Protein AF-A0A833H1F7-F1 (afdb_monomer_lite)

Structure (mmCIF, N/CA/C/O backbone):
data_AF-A0A833H1F7-F1
#
_entry.id   AF-A0A833H1F7-F1
#
loop_
_atom_site.group_PDB
_atom_site.id
_atom_site.type_symbol
_atom_site.label_atom_id
_atom_site.label_alt_id
_atom_site.label_comp_id
_atom_site.label_asym_id
_atom_site.label_entity_id
_atom_site.label_seq_id
_atom_site.pdbx_PDB_ins_code
_atom_site.Cartn_x
_atom_site.Cartn_y
_atom_site.Cartn_z
_atom_site.occupancy
_atom_site.B_iso_or_equiv
_atom_site.auth_seq_id
_atom_site.auth_comp_id
_atom_site.auth_asym_id
_atom_site.auth_atom_id
_atom_site.pdbx_PDB_model_num
ATOM 1 N N . MET A 1 1 ? -21.156 5.840 27.296 1.00 89.56 1 MET A N 1
ATOM 2 C CA . MET A 1 1 ? -21.358 6.035 25.841 1.00 89.56 1 MET A CA 1
ATOM 3 C C . MET A 1 1 ? -20.637 4.897 25.135 1.00 89.56 1 MET A C 1
ATOM 5 O O . MET A 1 1 ? -19.687 4.396 25.723 1.00 89.56 1 MET A O 1
ATOM 9 N N . LYS A 1 2 ? -21.073 4.415 23.963 1.00 96.75 2 LYS A N 1
ATOM 10 C CA . LYS A 1 2 ? -20.253 3.422 23.242 1.00 96.75 2 LYS A CA 1
ATOM 11 C C . LYS A 1 2 ? -19.088 4.127 22.547 1.00 96.75 2 LYS A C 1
ATOM 13 O O . LYS A 1 2 ? -19.249 5.268 22.114 1.00 96.75 2 LYS A O 1
ATOM 18 N N . ARG A 1 3 ? -17.951 3.444 22.421 1.00 97.69 3 ARG A N 1
ATOM 19 C CA . ARG A 1 3 ? -16.721 3.988 21.836 1.00 97.69 3 ARG A CA 1
ATOM 20 C C . ARG A 1 3 ? -16.443 3.446 20.437 1.00 97.69 3 ARG A C 1
ATOM 22 O O . ARG A 1 3 ? -16.741 2.289 20.142 1.00 97.69 3 ARG A O 1
ATOM 29 N N . ILE A 1 4 ? -15.816 4.269 19.607 1.00 98.06 4 ILE A N 1
ATOM 30 C CA . ILE A 1 4 ? -15.068 3.862 18.420 1.00 98.06 4 ILE A CA 1
ATOM 31 C C . ILE A 1 4 ? -13.594 3.971 18.776 1.00 98.06 4 ILE A C 1
ATOM 33 O O . ILE A 1 4 ? -13.110 5.056 19.101 1.00 98.06 4 ILE A O 1
ATOM 37 N N . LEU A 1 5 ? -12.889 2.848 18.710 1.00 98.25 5 LEU A N 1
ATOM 38 C CA . LEU A 1 5 ? -11.466 2.788 18.996 1.00 98.25 5 LEU A CA 1
ATOM 39 C C . LEU A 1 5 ? -10.661 2.747 17.703 1.00 98.25 5 LEU A C 1
ATOM 41 O O . LEU A 1 5 ? -10.950 1.958 16.801 1.00 98.25 5 LEU A O 1
ATOM 45 N N . TYR A 1 6 ? -9.633 3.586 17.621 1.00 97.62 6 TYR A N 1
ATOM 46 C CA . TYR A 1 6 ? -8.727 3.640 16.479 1.00 97.62 6 TYR A CA 1
ATOM 47 C C . TYR A 1 6 ? -7.282 3.889 16.933 1.00 97.62 6 TYR A C 1
ATOM 49 O O . TYR A 1 6 ? -7.052 4.539 17.956 1.00 97.62 6 TYR A O 1
ATOM 57 N N . PRO A 1 7 ? -6.290 3.356 16.207 1.00 95.88 7 PRO A N 1
ATOM 58 C CA . PRO A 1 7 ? -4.910 3.382 16.662 1.00 95.88 7 PRO A CA 1
ATOM 59 C C . PRO A 1 7 ? -4.234 4.733 16.401 1.00 95.88 7 PRO A C 1
ATOM 61 O O . PRO A 1 7 ? -4.573 5.466 15.469 1.00 95.88 7 PRO A O 1
ATOM 64 N N . ASP A 1 8 ? -3.196 5.007 17.180 1.00 93.56 8 ASP A N 1
ATOM 65 C CA . ASP A 1 8 ? -2.272 6.137 17.074 1.00 93.56 8 ASP A CA 1
ATOM 66 C C . ASP A 1 8 ? -1.777 6.448 15.648 1.00 93.56 8 ASP A C 1
ATOM 68 O O . ASP A 1 8 ? -1.800 7.605 15.232 1.00 93.56 8 ASP A O 1
ATOM 72 N N . HIS A 1 9 ? -1.391 5.448 14.855 1.00 89.25 9 HIS A N 1
ATOM 73 C CA . HIS A 1 9 ? -0.945 5.677 13.470 1.00 89.25 9 HIS A CA 1
ATOM 74 C C . HIS A 1 9 ? -2.089 6.087 12.525 1.00 89.25 9 HIS A C 1
ATOM 76 O O . HIS A 1 9 ? -1.858 6.798 11.550 1.00 89.25 9 HIS A O 1
ATOM 82 N N . THR A 1 10 ? -3.331 5.672 12.804 1.00 93.88 10 THR A N 1
ATOM 83 C CA . THR A 1 10 ? -4.511 6.175 12.078 1.00 93.88 10 THR A CA 1
ATOM 84 C C . THR A 1 10 ? -4.776 7.628 12.470 1.00 93.88 10 THR A C 1
ATOM 86 O O . THR A 1 10 ? -5.048 8.459 11.608 1.00 93.88 10 THR A O 1
ATOM 89 N N . ALA A 1 11 ? -4.599 7.964 13.752 1.00 94.50 11 ALA A N 1
ATOM 90 C CA . ALA A 1 11 ? -4.684 9.338 14.244 1.00 94.50 11 ALA A CA 1
ATOM 91 C C . ALA A 1 11 ? -3.581 10.262 13.685 1.00 94.50 11 ALA A C 1
ATOM 93 O O . ALA A 1 11 ? -3.750 11.476 13.685 1.00 94.50 11 ALA A O 1
ATOM 94 N N . ALA A 1 12 ? -2.463 9.708 13.204 1.00 93.38 12 ALA A N 1
ATOM 95 C CA . ALA A 1 12 ? -1.386 10.474 12.574 1.00 93.38 12 ALA A CA 1
ATOM 96 C C . ALA A 1 12 ? -1.725 10.958 11.149 1.00 93.38 12 ALA A C 1
ATOM 98 O O . ALA A 1 12 ? -0.992 11.770 10.581 1.00 93.38 12 ALA A O 1
ATOM 99 N N . ILE A 1 13 ? -2.815 10.472 10.547 1.00 95.31 13 ILE A N 1
ATOM 100 C CA . ILE A 1 13 ? -3.293 10.953 9.249 1.00 95.31 13 ILE A CA 1
ATOM 101 C C . ILE A 1 13 ? -4.008 12.293 9.470 1.00 95.31 13 ILE A C 1
ATOM 103 O O . ILE A 1 13 ? -4.994 12.360 10.200 1.00 95.31 13 ILE A O 1
ATOM 107 N N . ALA A 1 14 ? -3.531 13.354 8.815 1.00 95.31 14 ALA A N 1
ATOM 108 C CA . ALA A 1 14 ? -4.134 14.685 8.911 1.00 95.31 14 ALA A CA 1
ATOM 109 C C . ALA A 1 14 ? -5.647 14.653 8.606 1.00 95.31 14 ALA A C 1
ATOM 111 O O . ALA A 1 14 ? -6.056 14.054 7.607 1.00 95.31 14 ALA A O 1
ATOM 112 N N . GLY A 1 15 ? -6.453 15.285 9.465 1.00 96.62 15 GLY A N 1
ATOM 113 C CA . GLY A 1 15 ? -7.914 15.354 9.358 1.00 96.62 15 GLY A CA 1
ATOM 114 C C . GLY A 1 15 ? -8.669 14.165 9.969 1.00 96.62 15 GLY A C 1
ATOM 115 O O . GLY A 1 15 ? -9.878 14.249 10.177 1.00 96.62 15 GLY A O 1
ATOM 116 N N . VAL A 1 16 ? -8.010 13.023 10.217 1.00 97.38 16 VAL A N 1
ATOM 117 C CA . VAL A 1 16 ? -8.690 11.828 10.750 1.00 97.38 16 VAL A CA 1
ATOM 118 C C . VAL A 1 16 ? -9.169 12.012 12.194 1.00 97.38 16 VAL A C 1
ATOM 120 O O . VAL A 1 16 ? -10.288 11.581 12.477 1.00 97.38 16 VAL A O 1
ATOM 123 N N . PRO A 1 17 ? -8.399 12.617 13.122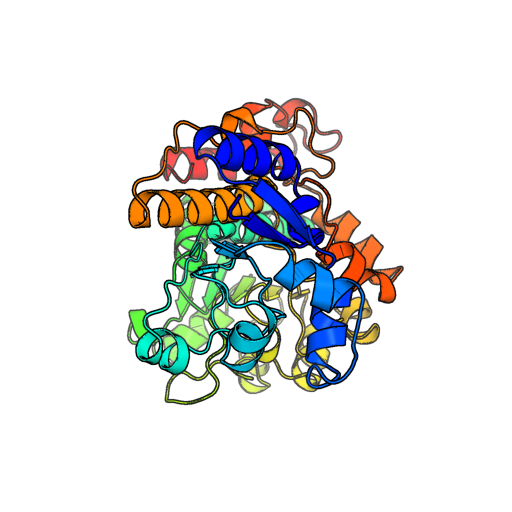 1.00 97.38 17 PRO A N 1
ATOM 124 C CA . PRO A 1 17 ? -8.902 12.905 14.465 1.00 97.38 17 PRO A CA 1
ATOM 125 C C . PRO A 1 17 ? -10.189 13.737 14.457 1.00 97.38 17 PRO A C 1
ATOM 127 O O . PRO A 1 17 ? -11.125 13.404 15.181 1.00 97.38 17 PRO A O 1
ATOM 130 N N . GLU A 1 18 ? -10.256 14.759 13.605 1.00 98.19 18 GLU A N 1
ATOM 131 C CA . GLU A 1 18 ? -11.425 15.620 13.427 1.00 98.19 18 GLU A CA 1
ATOM 132 C C . GLU A 1 18 ? -12.610 14.824 12.863 1.00 98.19 18 GLU A C 1
ATOM 134 O O . GLU A 1 18 ? -13.679 14.812 13.469 1.00 98.19 18 GLU A O 1
ATOM 139 N N . LEU A 1 19 ? -12.403 14.052 11.785 1.00 98.44 19 LEU A N 1
ATOM 140 C CA . LEU A 1 19 ? -13.434 13.174 11.214 1.00 98.44 19 LEU A CA 1
ATOM 141 C C . LEU A 1 19 ? -13.995 12.191 12.251 1.00 98.44 19 LEU A C 1
ATOM 143 O O . LEU A 1 19 ? -15.203 11.970 12.306 1.00 98.44 19 LEU A O 1
ATOM 147 N N . MET A 1 20 ? -13.127 11.571 13.057 1.00 98.25 20 MET A N 1
ATOM 148 C CA . MET A 1 20 ? -13.545 10.617 14.086 1.00 98.25 20 MET A CA 1
ATOM 149 C C . MET A 1 20 ? -14.403 11.294 15.156 1.00 98.25 20 MET A C 1
ATOM 151 O O . MET A 1 20 ? -15.429 10.737 15.545 1.00 98.25 20 MET A O 1
ATOM 155 N N . GLN A 1 21 ? -14.010 12.486 15.616 1.00 98.19 21 GLN A N 1
ATOM 156 C CA . GLN A 1 21 ? -14.779 13.253 16.598 1.00 98.19 21 GLN A CA 1
ATOM 157 C C . GLN A 1 21 ? -16.132 13.698 16.039 1.00 98.19 21 GLN A C 1
ATOM 159 O O . GLN A 1 21 ? -17.151 13.485 16.698 1.00 98.19 21 GLN A O 1
ATOM 164 N N . ASP A 1 22 ? -16.161 14.235 14.820 1.00 98.50 22 ASP A N 1
ATOM 165 C CA . ASP A 1 22 ? -17.390 14.679 14.159 1.00 98.50 22 ASP A CA 1
ATOM 166 C C . ASP A 1 22 ? -18.352 13.510 13.925 1.00 98.50 22 ASP A C 1
ATOM 168 O O . ASP A 1 22 ? -19.540 13.590 14.255 1.00 98.50 22 ASP A O 1
ATOM 172 N N . PHE A 1 23 ? -17.835 12.385 13.417 1.00 98.56 23 PHE A N 1
ATOM 173 C CA . PHE A 1 23 ? -18.618 11.171 13.209 1.00 98.56 23 PHE A CA 1
ATOM 174 C C . PHE A 1 23 ? -19.187 10.630 14.517 1.00 98.56 23 PHE A C 1
ATOM 176 O O . PHE A 1 23 ? -20.366 10.277 14.581 1.00 98.56 23 PHE A O 1
ATOM 183 N N . ALA A 1 24 ? -18.367 10.560 15.564 1.00 98.12 24 ALA A N 1
ATOM 184 C CA . ALA A 1 24 ? -18.797 10.039 16.848 1.00 98.12 24 ALA A CA 1
ATOM 185 C C . ALA A 1 24 ? -19.846 10.966 17.497 1.00 98.12 24 ALA A C 1
ATOM 187 O O . ALA A 1 24 ? -20.919 10.502 17.895 1.00 98.12 24 ALA A O 1
ATOM 188 N N . GLY A 1 25 ? -19.606 12.281 17.484 1.00 98.00 25 GLY A N 1
ATOM 189 C CA . GLY A 1 25 ? -20.521 13.299 18.002 1.00 98.00 25 GLY A CA 1
ATOM 190 C C . GLY A 1 25 ? -21.882 13.306 17.303 1.00 98.00 25 GLY A C 1
ATOM 191 O O . GLY A 1 25 ? -22.913 13.323 17.976 1.00 98.00 25 GLY A O 1
ATOM 192 N N . ALA A 1 26 ? -21.910 13.190 15.970 1.00 98.00 26 ALA A N 1
ATOM 193 C CA . ALA A 1 26 ? -23.150 13.117 15.189 1.00 98.00 26 ALA A CA 1
ATOM 194 C C . ALA A 1 26 ? -24.004 11.870 15.493 1.00 98.00 26 ALA A C 1
ATOM 196 O O . ALA A 1 26 ? -25.182 11.829 15.137 1.00 98.00 26 ALA A O 1
ATOM 197 N N . ASN A 1 27 ? -23.419 10.860 16.143 1.00 98.25 27 ASN A N 1
ATOM 198 C CA . ASN A 1 27 ? -24.019 9.545 16.355 1.00 98.25 27 ASN A CA 1
ATOM 199 C C . ASN A 1 27 ? -24.135 9.138 17.829 1.00 98.25 27 ASN A C 1
ATOM 201 O O . ASN A 1 27 ? -24.482 7.993 18.120 1.00 98.25 27 ASN A O 1
ATOM 205 N N . GLY A 1 28 ? -23.854 10.047 18.771 1.00 97.62 28 GLY A N 1
ATOM 206 C CA . GLY A 1 28 ? -23.884 9.731 20.203 1.00 97.62 28 GLY A CA 1
ATOM 207 C C . GLY A 1 28 ? -22.866 8.655 20.605 1.00 97.62 28 GLY A C 1
ATOM 208 O O . GLY A 1 28 ? -23.114 7.871 21.523 1.00 97.62 28 GLY A O 1
ATOM 209 N N . LEU A 1 29 ? -21.736 8.599 19.896 1.00 98.00 29 LEU A N 1
ATOM 210 C CA . LEU A 1 29 ? -20.590 7.731 20.158 1.00 98.00 29 LEU A CA 1
ATOM 211 C C . LEU A 1 29 ? -19.399 8.571 20.617 1.00 98.00 29 LEU A C 1
ATOM 213 O O . LEU A 1 29 ? -19.321 9.769 20.356 1.00 98.00 29 LEU A O 1
ATOM 217 N N . GLU A 1 30 ? -18.448 7.940 21.286 1.00 98.00 30 GLU A N 1
ATOM 218 C CA . GLU A 1 30 ? -17.189 8.571 21.673 1.00 98.00 30 GLU A CA 1
ATOM 219 C C . GLU A 1 30 ? -16.056 8.051 20.782 1.00 98.00 30 GLU A C 1
ATOM 221 O O . GLU A 1 30 ? -15.932 6.846 20.580 1.00 98.00 30 GLU A O 1
ATOM 226 N N . ALA A 1 31 ? -15.227 8.939 20.241 1.00 97.94 31 ALA A N 1
ATOM 227 C CA . ALA A 1 31 ? -14.021 8.553 19.518 1.00 97.94 31 ALA A CA 1
ATOM 228 C C . ALA A 1 31 ? -12.832 8.527 20.482 1.00 97.94 31 ALA A C 1
ATOM 230 O O . ALA A 1 31 ? -12.482 9.562 21.050 1.00 97.94 31 ALA A O 1
ATOM 231 N N . SER A 1 32 ? -12.182 7.373 20.636 1.00 97.44 32 SER A N 1
ATOM 232 C CA . SER A 1 32 ? -11.020 7.245 21.518 1.00 97.44 32 SER A CA 1
ATOM 233 C C . SER A 1 32 ? -9.835 6.625 20.777 1.00 97.44 32 SER A C 1
ATOM 235 O O . SER A 1 32 ? -9.920 5.551 20.179 1.00 97.44 32 SER A O 1
ATOM 237 N N . ARG A 1 33 ? -8.696 7.315 20.835 1.00 96.81 33 ARG A N 1
ATOM 238 C CA . ARG A 1 33 ? -7.420 6.818 20.317 1.00 96.81 33 ARG A CA 1
ATOM 239 C C . ARG A 1 33 ? -6.811 5.820 21.302 1.00 96.81 33 ARG A C 1
ATOM 241 O O . ARG A 1 33 ? -6.838 6.065 22.504 1.00 96.81 33 ARG A O 1
ATOM 248 N N . TYR A 1 34 ? -6.186 4.762 20.789 1.00 96.00 34 TYR A N 1
ATOM 249 C CA . TYR A 1 34 ? -5.326 3.875 21.576 1.00 96.00 34 TYR A CA 1
ATOM 250 C C . TYR A 1 34 ? -3.907 3.794 21.001 1.00 96.00 34 TYR A C 1
ATOM 252 O O . TYR A 1 34 ? -3.696 3.976 19.801 1.00 96.00 34 TYR A O 1
ATOM 260 N N . GLU A 1 35 ? -2.927 3.488 21.847 1.00 94.38 35 GLU A N 1
ATOM 261 C CA . GLU A 1 35 ? -1.553 3.234 21.411 1.00 94.38 35 GLU A CA 1
ATOM 262 C C . GLU A 1 35 ? -1.421 1.790 20.920 1.00 94.38 35 GLU A C 1
ATOM 264 O O . GLU A 1 35 ? -1.644 0.837 21.674 1.00 94.38 35 GLU A O 1
ATOM 269 N N . LEU A 1 36 ? -1.030 1.598 19.654 1.00 92.81 36 LEU A N 1
ATOM 270 C CA . LEU A 1 36 ? -0.892 0.258 19.073 1.00 92.81 36 LEU A CA 1
ATOM 271 C C . LEU A 1 36 ? 0.052 -0.635 19.890 1.00 92.81 36 LEU A C 1
ATOM 273 O O . LEU A 1 36 ? -0.199 -1.833 20.036 1.00 92.81 36 LEU A O 1
ATOM 277 N N . SER A 1 37 ? 1.114 -0.046 20.444 1.00 91.38 37 SER A N 1
ATOM 278 C CA . SER A 1 37 ? 2.106 -0.782 21.228 1.00 91.38 37 SER A CA 1
ATOM 279 C C . SER A 1 37 ? 1.519 -1.413 22.495 1.00 91.38 37 SER A C 1
ATOM 281 O O . SER A 1 37 ? 1.944 -2.501 22.883 1.00 91.38 37 SER A O 1
ATOM 283 N N . ASP A 1 38 ? 0.510 -0.797 23.112 1.00 93.06 38 ASP A N 1
ATOM 284 C CA . ASP A 1 38 ? -0.099 -1.319 24.335 1.00 93.06 38 ASP A CA 1
ATOM 285 C C . ASP A 1 38 ? -1.062 -2.469 24.035 1.00 93.06 38 ASP A C 1
ATOM 287 O O . ASP A 1 38 ? -1.028 -3.495 24.722 1.00 93.06 38 ASP A O 1
ATOM 291 N N . LEU A 1 39 ? -1.812 -2.380 22.929 1.00 93.19 39 LEU A N 1
ATOM 292 C CA . LEU A 1 39 ? -2.598 -3.507 22.422 1.00 93.19 39 LEU A CA 1
ATOM 293 C C . LEU A 1 39 ? -1.699 -4.692 22.045 1.00 93.19 39 LEU A C 1
ATOM 295 O O . LEU A 1 39 ? -2.004 -5.831 22.392 1.00 93.19 39 LEU A O 1
ATOM 299 N N . GLN A 1 40 ? -0.566 -4.442 21.386 1.00 91.69 40 GLN A N 1
ATOM 300 C CA . GLN A 1 40 ? 0.390 -5.492 21.025 1.00 91.69 40 GLN A CA 1
ATOM 301 C C . GLN A 1 40 ? 1.020 -6.160 22.252 1.00 91.69 40 GLN A C 1
ATOM 303 O O . GLN A 1 40 ? 1.120 -7.384 22.282 1.00 91.69 40 GLN A O 1
ATOM 308 N N . LYS A 1 41 ? 1.399 -5.399 23.288 1.00 91.06 41 LYS A N 1
ATOM 309 C CA . LYS A 1 41 ? 1.901 -5.966 24.555 1.00 91.06 41 LYS A CA 1
ATOM 310 C C . LYS A 1 41 ? 0.850 -6.844 25.233 1.00 91.06 41 LYS A C 1
ATOM 312 O O . LYS A 1 41 ? 1.177 -7.937 25.693 1.00 91.06 41 LYS A O 1
ATOM 317 N N . LEU A 1 42 ? -0.411 -6.409 25.256 1.00 90.75 42 LEU A N 1
ATOM 318 C CA . LEU A 1 42 ? -1.518 -7.191 25.817 1.00 90.75 42 LEU A CA 1
ATOM 319 C C . LEU A 1 42 ? -1.776 -8.482 25.010 1.00 90.75 42 LEU A C 1
ATOM 321 O O . LEU A 1 42 ? -1.983 -9.565 25.566 1.00 90.75 42 LEU A O 1
ATOM 325 N N . LEU A 1 43 ? -1.666 -8.397 23.682 1.00 90.62 43 LEU A N 1
ATOM 326 C CA . LEU A 1 43 ? -1.680 -9.539 22.762 1.00 90.62 43 LEU A CA 1
ATOM 327 C C . LEU A 1 43 ? -0.384 -10.369 22.774 1.00 90.62 43 LEU A C 1
ATOM 329 O O . LEU A 1 43 ? -0.351 -11.440 22.177 1.00 90.62 43 LEU A O 1
ATOM 333 N N . ALA A 1 44 ? 0.672 -9.966 23.471 1.00 88.44 44 ALA A N 1
ATOM 334 C CA . ALA A 1 44 ? 1.847 -10.808 23.692 1.00 88.44 44 ALA A CA 1
ATOM 335 C C . ALA A 1 44 ? 1.760 -11.552 25.032 1.00 88.44 44 ALA A C 1
ATOM 337 O O . ALA A 1 44 ? 2.129 -12.718 25.110 1.00 88.44 44 ALA A O 1
ATOM 338 N N . SER A 1 45 ? 1.189 -10.929 26.065 1.00 83.94 45 SER A N 1
ATOM 339 C CA . SER A 1 45 ? 1.136 -11.454 27.441 1.00 83.94 45 SER A CA 1
ATOM 340 C C . SER A 1 45 ? 0.008 -12.456 27.732 1.00 83.94 45 SER A C 1
ATOM 342 O O . SER A 1 45 ? -0.332 -12.683 28.889 1.00 83.94 45 SER A O 1
ATOM 344 N N . GLU A 1 46 ? -0.638 -13.022 26.714 1.00 71.75 46 GLU A N 1
ATOM 345 C CA . GLU A 1 46 ? -1.828 -13.890 26.853 1.00 71.75 46 GLU A CA 1
ATOM 346 C C . GLU A 1 46 ? -2.984 -13.269 27.657 1.00 71.75 46 GLU A C 1
ATOM 348 O O . GLU A 1 46 ? -3.839 -13.978 28.172 1.00 71.75 46 GLU A O 1
ATOM 353 N N . GLY A 1 47 ? -3.039 -11.934 27.758 1.00 60.62 47 GLY A N 1
ATOM 354 C CA . GLY A 1 47 ? -4.030 -11.247 28.594 1.00 60.62 47 GLY A CA 1
ATOM 355 C C . GLY A 1 47 ? -3.832 -11.468 30.101 1.00 60.62 47 GLY A C 1
ATOM 356 O O . GLY A 1 47 ? -4.670 -11.052 30.891 1.00 60.62 47 GLY A O 1
ATOM 357 N N . THR A 1 48 ? -2.727 -12.101 30.512 1.00 57.59 48 THR A N 1
ATOM 358 C CA . THR A 1 48 ? -2.400 -12.379 31.924 1.00 57.59 48 THR A CA 1
ATOM 359 C C . THR A 1 48 ? -1.832 -11.163 32.654 1.00 57.59 48 THR A C 1
ATOM 361 O O . THR A 1 48 ? -1.850 -11.102 33.884 1.00 57.59 48 THR A O 1
ATOM 364 N N . ALA A 1 49 ? -1.350 -10.166 31.910 1.00 57.44 49 ALA A N 1
ATOM 365 C CA . ALA A 1 49 ? -0.925 -8.901 32.480 1.00 57.44 49 ALA A CA 1
ATOM 366 C C . ALA A 1 49 ? -2.153 -8.021 32.749 1.00 57.44 49 ALA A C 1
ATOM 368 O O . ALA A 1 49 ? -2.690 -7.408 31.828 1.00 57.44 49 ALA A O 1
ATOM 369 N N . SER A 1 50 ? -2.566 -7.923 34.016 1.00 63.06 50 SER A N 1
ATOM 370 C CA . SER A 1 50 ? -3.428 -6.827 34.466 1.00 63.06 50 SER A CA 1
ATOM 371 C C . SER A 1 50 ? -2.699 -5.509 34.205 1.00 63.06 50 SER A C 1
ATOM 373 O O . SER A 1 50 ? -1.748 -5.173 34.911 1.00 63.06 50 SER A O 1
ATOM 375 N N . SER A 1 51 ? -3.117 -4.783 33.172 1.00 78.25 51 SER A N 1
ATOM 376 C CA . SER A 1 51 ? -2.592 -3.466 32.824 1.00 78.25 51 SER A CA 1
ATOM 377 C C . SER A 1 51 ? -3.699 -2.420 32.912 1.00 78.25 51 SER A C 1
ATOM 379 O O . SER A 1 51 ? -4.876 -2.724 32.723 1.00 78.25 51 SER A O 1
ATOM 381 N N . GLU A 1 52 ? -3.314 -1.172 33.170 1.00 89.25 52 GLU A N 1
ATOM 382 C CA . GLU A 1 52 ? -4.215 -0.015 33.093 1.00 89.25 52 GLU A CA 1
ATOM 383 C C . GLU A 1 52 ? -4.933 0.041 31.735 1.00 89.25 52 GLU A C 1
ATOM 385 O O . GLU A 1 52 ? -6.129 0.299 31.670 1.00 89.25 52 GLU A O 1
ATOM 390 N N . PHE A 1 53 ? -4.238 -0.338 30.657 1.00 91.75 53 PHE A N 1
ATOM 391 C CA . PHE A 1 53 ? -4.812 -0.429 29.317 1.00 91.75 53 PHE A CA 1
ATOM 392 C C . PHE A 1 53 ? -5.908 -1.500 29.191 1.00 91.75 53 PHE A C 1
ATOM 394 O O . PHE A 1 53 ? -6.937 -1.258 28.563 1.00 91.75 53 PHE A O 1
ATOM 401 N N . ALA A 1 54 ? -5.722 -2.677 29.798 1.00 90.31 54 ALA A N 1
ATOM 402 C CA . ALA A 1 54 ? -6.746 -3.721 29.799 1.00 90.31 54 ALA A CA 1
ATOM 403 C C . ALA A 1 54 ? -8.003 -3.273 30.561 1.00 90.31 54 ALA A C 1
ATOM 405 O O . ALA A 1 54 ? -9.112 -3.516 30.095 1.00 90.31 54 ALA A O 1
ATOM 406 N N . ALA A 1 55 ? -7.837 -2.569 31.687 1.00 91.44 55 ALA A N 1
ATOM 407 C CA . ALA A 1 55 ? -8.956 -1.964 32.407 1.00 91.44 55 ALA A CA 1
ATOM 408 C C . ALA A 1 55 ? -9.649 -0.881 31.560 1.00 91.44 55 ALA A C 1
ATOM 410 O O . ALA A 1 55 ? -10.871 -0.898 31.427 1.00 91.44 55 ALA A O 1
ATOM 411 N N . TRP A 1 56 ? -8.874 -0.013 30.904 1.00 94.50 56 TRP A N 1
ATOM 412 C CA . TRP A 1 56 ? -9.380 1.045 30.027 1.00 94.50 56 TRP A CA 1
ATOM 413 C C . TRP A 1 56 ? -10.207 0.517 28.844 1.00 94.50 56 TRP A C 1
ATOM 415 O O . TRP A 1 56 ? -11.233 1.102 28.483 1.00 94.50 56 TRP A O 1
ATOM 425 N N . LEU A 1 57 ? -9.823 -0.620 28.250 1.00 93.75 57 LEU A N 1
ATOM 426 C CA . LEU A 1 57 ? -10.617 -1.278 27.202 1.00 93.75 57 LEU A CA 1
ATOM 427 C C . LEU A 1 57 ? -12.015 -1.685 27.696 1.00 93.75 57 LEU A C 1
ATOM 429 O O . LEU A 1 57 ? -12.962 -1.659 26.913 1.00 93.75 57 LEU A O 1
ATOM 433 N N . GLN A 1 58 ? -12.159 -1.975 28.989 1.00 91.00 58 GLN A N 1
ATOM 434 C CA . GLN A 1 58 ? -13.396 -2.450 29.612 1.00 91.00 58 GLN A CA 1
ATOM 435 C C . GLN A 1 58 ? -14.256 -1.326 30.223 1.00 91.00 58 GLN A C 1
ATOM 437 O O . GLN A 1 58 ? -15.403 -1.559 30.595 1.00 91.00 58 GLN A O 1
ATOM 442 N N . GLU A 1 59 ? -13.751 -0.089 30.298 1.00 92.69 59 GLU A N 1
ATOM 443 C CA . GLU A 1 59 ? -14.473 1.057 30.885 1.00 92.69 59 GLU A CA 1
ATOM 444 C C . GLU A 1 59 ? -15.780 1.410 30.165 1.00 92.69 59 GLU A C 1
ATOM 446 O O . GLU A 1 59 ? -16.694 1.992 30.755 1.00 92.69 59 GLU A O 1
ATOM 451 N N . SER A 1 60 ? -15.872 1.126 28.867 1.00 93.56 60 SER A N 1
ATOM 452 C CA . SER A 1 60 ? -17.059 1.413 28.065 1.00 93.56 60 SER A CA 1
ATOM 453 C C . SER A 1 60 ? -17.144 0.498 26.845 1.00 93.56 60 SER A C 1
ATOM 455 O O . SER A 1 60 ? -16.104 0.231 26.233 1.00 93.56 60 SER A O 1
ATOM 457 N N . PRO A 1 61 ? -18.363 0.080 26.439 1.00 97.06 61 PRO A N 1
ATOM 458 C CA . PRO A 1 61 ? -18.547 -0.820 25.305 1.00 97.06 61 PRO A CA 1
ATOM 459 C C . PRO A 1 61 ? -17.955 -0.253 24.015 1.00 97.06 61 PRO A C 1
ATOM 461 O O . PRO A 1 61 ? -18.058 0.950 23.752 1.00 97.06 61 PRO A O 1
ATOM 464 N N . ILE A 1 62 ? -17.382 -1.122 23.186 1.00 98.38 62 ILE A N 1
ATOM 465 C CA . ILE A 1 62 ? -16.715 -0.741 21.939 1.00 98.38 62 ILE A CA 1
ATOM 466 C C . ILE A 1 62 ? -17.629 -1.091 20.762 1.00 98.38 62 ILE A C 1
ATOM 468 O O . ILE A 1 62 ? -17.815 -2.255 20.417 1.00 98.38 62 ILE A O 1
ATOM 472 N N . ALA A 1 63 ? -18.218 -0.073 20.134 1.00 98.38 63 ALA A N 1
ATOM 473 C CA . ALA A 1 63 ? -19.094 -0.243 18.974 1.00 98.38 63 ALA A CA 1
ATOM 474 C C . ALA A 1 63 ? -18.314 -0.626 17.707 1.00 98.38 63 ALA A C 1
ATOM 476 O O . ALA A 1 63 ? -18.835 -1.340 16.852 1.00 98.38 63 ALA A O 1
ATOM 477 N N . LEU A 1 64 ? -17.078 -0.135 17.588 1.00 98.56 64 LEU A N 1
ATOM 478 C CA . LEU A 1 64 ? -16.177 -0.420 16.479 1.00 98.56 64 LEU A CA 1
ATOM 479 C C . LEU A 1 64 ? -14.727 -0.364 16.965 1.00 98.56 64 LEU A C 1
ATOM 481 O O . LEU A 1 64 ? -14.300 0.660 17.498 1.00 98.56 64 LEU A O 1
ATOM 485 N N . LEU A 1 65 ? -13.964 -1.430 16.729 1.00 98.38 65 LEU A N 1
ATOM 486 C CA . LEU A 1 65 ? -12.514 -1.439 16.907 1.00 98.38 65 LEU A CA 1
ATOM 487 C C . LEU A 1 65 ? -11.822 -1.475 15.543 1.00 98.38 65 LEU A C 1
ATOM 489 O O . LEU A 1 65 ? -11.846 -2.488 14.843 1.00 98.38 65 LEU A O 1
ATOM 493 N N . SER A 1 66 ? -11.175 -0.374 15.176 1.00 97.62 66 SER A N 1
ATOM 494 C CA . SER A 1 66 ? -10.274 -0.325 14.028 1.00 97.62 66 SER A CA 1
ATOM 495 C C . SER A 1 66 ? -8.883 -0.794 14.447 1.00 97.62 66 SER A C 1
ATOM 497 O O . SER A 1 66 ? -8.345 -0.292 15.429 1.00 97.62 66 SER A O 1
ATOM 499 N N . VAL A 1 67 ? -8.289 -1.728 13.702 1.00 95.69 67 VAL A N 1
ATOM 500 C CA . VAL A 1 67 ? -6.924 -2.233 13.929 1.00 95.69 67 VAL A CA 1
ATOM 501 C C . VAL A 1 67 ? -6.112 -2.243 12.627 1.00 95.69 67 VAL A C 1
ATOM 503 O O . VAL A 1 67 ? -6.694 -2.384 11.546 1.00 95.69 67 VAL A O 1
ATOM 506 N N . PRO A 1 68 ? -4.771 -2.114 12.689 1.00 91.44 68 PRO A N 1
ATOM 507 C CA . PRO A 1 68 ? -3.913 -2.275 11.516 1.00 91.44 68 PRO A CA 1
ATOM 508 C C . PRO A 1 68 ? -3.788 -3.739 11.091 1.00 91.44 68 PRO A C 1
ATOM 510 O O . PRO A 1 68 ? -4.069 -4.656 11.858 1.00 91.44 68 PRO A O 1
ATOM 513 N N . THR A 1 69 ? -3.226 -3.958 9.902 1.00 88.12 69 THR A N 1
ATOM 514 C CA . THR A 1 69 ? -2.907 -5.296 9.370 1.00 88.12 69 THR A CA 1
ATOM 515 C C . THR A 1 69 ? -1.876 -6.074 10.196 1.00 88.12 69 THR A C 1
ATOM 517 O O . THR A 1 69 ? -1.703 -7.272 10.003 1.00 88.12 69 THR A O 1
ATOM 520 N N . THR A 1 70 ? -1.176 -5.419 11.125 1.00 87.62 70 THR A N 1
ATOM 521 C CA . THR A 1 70 ? -0.223 -6.059 12.045 1.00 87.62 70 THR A CA 1
ATOM 522 C C . THR A 1 70 ? -0.888 -6.668 13.281 1.00 87.62 70 THR A C 1
ATOM 524 O O . THR A 1 70 ? -0.211 -7.328 14.068 1.00 87.62 70 THR A O 1
ATOM 527 N N . VAL A 1 71 ? -2.194 -6.461 13.471 1.00 92.06 71 VAL A N 1
ATOM 528 C CA . VAL A 1 71 ? -2.977 -7.039 14.569 1.00 92.06 71 VAL A CA 1
ATOM 529 C C . VAL A 1 71 ? -3.923 -8.077 13.990 1.00 92.06 71 VAL A C 1
ATOM 531 O O . VAL A 1 71 ? -4.736 -7.761 13.130 1.00 92.06 71 VAL A O 1
ATOM 534 N N . ARG A 1 72 ? -3.834 -9.320 14.470 1.00 94.69 72 ARG A N 1
ATOM 535 C CA . ARG A 1 72 ? -4.752 -10.381 14.052 1.00 94.69 72 ARG A CA 1
ATOM 536 C C . ARG A 1 72 ? -6.139 -10.151 14.658 1.00 94.69 72 ARG A C 1
ATOM 538 O O . ARG A 1 72 ? -6.250 -9.929 15.861 1.00 94.69 72 ARG A O 1
ATOM 545 N N . ILE A 1 73 ? -7.177 -10.225 13.827 1.00 96.94 73 ILE A N 1
ATOM 546 C CA . ILE A 1 73 ? -8.578 -10.231 14.258 1.00 96.94 73 ILE A CA 1
ATOM 547 C C . ILE A 1 73 ? -9.006 -11.687 14.406 1.00 96.94 73 ILE A C 1
ATOM 549 O O . ILE A 1 73 ? -9.216 -12.386 13.413 1.00 96.94 73 ILE A O 1
ATOM 553 N N . ASP A 1 74 ? -9.092 -12.136 15.652 1.00 96.44 74 ASP A N 1
ATOM 554 C CA . ASP A 1 74 ? -9.473 -13.488 16.040 1.00 96.44 74 ASP A CA 1
ATOM 555 C C . ASP A 1 74 ? -10.184 -13.494 17.407 1.00 96.44 74 ASP A C 1
ATOM 557 O O . ASP A 1 74 ? -10.436 -12.452 18.023 1.00 96.44 74 ASP A O 1
ATOM 561 N N . GLU A 1 75 ? -10.491 -14.692 17.901 1.00 95.88 75 GLU A N 1
ATOM 562 C CA . GLU A 1 75 ? -11.173 -14.899 19.179 1.00 95.88 75 GLU A CA 1
ATOM 563 C C . GLU A 1 75 ? -10.422 -14.283 20.366 1.00 95.88 75 GLU A C 1
ATOM 565 O O . GLU A 1 75 ? -11.028 -13.849 21.345 1.00 95.88 75 GLU A O 1
ATOM 570 N N . ARG A 1 76 ? -9.089 -14.203 20.289 1.00 93.62 76 ARG A N 1
ATOM 571 C CA . ARG A 1 76 ? -8.286 -13.610 21.354 1.00 93.62 76 ARG A CA 1
ATOM 572 C C . ARG A 1 76 ? -8.492 -12.104 21.415 1.00 93.62 76 ARG A C 1
ATOM 574 O O . ARG A 1 76 ? -8.658 -11.577 22.514 1.00 93.62 76 ARG A O 1
ATOM 581 N N . LEU A 1 77 ? -8.486 -11.424 20.269 1.00 95.69 77 LEU A N 1
ATOM 582 C CA . LEU A 1 77 ? -8.767 -9.989 20.222 1.00 95.69 77 LEU A CA 1
ATOM 583 C C . LEU A 1 77 ? -10.177 -9.689 20.748 1.00 95.69 77 LEU A C 1
ATOM 585 O O . LEU A 1 77 ? -10.346 -8.754 21.532 1.00 95.69 77 LEU A O 1
ATOM 589 N N . LEU A 1 78 ? -11.168 -10.506 20.378 1.00 96.06 78 LEU A N 1
ATOM 590 C CA . LEU A 1 78 ? -12.537 -10.361 20.873 1.00 96.06 78 LEU A CA 1
ATOM 591 C C . LEU A 1 78 ? -12.621 -10.505 22.393 1.00 96.06 78 LEU A C 1
ATOM 593 O O . LEU A 1 78 ? -13.204 -9.639 23.030 1.00 96.06 78 LEU A O 1
ATOM 597 N N . ARG A 1 79 ? -11.996 -11.522 22.998 1.00 93.06 79 ARG A N 1
ATOM 598 C CA . ARG A 1 79 ? -12.018 -11.692 24.466 1.00 93.06 79 ARG A CA 1
ATOM 599 C C . ARG A 1 79 ? -11.428 -10.507 25.233 1.00 93.06 79 ARG A C 1
ATOM 601 O O . ARG A 1 79 ? -11.828 -10.259 26.361 1.00 93.06 79 ARG A O 1
ATOM 608 N N . LEU A 1 80 ? -10.459 -9.800 24.652 1.00 92.25 80 LEU A N 1
ATOM 609 C CA . LEU A 1 80 ? -9.825 -8.645 25.298 1.00 92.25 80 LEU A CA 1
ATOM 610 C C . LEU A 1 80 ? -10.638 -7.356 25.166 1.00 92.25 80 LEU A C 1
ATOM 612 O O . LEU A 1 80 ? -10.476 -6.449 25.980 1.00 92.25 80 LEU A O 1
ATOM 616 N N . THR A 1 81 ? -11.444 -7.245 24.112 1.00 94.25 81 THR A N 1
ATOM 617 C CA . THR A 1 81 ? -12.041 -5.971 23.687 1.00 94.25 81 THR A CA 1
ATOM 618 C C . THR A 1 81 ? -13.562 -5.984 23.682 1.00 94.25 81 THR A C 1
ATOM 620 O O . THR A 1 81 ? -14.156 -4.917 23.644 1.00 94.25 81 THR A O 1
ATOM 623 N N . GLU A 1 82 ? -14.196 -7.157 23.659 1.00 94.62 82 GLU A N 1
ATOM 624 C CA . GLU A 1 82 ? -15.652 -7.344 23.574 1.00 94.62 82 GLU A CA 1
ATOM 625 C C . GLU A 1 82 ? -16.317 -6.436 22.517 1.00 94.62 82 GLU A C 1
ATOM 627 O O . GLU A 1 82 ? -17.420 -5.921 22.696 1.00 94.62 82 GLU A O 1
ATOM 632 N N . SER A 1 83 ? -15.606 -6.186 21.410 1.00 97.06 83 SER A N 1
ATOM 633 C CA . SER A 1 83 ? -16.022 -5.221 20.390 1.00 97.06 83 SER A CA 1
ATOM 634 C C . SER A 1 83 ? -17.192 -5.742 19.560 1.00 97.06 83 SER A C 1
ATOM 636 O O . SER A 1 83 ? -17.193 -6.886 19.115 1.00 97.06 83 SER A O 1
ATOM 638 N N . GLU A 1 84 ? -18.163 -4.874 19.277 1.00 97.94 84 GLU A N 1
ATOM 639 C CA . GLU A 1 84 ? -19.357 -5.224 18.492 1.00 97.94 84 GLU A CA 1
ATOM 640 C C . GLU A 1 84 ? -19.098 -5.317 16.981 1.00 97.94 84 GLU A C 1
ATOM 642 O O . GLU A 1 84 ? -19.956 -5.790 16.232 1.00 97.94 84 GLU A O 1
ATOM 647 N N . ALA A 1 85 ? -17.969 -4.785 16.520 1.00 98.25 85 ALA A N 1
ATOM 648 C CA . ALA A 1 85 ? -17.512 -4.851 15.142 1.00 98.25 85 ALA A CA 1
ATOM 649 C C . ALA A 1 85 ? -16.010 -4.572 15.064 1.00 98.25 85 ALA A C 1
ATOM 651 O O . ALA A 1 85 ? -15.455 -3.835 15.887 1.00 98.25 85 ALA A O 1
ATOM 652 N N . PHE A 1 86 ? -15.379 -5.091 14.014 1.00 98.38 86 PHE A N 1
ATOM 653 C CA . PHE A 1 86 ? -13.975 -4.830 13.713 1.00 98.38 86 PHE A CA 1
ATOM 654 C C . PHE A 1 86 ? -13.817 -4.092 12.391 1.00 98.38 86 PHE A C 1
ATOM 656 O O . PHE A 1 86 ? -14.636 -4.216 11.479 1.00 98.38 86 PHE A O 1
ATOM 663 N N . ALA A 1 87 ? -12.728 -3.345 12.258 1.00 97.50 87 ALA A N 1
ATOM 664 C CA . ALA A 1 87 ? -12.376 -2.724 10.998 1.00 97.50 87 ALA A CA 1
ATOM 665 C C . ALA A 1 87 ? -10.878 -2.675 10.738 1.00 97.50 87 ALA A C 1
ATOM 667 O O . ALA A 1 87 ? -10.048 -2.714 11.645 1.00 97.50 87 ALA A O 1
ATOM 668 N N . THR A 1 88 ? -10.537 -2.525 9.464 1.00 95.25 88 THR A N 1
ATOM 669 C CA . THR A 1 88 ? -9.192 -2.158 9.030 1.00 95.25 88 THR A CA 1
ATOM 670 C C . THR A 1 88 ? -9.297 -1.190 7.861 1.00 95.25 88 THR A C 1
ATOM 672 O O . THR A 1 88 ? -9.860 -1.524 6.822 1.00 95.25 88 THR A O 1
ATOM 675 N N . ALA A 1 89 ? -8.692 -0.008 7.985 1.00 91.69 89 ALA A N 1
ATOM 676 C CA . ALA A 1 89 ? -8.612 0.990 6.914 1.00 91.69 89 ALA A CA 1
ATOM 677 C C . ALA A 1 89 ? -7.562 0.613 5.843 1.00 91.69 89 ALA A C 1
ATOM 679 O O . ALA A 1 89 ? -6.670 1.389 5.513 1.00 91.69 89 ALA A O 1
ATOM 680 N N . SER A 1 90 ? -7.620 -0.619 5.332 1.00 83.75 90 SER A N 1
ATOM 681 C CA . SER A 1 90 ? -6.708 -1.130 4.309 1.00 83.75 90 SER A CA 1
ATOM 682 C C . SER A 1 90 ? -7.401 -2.157 3.407 1.00 83.75 90 SER A C 1
ATOM 684 O O . SER A 1 90 ? -8.523 -2.585 3.675 1.00 83.75 90 SER A O 1
ATOM 686 N N . THR A 1 91 ? -6.718 -2.559 2.333 1.00 79.00 91 THR A N 1
ATOM 687 C CA . THR A 1 91 ? -7.179 -3.618 1.417 1.00 79.00 91 THR A CA 1
ATOM 688 C C . THR A 1 91 ? -6.740 -5.023 1.847 1.00 79.00 91 THR A C 1
ATOM 690 O O . THR A 1 91 ? -7.343 -6.001 1.421 1.00 79.00 91 THR A O 1
ATOM 693 N N . GLY A 1 92 ? -5.677 -5.153 2.648 1.00 76.81 92 GLY A N 1
ATOM 694 C CA . GLY A 1 92 ? -5.170 -6.463 3.065 1.00 76.81 92 GLY A CA 1
ATOM 695 C C . GLY A 1 92 ? -6.106 -7.131 4.068 1.00 76.81 92 GLY A C 1
ATOM 696 O O . GLY A 1 92 ? -6.611 -6.462 4.964 1.00 76.81 92 GLY A O 1
ATOM 697 N N . THR A 1 93 ? -6.311 -8.439 3.928 1.00 84.88 93 THR A N 1
ATOM 698 C CA . THR A 1 93 ? -7.167 -9.238 4.822 1.00 84.88 93 THR A CA 1
ATOM 699 C C . THR A 1 93 ? -6.432 -10.429 5.442 1.00 84.88 93 THR A C 1
ATOM 701 O O . THR A 1 93 ? -7.056 -11.276 6.072 1.00 84.88 93 THR A O 1
ATOM 704 N N . ASP A 1 94 ? -5.107 -10.509 5.277 1.00 83.94 94 ASP A N 1
ATOM 705 C CA . ASP A 1 94 ? -4.276 -11.636 5.736 1.00 83.94 94 ASP A CA 1
ATOM 706 C C . ASP A 1 94 ? -4.315 -11.829 7.265 1.00 83.94 94 ASP A C 1
ATOM 708 O O . ASP A 1 94 ? -4.073 -12.922 7.782 1.00 83.94 94 ASP A O 1
ATOM 712 N N . HIS A 1 95 ? -4.617 -10.759 8.000 1.00 90.38 95 HIS A N 1
ATOM 713 C CA . HIS A 1 95 ? -4.715 -10.718 9.458 1.00 90.38 95 HIS A CA 1
ATOM 714 C C . HIS A 1 95 ? -6.122 -11.016 9.989 1.00 90.38 95 HIS A C 1
ATOM 716 O O . HIS A 1 95 ? -6.321 -10.982 11.201 1.00 90.38 95 HIS A O 1
ATOM 722 N N . VAL A 1 96 ? -7.094 -11.302 9.120 1.00 94.69 96 VAL A N 1
ATOM 723 C CA . VAL A 1 96 ? -8.504 -11.475 9.494 1.00 94.69 96 VAL A CA 1
ATOM 724 C C . VAL A 1 96 ? -8.884 -12.951 9.480 1.00 94.69 96 VAL A C 1
ATOM 726 O O . VAL A 1 96 ? -8.732 -13.634 8.468 1.00 94.69 96 VAL A O 1
ATOM 729 N N . ASP A 1 97 ? -9.417 -13.449 10.592 1.00 96.00 97 ASP A N 1
ATOM 730 C CA . ASP A 1 97 ? -10.020 -14.778 10.653 1.00 96.00 97 ASP A CA 1
ATOM 731 C C . ASP A 1 97 ? -11.513 -14.713 10.292 1.00 96.00 97 ASP A C 1
ATOM 733 O O . ASP A 1 97 ? -12.382 -14.542 11.148 1.00 96.00 97 ASP A O 1
ATOM 737 N N . PHE A 1 98 ? -11.824 -14.818 8.997 1.00 95.19 98 PHE A N 1
ATOM 738 C CA . PHE A 1 98 ? -13.210 -14.737 8.519 1.00 95.19 98 PHE A CA 1
ATOM 739 C C . PHE A 1 98 ? -14.096 -15.883 9.017 1.00 95.19 98 PHE A C 1
ATOM 741 O O . PHE A 1 98 ? -15.280 -15.664 9.247 1.00 95.19 98 PHE A O 1
ATOM 748 N N . SER A 1 99 ? -13.532 -17.079 9.224 1.00 95.94 99 SER A N 1
ATOM 749 C CA . SER A 1 99 ? -14.296 -18.225 9.741 1.00 95.94 99 SER A CA 1
ATOM 750 C C . SER A 1 99 ? -14.737 -17.985 11.185 1.00 95.94 99 SER A C 1
ATOM 752 O O . SER A 1 99 ? -15.850 -18.335 11.574 1.00 95.94 99 SER A O 1
ATOM 754 N N . PHE A 1 100 ? -13.869 -17.364 11.987 1.00 96.94 100 PHE A N 1
ATOM 755 C CA . PHE A 1 100 ? -14.211 -16.900 13.327 1.00 96.94 100 PHE A CA 1
ATOM 756 C C . PHE A 1 100 ? -15.291 -15.810 13.298 1.00 96.94 100 PHE A C 1
ATOM 758 O O . PHE A 1 100 ? -16.298 -15.947 13.987 1.00 96.94 100 PHE A O 1
ATOM 765 N N . LEU A 1 101 ? -15.119 -14.763 12.485 1.00 97.31 101 LEU A N 1
ATOM 766 C CA . LEU A 1 101 ? -16.082 -13.658 12.424 1.00 97.31 101 LEU A CA 1
ATOM 767 C C . LEU A 1 101 ? -17.479 -14.120 11.994 1.00 97.31 101 LEU A C 1
ATOM 769 O O . LEU A 1 101 ? -18.471 -13.679 12.571 1.00 97.31 101 LEU A O 1
ATOM 773 N N . GLU A 1 102 ? -17.554 -15.028 11.017 1.00 96.88 102 GLU A N 1
ATOM 774 C CA . GLU A 1 102 ? -18.812 -15.617 10.555 1.00 96.88 102 GLU A CA 1
ATOM 775 C C . GLU A 1 102 ? -19.499 -16.422 11.665 1.00 96.88 102 GLU A C 1
ATOM 777 O O . GLU A 1 102 ? -20.696 -16.254 11.892 1.00 96.88 102 GLU A O 1
ATOM 782 N N . ARG A 1 103 ? -18.740 -17.240 12.407 1.00 97.50 103 ARG A N 1
ATOM 783 C CA . ARG A 1 103 ? -19.271 -18.037 13.523 1.00 97.50 103 ARG A CA 1
ATOM 784 C C . ARG A 1 103 ? -19.846 -17.171 14.645 1.00 97.50 103 ARG A C 1
ATOM 786 O O . ARG A 1 103 ? -20.897 -17.511 15.179 1.00 97.50 103 ARG A O 1
ATOM 793 N N . GLU A 1 104 ? -19.171 -16.079 14.996 1.00 97.31 104 GLU A N 1
ATOM 794 C CA . GLU A 1 104 ? -19.613 -15.171 16.064 1.00 97.31 104 GLU A CA 1
ATOM 795 C C . GLU A 1 104 ? -20.639 -14.125 15.586 1.00 97.31 104 GLU A C 1
ATOM 797 O O . GLU A 1 104 ? -21.173 -13.364 16.391 1.00 97.31 104 GLU A O 1
ATOM 802 N N . GLY A 1 105 ? -20.924 -14.057 14.280 1.00 97.00 105 GLY A N 1
ATOM 803 C CA . GLY A 1 105 ? -21.835 -13.065 13.705 1.00 97.00 105 GLY A CA 1
ATOM 804 C C . GLY A 1 105 ? -21.321 -11.625 13.810 1.00 97.00 105 GLY A C 1
ATOM 805 O O . GLY A 1 105 ? -22.119 -10.693 13.925 1.00 97.00 105 GLY A O 1
ATOM 806 N N . LEU A 1 106 ? -19.998 -11.430 13.791 1.00 97.31 106 LEU A N 1
ATOM 807 C CA . LEU A 1 106 ? -19.364 -10.128 13.994 1.00 97.31 106 LEU A CA 1
ATOM 808 C C . LEU A 1 106 ? -19.090 -9.414 12.662 1.00 97.31 106 LEU A C 1
ATOM 810 O O . LEU A 1 106 ? -18.359 -9.941 11.818 1.00 97.31 106 LEU A O 1
ATOM 814 N N . PRO A 1 107 ? -19.616 -8.189 12.461 1.00 97.62 107 PRO A N 1
ATOM 815 C CA . PRO A 1 107 ? -19.325 -7.405 11.270 1.00 97.62 107 PRO A CA 1
ATOM 816 C C . PRO A 1 107 ? -17.845 -7.027 11.173 1.00 97.62 107 PRO A C 1
ATOM 818 O O . PRO A 1 107 ? -17.223 -6.609 12.155 1.00 97.62 107 PRO A O 1
ATOM 821 N N . TYR A 1 108 ? -17.317 -7.090 9.952 1.00 97.69 108 TYR A N 1
ATOM 822 C CA . TYR A 1 108 ? -15.997 -6.580 9.608 1.00 97.69 108 TYR A CA 1
ATOM 823 C C . TYR A 1 108 ? -16.083 -5.568 8.470 1.00 97.69 108 TYR A C 1
ATOM 825 O O . TYR A 1 108 ? -16.701 -5.831 7.437 1.00 97.69 108 TYR A O 1
ATOM 833 N N . PHE A 1 109 ? -15.438 -4.418 8.656 1.00 96.81 109 PHE A N 1
ATOM 834 C CA . PHE A 1 109 ? -15.404 -3.334 7.678 1.00 96.81 109 PHE A CA 1
ATOM 835 C C . PHE A 1 109 ? -13.982 -3.109 7.163 1.00 96.81 109 PHE A C 1
ATOM 837 O O . PHE A 1 109 ? -13.033 -2.972 7.935 1.00 96.81 109 PHE A O 1
ATOM 844 N N . SER A 1 110 ? -13.829 -3.023 5.845 1.00 93.69 110 SER A N 1
ATOM 845 C CA . SER A 1 110 ? -12.543 -2.759 5.198 1.00 93.69 110 SER A CA 1
ATOM 846 C C . SER A 1 110 ? -12.667 -1.725 4.086 1.00 93.69 110 SER A C 1
ATOM 848 O O . SER A 1 110 ? -13.767 -1.296 3.728 1.00 93.69 110 SER A O 1
ATOM 850 N N . ALA A 1 111 ? -11.526 -1.306 3.538 1.00 89.88 111 ALA A N 1
ATOM 851 C CA . ALA A 1 111 ? -11.466 -0.300 2.486 1.00 89.88 111 ALA A CA 1
ATOM 852 C C . ALA A 1 111 ? -10.686 -0.800 1.256 1.00 89.88 111 ALA A C 1
ATOM 854 O O . ALA A 1 111 ? -9.569 -0.342 0.982 1.00 89.88 111 ALA A O 1
ATOM 855 N N . PRO A 1 112 ? -11.239 -1.773 0.508 1.00 83.38 112 PRO A N 1
ATOM 856 C CA . PRO A 1 112 ? -10.564 -2.330 -0.653 1.00 83.38 112 PRO A CA 1
ATOM 857 C C . PRO A 1 112 ? -10.456 -1.300 -1.783 1.00 83.38 112 PRO A C 1
ATOM 859 O O . PRO A 1 112 ? -11.457 -0.779 -2.271 1.00 83.38 112 PRO A O 1
ATOM 862 N N . GLY A 1 113 ? -9.228 -1.062 -2.249 1.00 83.12 113 GLY A N 1
ATOM 863 C CA . GLY A 1 113 ? -8.944 -0.263 -3.439 1.00 83.12 113 GLY A CA 1
ATOM 864 C C . GLY A 1 113 ? -8.750 1.238 -3.226 1.00 83.12 113 GLY A C 1
ATOM 865 O O . GLY A 1 113 ? -8.398 1.905 -4.195 1.00 83.12 113 GLY A O 1
ATOM 866 N N . GLU A 1 114 ? -8.908 1.764 -2.008 1.00 88.06 114 GLU A N 1
ATOM 867 C CA . GLU A 1 114 ? -8.722 3.203 -1.724 1.00 88.06 114 GLU A CA 1
ATOM 868 C C . GLU A 1 114 ? -7.284 3.684 -1.944 1.00 88.06 114 GLU A C 1
ATOM 870 O O . GLU A 1 114 ? -7.039 4.848 -2.247 1.00 88.06 114 GLU A O 1
ATOM 875 N N . ASN A 1 115 ? -6.317 2.773 -1.853 1.00 90.31 115 ASN A N 1
ATOM 876 C CA . ASN A 1 115 ? -4.909 3.067 -2.086 1.00 90.31 115 ASN A CA 1
ATOM 877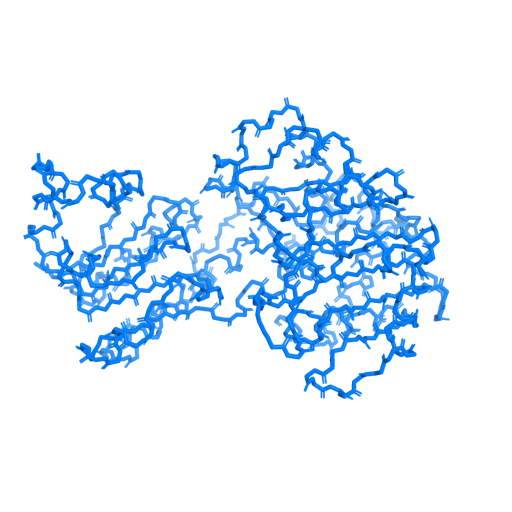 C C . ASN A 1 115 ? -4.436 2.759 -3.511 1.00 90.31 115 ASN A C 1
ATOM 879 O O . ASN A 1 115 ? -3.254 2.945 -3.794 1.00 90.31 115 ASN A O 1
ATOM 883 N N . ALA A 1 116 ? -5.318 2.298 -4.406 1.00 92.44 116 ALA A N 1
ATOM 884 C CA . ALA A 1 116 ? -4.890 1.785 -5.703 1.00 92.44 116 ALA A CA 1
ATOM 885 C C . ALA A 1 116 ? -4.185 2.860 -6.539 1.00 92.44 116 ALA A C 1
ATOM 887 O O . ALA A 1 116 ? -3.056 2.654 -6.977 1.00 92.44 116 ALA A O 1
ATOM 888 N N . LEU A 1 117 ? -4.808 4.033 -6.684 1.00 93.62 117 LEU A N 1
ATOM 889 C CA . LEU A 1 117 ? -4.239 5.146 -7.448 1.00 93.62 117 LEU A CA 1
ATOM 890 C C . LEU A 1 117 ? -2.955 5.681 -6.821 1.00 93.62 117 LEU A C 1
ATOM 892 O O . LEU A 1 117 ? -2.013 5.969 -7.542 1.00 93.62 117 LEU A O 1
ATOM 896 N N . SER A 1 118 ? -2.865 5.708 -5.491 1.00 95.56 118 SER A N 1
ATOM 897 C CA . SER A 1 118 ? -1.637 6.102 -4.795 1.00 95.56 118 SER A CA 1
ATOM 898 C C . SER A 1 118 ? -0.447 5.199 -5.150 1.00 95.56 118 SER A C 1
ATOM 900 O O . SER A 1 118 ? 0.678 5.684 -5.232 1.00 95.56 118 SER A O 1
ATOM 902 N N . VAL A 1 119 ? -0.674 3.897 -5.373 1.00 97.12 119 VAL A N 1
ATOM 903 C CA . VAL A 1 119 ? 0.376 2.976 -5.844 1.00 97.12 119 VAL A CA 1
ATOM 904 C C . VAL A 1 119 ? 0.710 3.223 -7.318 1.00 97.12 119 VAL A C 1
ATOM 906 O O . VAL A 1 119 ? 1.882 3.182 -7.680 1.00 97.12 119 VAL A O 1
ATOM 909 N N . VAL A 1 120 ? -0.281 3.527 -8.163 1.00 97.38 120 VAL A N 1
ATOM 910 C CA . VAL A 1 120 ? -0.032 3.922 -9.563 1.00 97.38 120 VAL A CA 1
ATOM 911 C C . VAL A 1 120 ? 0.841 5.183 -9.617 1.00 97.38 120 VAL A C 1
ATOM 913 O O . VAL A 1 120 ? 1.843 5.207 -10.327 1.00 97.38 120 VAL A O 1
ATOM 916 N N . GLU A 1 121 ? 0.507 6.201 -8.824 1.00 96.50 121 GLU A N 1
ATOM 917 C CA . GLU A 1 121 ? 1.281 7.440 -8.693 1.00 96.50 121 GLU A CA 1
ATOM 918 C C . GLU A 1 121 ? 2.712 7.168 -8.232 1.00 96.50 121 GLU A C 1
ATOM 920 O O . GLU A 1 121 ? 3.649 7.711 -8.805 1.00 96.50 121 GLU A O 1
ATOM 925 N N . TYR A 1 122 ? 2.891 6.284 -7.245 1.00 98.25 122 TYR A N 1
ATOM 926 C CA . TYR A 1 122 ? 4.212 5.868 -6.777 1.00 98.25 122 TYR A CA 1
ATOM 927 C C . TYR A 1 122 ? 5.060 5.277 -7.912 1.00 98.25 122 TYR A C 1
ATOM 929 O O . TYR A 1 122 ? 6.214 5.667 -8.082 1.00 98.25 122 TYR A O 1
ATOM 937 N N . VAL A 1 123 ? 4.485 4.368 -8.712 1.00 98.25 123 VAL A N 1
ATOM 938 C CA . VAL A 1 123 ? 5.184 3.771 -9.860 1.00 98.25 123 VAL A CA 1
ATOM 939 C C . VAL A 1 123 ? 5.586 4.858 -10.853 1.00 98.25 123 VAL A C 1
ATOM 941 O O . VAL A 1 123 ? 6.749 4.930 -11.237 1.00 98.25 123 VAL A O 1
ATOM 944 N N . LEU A 1 124 ? 4.658 5.736 -11.235 1.00 96.62 124 LEU A N 1
ATOM 945 C CA . LEU A 1 124 ? 4.917 6.780 -12.229 1.00 96.62 124 LEU A CA 1
ATOM 946 C C . LEU A 1 124 ? 5.901 7.848 -11.745 1.00 96.62 124 LEU A C 1
ATOM 948 O O . LEU A 1 124 ? 6.683 8.338 -12.558 1.00 96.62 124 LEU A O 1
ATOM 952 N N . ALA A 1 125 ? 5.892 8.186 -10.454 1.00 95.75 125 ALA A N 1
ATOM 953 C CA . ALA A 1 125 ? 6.845 9.112 -9.846 1.00 95.75 125 ALA A CA 1
ATOM 954 C C . ALA A 1 125 ? 8.271 8.533 -9.798 1.00 95.75 125 ALA A C 1
ATOM 956 O O . ALA A 1 125 ? 9.242 9.283 -9.834 1.00 95.75 125 ALA A O 1
ATOM 957 N N . ALA A 1 126 ? 8.419 7.203 -9.772 1.00 97.38 126 ALA A N 1
ATOM 958 C CA . ALA A 1 126 ? 9.728 6.553 -9.785 1.00 97.38 126 ALA A CA 1
ATOM 959 C C . ALA A 1 126 ? 10.414 6.578 -11.159 1.00 97.38 126 ALA A C 1
ATOM 961 O O . ALA A 1 126 ? 11.640 6.627 -11.244 1.00 97.38 126 ALA A O 1
ATOM 962 N N . LEU A 1 127 ? 9.644 6.531 -12.247 1.00 96.69 127 LEU A N 1
ATOM 963 C CA . LEU A 1 127 ? 10.187 6.397 -13.600 1.00 96.69 127 LEU A CA 1
ATOM 964 C C . LEU A 1 127 ? 11.110 7.541 -14.054 1.00 96.69 127 LEU A C 1
ATOM 966 O O . LEU A 1 127 ? 12.164 7.216 -14.600 1.00 96.69 127 LEU A O 1
ATOM 970 N N . PRO A 1 128 ? 10.818 8.837 -13.830 1.00 94.25 128 PRO A N 1
ATOM 971 C CA . PRO A 1 128 ? 11.726 9.912 -14.242 1.00 94.25 128 PRO A CA 1
ATOM 972 C C . PRO A 1 128 ? 13.050 9.932 -13.458 1.00 94.25 128 PRO A C 1
ATOM 974 O O . PRO A 1 128 ? 14.021 10.511 -13.930 1.00 94.25 128 PRO A O 1
ATOM 977 N N . LEU A 1 129 ? 13.131 9.254 -12.304 1.00 94.75 129 LEU A N 1
ATOM 978 C CA . LEU A 1 129 ? 14.390 9.058 -11.566 1.00 94.75 129 LEU A CA 1
ATOM 979 C C . LEU A 1 129 ? 15.278 7.967 -12.192 1.00 94.75 129 LEU A C 1
ATOM 981 O O . LEU A 1 129 ? 16.453 7.838 -11.855 1.00 94.75 129 LEU A O 1
ATOM 985 N N . LEU A 1 130 ? 14.715 7.144 -13.080 1.00 96.06 130 LEU A N 1
ATOM 986 C CA . LEU A 1 130 ? 15.368 5.966 -13.655 1.00 96.06 130 LEU A CA 1
ATOM 987 C C . LEU A 1 130 ? 15.515 6.067 -15.173 1.00 96.06 130 LEU A C 1
ATOM 989 O O . LEU A 1 130 ? 16.381 5.423 -15.760 1.00 96.06 130 LEU A O 1
ATOM 993 N N . PHE A 1 131 ? 14.689 6.850 -15.842 1.00 94.81 131 PHE A N 1
ATOM 994 C CA . PHE A 1 131 ? 14.713 6.989 -17.286 1.00 94.81 131 PHE A CA 1
ATOM 995 C C . PHE A 1 131 ? 14.766 8.456 -17.662 1.00 94.81 131 PHE A C 1
ATOM 997 O O . PHE A 1 131 ? 14.234 9.306 -16.957 1.00 94.81 131 PHE A O 1
ATOM 1004 N N . ASP A 1 132 ? 15.370 8.732 -18.815 1.00 91.31 132 ASP A N 1
ATOM 1005 C CA . ASP A 1 132 ? 15.253 10.037 -19.450 1.00 91.31 132 ASP A CA 1
ATOM 1006 C C . ASP A 1 132 ? 13.757 10.368 -19.652 1.00 91.31 132 ASP A C 1
ATOM 1008 O O . ASP A 1 132 ? 13.069 9.622 -20.363 1.00 91.31 132 ASP A O 1
ATOM 1012 N N . PRO A 1 133 ? 13.229 11.453 -19.052 1.00 89.50 133 PRO A N 1
ATOM 1013 C CA . PRO A 1 133 ? 11.826 11.818 -19.202 1.00 89.50 133 PRO A CA 1
ATOM 1014 C C . PRO A 1 133 ? 11.420 12.060 -20.656 1.00 89.50 133 PRO A C 1
ATOM 1016 O O . PRO A 1 133 ? 10.268 11.811 -21.009 1.00 89.50 133 PRO A O 1
ATOM 1019 N N . ASP A 1 134 ? 12.349 12.471 -21.529 1.00 88.12 134 ASP A N 1
ATOM 1020 C CA . ASP A 1 134 ? 12.047 12.596 -22.954 1.00 88.12 134 ASP A CA 1
ATOM 1021 C C . ASP A 1 134 ? 11.782 11.226 -23.582 1.00 88.12 134 ASP A C 1
ATOM 1023 O O . ASP A 1 134 ? 10.865 11.108 -24.391 1.00 88.12 134 ASP A O 1
ATOM 1027 N N . ARG A 1 135 ? 12.485 10.164 -23.159 1.00 90.50 135 ARG A N 1
ATOM 1028 C CA . ARG A 1 135 ? 12.177 8.783 -23.570 1.00 90.50 135 ARG A CA 1
ATOM 1029 C C . ARG A 1 135 ? 10.803 8.339 -23.072 1.00 90.50 135 ARG A C 1
ATOM 1031 O O . ARG A 1 135 ? 10.067 7.724 -23.834 1.00 90.50 135 ARG A O 1
ATOM 1038 N N . LEU A 1 136 ? 10.434 8.682 -21.838 1.00 92.44 136 LEU A N 1
ATOM 1039 C CA . LEU A 1 136 ? 9.096 8.394 -21.300 1.00 92.44 136 LEU A CA 1
ATOM 1040 C C . LEU A 1 136 ? 7.990 9.128 -22.078 1.00 92.44 136 LEU A C 1
ATOM 1042 O O . LEU A 1 136 ? 6.855 8.655 -22.140 1.00 92.44 136 LEU A O 1
ATOM 1046 N N . CYS A 1 137 ? 8.334 10.263 -22.692 1.00 87.31 137 CYS A N 1
ATOM 1047 C CA . CYS A 1 137 ? 7.442 11.074 -23.513 1.00 87.31 137 CYS A CA 1
ATOM 1048 C C . CYS A 1 137 ? 7.499 10.770 -25.020 1.00 87.31 137 CYS A C 1
ATOM 1050 O O . CYS A 1 137 ? 6.728 11.392 -25.756 1.00 87.31 137 CYS A O 1
ATOM 1052 N N . LYS A 1 138 ? 8.387 9.883 -25.495 1.00 81.44 138 LYS A N 1
ATOM 1053 C CA . LYS A 1 138 ? 8.557 9.588 -26.929 1.00 81.44 138 LYS A CA 1
ATOM 1054 C C . LYS A 1 138 ? 7.317 8.928 -27.547 1.00 81.44 138 LYS A C 1
ATOM 1056 O O . LYS A 1 138 ? 6.373 8.549 -26.856 1.00 81.44 138 LYS A O 1
ATOM 1061 N N . ALA A 1 139 ? 7.328 8.873 -28.882 1.00 62.00 139 ALA A N 1
ATOM 1062 C CA . ALA A 1 139 ? 6.249 8.359 -29.720 1.00 62.00 139 ALA A CA 1
ATOM 1063 C C . ALA A 1 139 ? 5.869 6.903 -29.393 1.00 62.00 139 ALA A C 1
ATOM 1065 O O . ALA A 1 139 ? 6.644 6.159 -28.790 1.00 62.00 139 ALA A O 1
ATOM 1066 N N . GLU A 1 140 ? 4.664 6.521 -29.819 1.00 72.44 140 GLU A N 1
ATOM 1067 C CA . GLU A 1 140 ? 4.030 5.244 -29.491 1.00 72.44 140 GLU A CA 1
ATOM 1068 C C . GLU A 1 140 ? 4.952 4.036 -29.720 1.00 72.44 140 GLU A C 1
ATOM 1070 O O . GLU A 1 140 ? 5.528 3.862 -30.794 1.00 72.44 140 GLU A O 1
ATOM 1075 N N . GLY A 1 141 ? 5.070 3.183 -28.701 1.00 70.12 141 GLY A N 1
ATOM 1076 C CA . GLY A 1 141 ? 5.761 1.896 -28.787 1.00 70.12 141 GLY A CA 1
ATOM 1077 C C . GLY A 1 141 ? 7.247 1.872 -28.401 1.00 70.12 141 GLY A C 1
ATOM 1078 O O . GLY A 1 141 ? 7.778 0.775 -28.243 1.00 70.12 141 GLY A O 1
ATOM 1079 N N . ASP A 1 142 ? 7.907 3.019 -28.179 1.00 84.81 142 ASP A N 1
ATOM 1080 C CA . ASP A 1 142 ? 9.353 3.096 -27.834 1.00 84.81 142 ASP A CA 1
ATOM 1081 C C . ASP A 1 142 ? 9.673 2.770 -26.355 1.00 84.81 142 ASP A C 1
ATOM 1083 O O . ASP A 1 142 ? 10.830 2.618 -25.947 1.00 84.81 142 ASP A O 1
ATOM 1087 N N . PHE A 1 143 ? 8.633 2.667 -25.527 1.00 95.19 143 PHE A N 1
ATOM 1088 C CA . PHE A 1 143 ? 8.739 2.331 -24.112 1.00 95.19 143 PHE A CA 1
ATOM 1089 C C . PHE A 1 143 ? 7.709 1.267 -23.744 1.00 95.19 143 PHE A C 1
ATOM 1091 O O . PHE A 1 143 ? 6.557 1.332 -24.184 1.00 95.19 143 PHE A O 1
ATOM 1098 N N . SER A 1 144 ? 8.117 0.276 -22.953 1.00 96.81 144 SER A N 1
ATOM 1099 C CA . SER A 1 144 ? 7.288 -0.879 -22.613 1.00 96.81 144 SER A CA 1
ATOM 1100 C C . SER A 1 144 ? 7.146 -1.105 -21.109 1.00 96.81 144 SER A C 1
ATOM 1102 O O . SER A 1 144 ? 8.117 -1.079 -20.354 1.00 96.81 144 SER A O 1
ATOM 1104 N N . LEU A 1 145 ? 5.912 -1.372 -20.681 1.00 98.06 145 LEU A N 1
ATOM 1105 C CA . LEU A 1 145 ? 5.547 -1.651 -19.297 1.00 98.06 145 LEU A CA 1
ATOM 1106 C C . LEU A 1 145 ? 4.946 -3.055 -19.190 1.00 98.06 145 LEU A C 1
ATOM 1108 O O . LEU A 1 145 ? 3.847 -3.319 -19.677 1.00 98.06 145 LEU A O 1
ATOM 1112 N N . GLY A 1 146 ? 5.674 -3.943 -18.525 1.00 98.31 146 GLY A N 1
ATOM 1113 C CA . GLY A 1 146 ? 5.255 -5.285 -18.161 1.00 98.31 146 GLY A CA 1
ATOM 1114 C C . GLY A 1 146 ? 4.611 -5.295 -16.777 1.00 98.31 146 GLY A C 1
ATOM 1115 O O . GLY A 1 146 ? 5.219 -4.861 -15.800 1.00 98.31 146 GLY A O 1
ATOM 1116 N N . ILE A 1 147 ? 3.386 -5.801 -16.682 1.00 98.62 147 ILE A N 1
ATOM 1117 C CA . ILE A 1 147 ? 2.585 -5.811 -15.458 1.00 98.62 147 ILE A CA 1
ATOM 1118 C C . ILE A 1 147 ? 2.279 -7.254 -15.060 1.00 98.62 147 ILE A C 1
ATOM 1120 O O . ILE A 1 147 ? 1.596 -7.975 -15.785 1.00 98.62 147 ILE A O 1
ATOM 1124 N N . VAL A 1 148 ? 2.742 -7.666 -13.881 1.00 98.19 148 VAL A N 1
ATOM 1125 C CA . VAL A 1 148 ? 2.400 -8.956 -13.269 1.00 98.19 148 VAL A CA 1
ATOM 1126 C C . VAL A 1 148 ? 1.313 -8.724 -12.221 1.00 98.19 148 VAL A C 1
ATOM 1128 O O . VAL A 1 148 ? 1.555 -8.092 -11.192 1.00 98.19 148 VAL A O 1
ATOM 1131 N N . GLY A 1 149 ? 0.112 -9.242 -12.480 1.00 97.19 149 GLY A N 1
ATOM 1132 C CA . GLY A 1 149 ? -1.106 -8.936 -11.727 1.00 97.19 149 GLY A CA 1
ATOM 1133 C C . GLY A 1 149 ? -1.835 -7.720 -12.300 1.00 97.19 149 GLY A C 1
ATOM 1134 O O . GLY A 1 149 ? -1.414 -6.578 -12.123 1.00 97.19 149 GLY A O 1
ATOM 1135 N N . TYR A 1 150 ? -2.965 -7.960 -12.960 1.00 96.44 150 TYR A N 1
ATOM 1136 C CA . TYR A 1 150 ? -3.753 -6.963 -13.689 1.00 96.44 150 TYR A CA 1
ATOM 1137 C C . TYR A 1 150 ? -5.124 -6.716 -13.038 1.00 96.44 150 TYR A C 1
ATOM 1139 O O . TYR A 1 150 ? -6.122 -6.438 -13.699 1.00 96.44 150 TYR A O 1
ATOM 1147 N N . GLY A 1 151 ? -5.167 -6.810 -11.706 1.00 93.81 151 GLY A N 1
ATOM 1148 C CA . GLY A 1 151 ? -6.297 -6.358 -10.894 1.00 93.81 151 GLY A CA 1
ATOM 1149 C C . GLY A 1 151 ? -6.374 -4.828 -10.807 1.00 93.81 151 GLY A C 1
ATOM 1150 O O . GLY A 1 151 ? -5.807 -4.117 -11.626 1.00 93.81 151 GLY A O 1
ATOM 1151 N N . ARG A 1 152 ? -7.019 -4.295 -9.758 1.00 92.44 152 ARG A N 1
ATOM 1152 C CA . ARG A 1 152 ? -7.324 -2.850 -9.621 1.00 92.44 152 ARG A CA 1
ATOM 1153 C C . ARG A 1 152 ? -6.134 -1.907 -9.862 1.00 92.44 152 ARG A C 1
ATOM 1155 O O . ARG A 1 152 ? -6.310 -0.881 -10.507 1.00 92.44 152 ARG A O 1
ATOM 1162 N N . ILE A 1 153 ? -4.955 -2.224 -9.316 1.00 95.44 153 ILE A N 1
ATOM 1163 C CA . ILE A 1 153 ? -3.748 -1.388 -9.467 1.00 95.44 153 ILE A CA 1
ATOM 1164 C C . ILE A 1 153 ? -3.154 -1.567 -10.865 1.00 95.44 153 ILE A C 1
ATOM 1166 O O . ILE A 1 153 ? -2.963 -0.583 -11.576 1.00 95.44 153 ILE A O 1
ATOM 1170 N N . GLY A 1 154 ? -2.902 -2.816 -11.269 1.00 96.81 154 GLY A N 1
ATOM 1171 C CA . GLY A 1 154 ? -2.284 -3.128 -12.557 1.00 96.81 154 GLY A CA 1
ATOM 1172 C C . GLY A 1 154 ? -3.099 -2.620 -13.745 1.00 96.81 154 GLY A C 1
ATOM 1173 O O . GLY A 1 154 ? -2.535 -2.014 -14.649 1.00 96.81 154 GLY A O 1
ATOM 1174 N N . SER A 1 155 ? -4.426 -2.766 -13.716 1.00 95.75 155 SER A N 1
ATOM 1175 C CA . SER A 1 155 ? -5.297 -2.277 -14.788 1.00 95.75 155 SER A CA 1
ATOM 1176 C C . SER A 1 155 ? -5.353 -0.749 -14.859 1.00 95.75 155 SER A C 1
ATOM 1178 O O . SER A 1 155 ? -5.382 -0.194 -15.954 1.00 95.75 155 SER A O 1
ATOM 1180 N N . ALA A 1 156 ? -5.353 -0.055 -13.713 1.00 95.50 156 ALA A N 1
ATOM 1181 C CA . ALA A 1 156 ? -5.321 1.408 -13.678 1.00 95.50 156 ALA A CA 1
ATOM 1182 C C . ALA A 1 156 ? -3.987 1.945 -14.218 1.00 95.50 156 ALA A C 1
ATOM 1184 O O . ALA A 1 156 ? -3.978 2.848 -15.052 1.00 95.50 156 ALA A O 1
ATOM 1185 N N . LEU A 1 157 ? -2.870 1.337 -13.810 1.00 97.19 157 LEU A N 1
ATOM 1186 C CA . LEU A 1 157 ? -1.549 1.667 -14.337 1.00 97.19 157 LEU A CA 1
ATOM 1187 C C . LEU A 1 157 ? -1.442 1.376 -15.842 1.00 97.19 157 LEU A C 1
ATOM 1189 O O . LEU A 1 157 ? -0.937 2.212 -16.587 1.00 97.19 157 LEU A O 1
ATOM 1193 N N . GLY A 1 158 ? -1.951 0.231 -16.302 1.00 96.88 158 GLY A N 1
ATOM 1194 C CA . GLY A 1 158 ? -1.975 -0.130 -17.720 1.00 96.88 158 GLY A CA 1
ATOM 1195 C C . GLY A 1 158 ? -2.799 0.844 -18.566 1.00 96.88 158 GLY A C 1
ATOM 1196 O O . GLY A 1 158 ? -2.353 1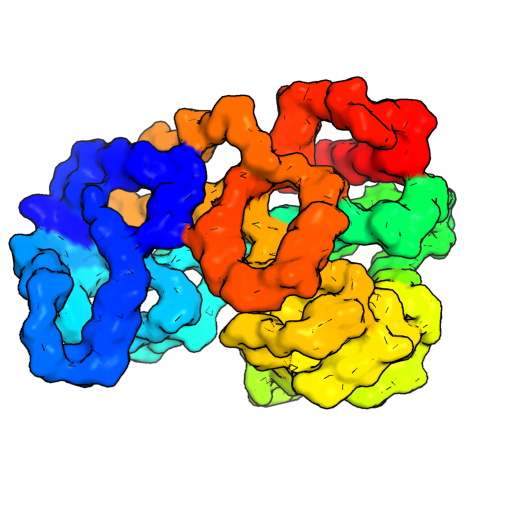.258 -19.633 1.00 96.88 158 GLY A O 1
ATOM 1197 N N . ALA A 1 159 ? -3.962 1.282 -18.073 1.00 95.94 159 ALA A N 1
ATOM 1198 C CA . ALA A 1 159 ? -4.793 2.272 -18.760 1.00 95.94 159 ALA A CA 1
ATOM 1199 C C . ALA A 1 159 ? -4.055 3.604 -18.957 1.00 95.94 159 ALA A C 1
ATOM 1201 O O . ALA A 1 159 ? -4.074 4.166 -20.052 1.00 95.94 159 ALA A O 1
ATOM 1202 N N . VAL A 1 160 ? -3.358 4.079 -17.923 1.00 95.00 160 VAL A N 1
ATOM 1203 C CA . VAL A 1 160 ? -2.513 5.276 -18.013 1.00 95.00 160 VAL A CA 1
ATOM 1204 C C . VAL A 1 160 ? -1.380 5.061 -19.009 1.00 95.00 160 VAL A C 1
ATOM 1206 O O . VAL A 1 160 ? -1.187 5.882 -19.899 1.00 95.00 160 VAL A O 1
ATOM 1209 N N . ALA A 1 161 ? -0.635 3.962 -18.881 1.00 95.25 161 ALA A N 1
ATOM 1210 C CA . ALA A 1 161 ? 0.505 3.669 -19.742 1.00 95.25 161 ALA A CA 1
ATOM 1211 C C . ALA A 1 161 ? 0.103 3.614 -21.226 1.00 95.25 161 ALA A C 1
ATOM 1213 O O . ALA A 1 161 ? 0.800 4.170 -22.073 1.00 95.25 161 ALA A O 1
ATOM 1214 N N . HIS A 1 162 ? -1.066 3.051 -21.543 1.00 94.19 162 HIS A N 1
ATOM 1215 C CA . HIS A 1 162 ? -1.625 3.096 -22.894 1.00 94.19 162 HIS A CA 1
ATOM 1216 C C . HIS A 1 162 ? -1.875 4.524 -23.392 1.00 94.19 162 HIS A C 1
ATOM 1218 O O . HIS A 1 162 ? -1.546 4.830 -24.535 1.00 94.19 162 HIS A O 1
ATOM 1224 N N . ARG A 1 163 ? -2.405 5.421 -22.551 1.00 92.81 163 ARG A N 1
ATOM 1225 C CA . ARG A 1 163 ? -2.593 6.843 -22.906 1.00 92.81 163 ARG A CA 1
ATOM 1226 C C . ARG A 1 163 ? -1.273 7.593 -23.077 1.00 92.81 163 ARG A C 1
ATOM 1228 O O . ARG A 1 163 ? -1.183 8.512 -23.886 1.00 92.81 163 ARG A O 1
ATOM 1235 N N . LEU A 1 164 ? -0.228 7.166 -22.373 1.00 92.06 164 LEU A N 1
ATOM 1236 C CA . LEU A 1 164 ? 1.135 7.651 -22.592 1.00 92.06 164 LEU A CA 1
ATOM 1237 C C . LEU A 1 164 ? 1.769 7.092 -23.883 1.00 92.06 164 LEU A C 1
ATOM 1239 O O . LEU A 1 164 ? 2.856 7.528 -24.262 1.00 92.06 164 LEU A O 1
ATOM 1243 N N . GLY A 1 165 ? 1.089 6.196 -24.606 1.00 93.25 165 GLY A N 1
ATOM 1244 C CA . GLY A 1 165 ? 1.588 5.580 -25.837 1.00 93.25 165 GLY A CA 1
ATOM 1245 C C . GLY A 1 165 ? 2.585 4.445 -25.588 1.00 93.25 165 GLY A C 1
ATOM 1246 O O . GLY A 1 165 ? 3.333 4.068 -26.490 1.00 93.25 165 GLY A O 1
ATOM 1247 N N . TRP A 1 166 ? 2.646 3.904 -24.370 1.00 95.69 166 TRP A N 1
ATOM 1248 C CA . TRP A 1 166 ? 3.555 2.810 -24.040 1.00 95.69 166 TRP A CA 1
ATOM 1249 C C . TRP A 1 166 ? 2.998 1.462 -24.500 1.00 95.69 166 TRP A C 1
ATOM 1251 O O . TRP A 1 166 ? 1.786 1.226 -24.513 1.00 95.69 166 TRP A O 1
ATOM 1261 N N . THR A 1 167 ? 3.902 0.537 -24.817 1.00 96.38 167 THR A N 1
ATOM 1262 C CA . THR A 1 167 ? 3.556 -0.868 -25.041 1.00 96.38 167 THR A CA 1
ATOM 1263 C C . THR A 1 167 ? 3.283 -1.527 -23.692 1.00 96.38 167 THR A C 1
ATOM 1265 O O . THR A 1 167 ? 4.216 -1.795 -22.936 1.00 96.38 167 THR A O 1
ATOM 1268 N N . VAL A 1 168 ? 2.019 -1.807 -23.379 1.00 96.56 168 VAL A N 1
ATOM 1269 C CA . VAL A 1 168 ? 1.642 -2.507 -22.142 1.00 96.56 168 VAL A CA 1
ATOM 1270 C C . VAL A 1 168 ? 1.548 -4.003 -22.402 1.00 96.56 168 VAL A C 1
ATOM 1272 O O . VAL A 1 168 ? 0.870 -4.441 -23.331 1.00 96.56 168 VAL A O 1
ATOM 1275 N N . ARG A 1 169 ? 2.214 -4.792 -21.561 1.00 97.56 169 ARG A N 1
ATOM 1276 C CA . ARG A 1 169 ? 2.109 -6.254 -21.532 1.00 97.56 169 ARG A CA 1
ATOM 1277 C C . ARG A 1 169 ? 1.649 -6.667 -20.147 1.00 97.56 169 ARG A C 1
ATOM 1279 O O . ARG A 1 169 ? 2.143 -6.133 -19.158 1.00 97.56 169 ARG A O 1
ATOM 1286 N N . ALA A 1 170 ? 0.716 -7.604 -20.063 1.00 97.38 170 ALA A N 1
ATOM 1287 C CA . ALA A 1 170 ? 0.140 -8.024 -18.794 1.00 97.38 170 ALA A CA 1
ATOM 1288 C C . ALA A 1 170 ? 0.184 -9.544 -18.648 1.00 97.38 170 ALA A C 1
ATOM 1290 O O . ALA A 1 170 ? -0.112 -10.274 -19.590 1.00 97.38 170 ALA A O 1
ATOM 1291 N N . TYR A 1 171 ? 0.509 -10.004 -17.445 1.00 97.69 171 TYR A N 1
ATOM 1292 C CA . TYR A 1 171 ? 0.453 -11.403 -17.054 1.00 97.69 171 TYR A CA 1
ATOM 1293 C C . TYR A 1 171 ? -0.426 -11.539 -15.812 1.00 97.69 171 TYR A C 1
ATOM 1295 O O . TYR A 1 171 ? -0.070 -11.084 -14.721 1.00 97.69 171 TYR A O 1
ATOM 1303 N N . ASP A 1 172 ? -1.594 -12.155 -15.990 1.00 96.94 172 ASP A N 1
ATOM 1304 C CA . ASP A 1 172 ? -2.537 -12.469 -14.916 1.00 96.94 172 ASP A CA 1
ATOM 1305 C C . ASP A 1 172 ? -3.290 -13.763 -15.275 1.00 96.94 172 ASP A C 1
ATOM 1307 O O . ASP A 1 172 ? -4.381 -13.720 -15.847 1.00 96.94 172 ASP A O 1
ATOM 1311 N N . PRO A 1 173 ? -2.705 -14.945 -15.002 1.00 94.88 173 PRO A N 1
ATOM 1312 C CA . PRO A 1 173 ? -3.326 -16.220 -15.349 1.00 94.88 173 PRO A CA 1
ATOM 1313 C C . PRO A 1 173 ? -4.739 -16.426 -14.783 1.00 94.88 173 PRO A C 1
ATOM 1315 O O . PRO A 1 173 ? -5.567 -16.989 -15.505 1.00 94.88 173 PRO A O 1
ATOM 1318 N N . PRO A 1 174 ? -5.061 -15.992 -13.543 1.00 93.62 174 PRO A N 1
ATOM 1319 C CA . PRO A 1 174 ? -6.434 -16.018 -13.046 1.00 93.62 174 PRO A CA 1
ATOM 1320 C C . PRO A 1 174 ? -7.437 -15.234 -13.903 1.00 93.62 174 PRO A C 1
ATOM 1322 O O . PRO A 1 174 ? -8.554 -15.716 -14.083 1.00 93.62 174 PRO A O 1
ATOM 1325 N N . LEU A 1 175 ? -7.067 -14.050 -14.407 1.00 91.88 175 LEU A N 1
ATOM 1326 C CA . LEU A 1 175 ? -7.978 -13.187 -15.172 1.00 91.88 175 LEU A CA 1
ATOM 1327 C C . LEU A 1 175 ? -7.980 -13.469 -16.678 1.00 91.88 175 LEU A C 1
ATOM 1329 O O . LEU A 1 175 ? -9.029 -13.371 -17.311 1.00 91.88 175 LEU A O 1
ATOM 1333 N N . PHE A 1 176 ? -6.827 -13.805 -17.254 1.00 91.25 176 PHE A N 1
ATOM 1334 C CA . PHE A 1 176 ? -6.640 -13.871 -18.707 1.00 91.25 176 PHE A CA 1
ATOM 1335 C C . PHE A 1 176 ? -6.312 -15.261 -19.244 1.00 91.25 176 PHE A C 1
ATOM 1337 O O . PHE A 1 176 ? -6.155 -15.411 -20.451 1.00 91.25 176 PHE A O 1
ATOM 1344 N N . HIS A 1 177 ? -6.178 -16.274 -18.383 1.00 86.94 177 HIS A N 1
ATOM 1345 C CA . HIS A 1 177 ? -5.618 -17.573 -18.773 1.00 86.94 177 HIS A CA 1
ATOM 1346 C C . HIS A 1 177 ? -4.242 -17.446 -19.454 1.00 86.94 177 HIS A C 1
ATOM 1348 O O . HIS A 1 177 ? -3.918 -18.229 -20.344 1.00 86.94 177 HIS A O 1
ATOM 1354 N N . SER A 1 178 ? -3.447 -16.461 -19.018 1.00 89.50 178 SER A N 1
ATOM 1355 C CA . SER A 1 178 ? -2.108 -16.187 -19.538 1.00 89.50 178 SER A CA 1
ATOM 1356 C C . SER A 1 178 ? -1.212 -17.427 -19.535 1.00 89.50 178 SER A C 1
ATOM 1358 O O . SER A 1 178 ? -1.268 -18.266 -18.631 1.00 89.50 178 SER A O 1
ATOM 1360 N N . THR A 1 179 ? -0.361 -17.492 -20.547 1.00 90.12 179 THR A N 1
ATOM 1361 C CA . THR A 1 179 ? 0.591 -18.562 -20.833 1.00 90.12 179 THR A CA 1
ATOM 1362 C C . THR A 1 179 ? 2.019 -18.159 -20.451 1.00 90.12 179 THR A C 1
ATOM 1364 O O . THR A 1 179 ? 2.291 -17.009 -20.104 1.00 90.12 179 THR A O 1
ATOM 1367 N N . GLU A 1 180 ? 2.959 -19.100 -20.544 1.00 87.00 180 GLU A N 1
ATOM 1368 C CA . GLU A 1 180 ? 4.392 -18.811 -20.379 1.00 87.00 180 GLU A CA 1
ATOM 1369 C C . GLU A 1 180 ? 4.917 -17.829 -21.441 1.00 87.00 180 GLU A C 1
ATOM 1371 O O . GLU A 1 180 ? 5.811 -17.037 -21.155 1.00 87.00 180 GLU A O 1
ATOM 1376 N N . GLU A 1 181 ? 4.344 -17.820 -22.650 1.00 89.31 181 GLU A N 1
ATOM 1377 C CA . GLU A 1 181 ? 4.702 -16.849 -23.694 1.00 89.31 181 GLU A CA 1
ATOM 1378 C C . GLU A 1 181 ? 4.300 -15.424 -23.287 1.00 89.31 181 GLU A C 1
ATOM 1380 O O . GLU A 1 181 ? 5.069 -14.477 -23.479 1.00 89.31 181 GLU A O 1
ATOM 1385 N N . ASP A 1 182 ? 3.139 -15.274 -22.644 1.00 93.69 182 ASP A N 1
ATOM 1386 C CA . ASP A 1 182 ? 2.692 -13.989 -22.104 1.00 93.69 182 ASP A CA 1
ATOM 1387 C C . ASP A 1 182 ? 3.627 -13.514 -20.986 1.00 93.69 182 ASP A C 1
ATOM 1389 O O . ASP A 1 182 ? 4.050 -12.355 -20.989 1.00 93.69 182 ASP A O 1
ATOM 1393 N N . LEU A 1 183 ? 4.011 -14.412 -20.069 1.00 95.50 183 LEU A N 1
ATOM 1394 C CA . LEU A 1 183 ? 4.986 -14.104 -19.022 1.00 95.50 183 LEU A CA 1
ATOM 1395 C C . LEU A 1 183 ? 6.331 -13.687 -19.623 1.00 95.50 183 LEU A C 1
ATOM 1397 O O . LEU A 1 183 ? 6.874 -12.648 -19.251 1.00 95.50 183 LEU A O 1
ATOM 1401 N N . HIS A 1 184 ? 6.846 -14.453 -20.583 1.00 96.50 184 HIS A N 1
ATOM 1402 C CA . HIS A 1 184 ? 8.092 -14.130 -21.266 1.00 96.50 184 HIS A CA 1
ATOM 1403 C C . HIS A 1 184 ? 8.028 -12.738 -21.905 1.00 96.50 184 HIS A C 1
ATOM 1405 O O . HIS A 1 184 ? 8.950 -11.940 -21.738 1.00 96.50 184 HIS A O 1
ATOM 1411 N N . SER A 1 185 ? 6.914 -12.399 -22.563 1.00 96.50 185 SER A N 1
ATOM 1412 C CA . SER A 1 185 ? 6.713 -11.077 -23.163 1.00 96.50 185 SER A CA 1
ATOM 1413 C C . SER A 1 185 ? 6.752 -9.949 -22.123 1.00 96.50 185 SER A C 1
ATOM 1415 O O . SER A 1 185 ? 7.381 -8.912 -22.357 1.00 96.50 185 SER A O 1
ATOM 1417 N N . VAL A 1 186 ? 6.141 -10.161 -20.951 1.00 97.75 186 VAL A N 1
ATOM 1418 C CA . VAL A 1 186 ? 6.186 -9.225 -19.822 1.00 97.75 186 VAL A CA 1
ATOM 1419 C C . VAL A 1 186 ? 7.626 -9.020 -19.361 1.00 97.75 186 VAL A C 1
ATOM 1421 O O . VAL A 1 186 ? 8.043 -7.871 -19.214 1.00 97.75 186 VAL A O 1
ATOM 1424 N N . LEU A 1 187 ? 8.404 -10.097 -19.230 1.00 97.94 187 LEU A N 1
ATOM 1425 C CA . LEU A 1 187 ? 9.806 -10.058 -18.800 1.00 97.94 187 LEU A CA 1
ATOM 1426 C C . LEU A 1 187 ? 10.758 -9.389 -19.814 1.00 97.94 187 LEU A C 1
ATOM 1428 O O . LEU A 1 187 ? 11.861 -8.995 -19.442 1.00 97.94 187 LEU A O 1
ATOM 1432 N N . GLN A 1 188 ? 10.339 -9.191 -21.069 1.00 97.88 188 GLN A N 1
ATOM 1433 C CA . GLN A 1 188 ? 11.100 -8.416 -22.064 1.00 97.88 188 GLN A CA 1
ATOM 1434 C C . GLN A 1 188 ? 10.856 -6.896 -21.999 1.00 97.88 188 GLN A C 1
ATOM 1436 O O . GLN A 1 188 ? 11.375 -6.151 -22.832 1.00 97.88 188 GLN A O 1
ATOM 1441 N N . SER A 1 189 ? 10.045 -6.414 -21.056 1.00 98.06 189 SER A N 1
ATOM 1442 C CA . SER A 1 189 ? 9.673 -4.995 -20.972 1.00 98.06 189 SER A CA 1
ATOM 1443 C C . SER A 1 189 ? 10.766 -4.125 -20.338 1.00 98.06 189 SER A C 1
ATOM 1445 O O . SER A 1 189 ? 11.611 -4.613 -19.590 1.00 98.06 189 SER A O 1
ATOM 1447 N N . ASP A 1 190 ? 10.740 -2.817 -20.612 1.00 98.00 190 ASP A N 1
ATOM 1448 C CA . ASP A 1 190 ? 11.661 -1.843 -20.004 1.00 98.00 190 ASP A CA 1
ATOM 1449 C C . ASP A 1 190 ? 11.440 -1.717 -18.497 1.00 98.00 190 ASP A C 1
ATOM 1451 O O . ASP A 1 190 ? 12.384 -1.519 -17.732 1.00 98.00 190 ASP A O 1
ATOM 1455 N N . VAL A 1 191 ? 10.183 -1.835 -18.076 1.00 98.56 191 VAL A N 1
ATOM 1456 C CA . VAL A 1 191 ? 9.767 -1.846 -16.676 1.00 98.56 191 VAL A CA 1
ATOM 1457 C C . VAL A 1 191 ? 8.939 -3.095 -16.424 1.00 98.56 191 VAL A C 1
ATOM 1459 O O . VAL A 1 191 ? 8.013 -3.374 -17.179 1.00 98.56 191 VAL A O 1
ATOM 1462 N N . ILE A 1 192 ? 9.241 -3.820 -15.351 1.00 98.69 192 ILE A N 1
ATOM 1463 C CA . ILE A 1 192 ? 8.489 -4.984 -14.878 1.00 98.69 192 ILE A CA 1
ATOM 1464 C C . ILE A 1 192 ? 7.975 -4.655 -13.475 1.00 98.69 192 ILE A C 1
ATOM 1466 O O . ILE A 1 192 ? 8.759 -4.491 -12.539 1.00 98.69 192 ILE A O 1
ATOM 1470 N N . THR A 1 193 ? 6.658 -4.533 -13.319 1.00 98.75 193 THR A N 1
ATOM 1471 C CA . THR A 1 193 ? 6.017 -4.147 -12.053 1.00 98.75 193 THR A CA 1
ATOM 1472 C C . THR A 1 193 ? 5.052 -5.212 -11.546 1.00 98.75 193 THR A C 1
ATOM 1474 O O . THR A 1 193 ? 4.312 -5.825 -12.319 1.00 98.75 193 THR A O 1
ATOM 1477 N N . PHE A 1 194 ? 5.051 -5.428 -10.230 1.00 98.31 194 PHE A N 1
ATOM 1478 C CA . PHE A 1 194 ? 4.264 -6.463 -9.562 1.00 98.31 194 PHE A CA 1
ATOM 1479 C C . PHE A 1 194 ? 3.117 -5.852 -8.757 1.00 98.31 194 PHE A C 1
ATOM 1481 O O . PHE A 1 194 ? 3.330 -4.999 -7.894 1.00 98.31 194 PHE A O 1
ATOM 1488 N N . HIS A 1 195 ? 1.903 -6.350 -8.998 1.00 97.25 195 HIS A N 1
ATOM 1489 C CA . HIS A 1 195 ? 0.652 -5.935 -8.351 1.00 97.25 195 HIS A CA 1
ATOM 1490 C C . HIS A 1 195 ? -0.230 -7.143 -7.984 1.00 97.25 195 HIS A C 1
ATOM 1492 O O . HIS A 1 195 ? -1.453 -7.121 -8.132 1.00 97.25 195 HIS A O 1
ATOM 1498 N N . VAL A 1 196 ? 0.402 -8.214 -7.500 1.00 95.56 196 VAL A N 1
ATOM 1499 C CA . VAL A 1 196 ? -0.250 -9.471 -7.102 1.00 95.56 196 VAL A CA 1
ATOM 1500 C C . VAL A 1 196 ? -0.572 -9.525 -5.598 1.00 95.56 196 VAL A C 1
ATOM 1502 O O . VAL A 1 196 ? 0.122 -8.896 -4.794 1.00 95.56 196 VAL A O 1
ATOM 1505 N N . PRO A 1 197 ? -1.588 -10.295 -5.163 1.00 92.69 197 PRO A N 1
ATOM 1506 C CA . PRO A 1 197 ? -1.756 -10.633 -3.747 1.00 92.69 197 PRO A CA 1
ATOM 1507 C C . PRO A 1 197 ? -0.633 -11.565 -3.262 1.00 92.69 197 PRO A C 1
ATOM 1509 O O . PRO A 1 197 ? 0.128 -12.097 -4.070 1.00 92.69 197 PRO A O 1
ATOM 1512 N N . LEU A 1 198 ? -0.546 -11.811 -1.947 1.00 92.62 198 LEU A N 1
ATOM 1513 C CA . LEU A 1 198 ? 0.297 -12.876 -1.392 1.00 92.62 198 LEU A CA 1
ATOM 1514 C C . LEU A 1 198 ? -0.511 -14.174 -1.247 1.00 92.62 198 LEU A C 1
ATOM 1516 O O . LEU A 1 198 ? -1.180 -14.401 -0.244 1.00 92.62 198 LEU A O 1
ATOM 1520 N N . THR A 1 199 ? -0.393 -15.054 -2.232 1.00 93.00 199 THR A N 1
ATOM 1521 C CA . THR A 1 199 ? -1.028 -16.371 -2.261 1.00 93.00 199 THR A CA 1
ATOM 1522 C C . THR A 1 199 ? 0.026 -17.427 -1.936 1.00 93.00 199 THR A C 1
ATOM 1524 O O . THR A 1 199 ? 1.025 -17.550 -2.645 1.00 93.00 199 THR A O 1
ATOM 1527 N N . LYS A 1 200 ? -0.162 -18.177 -0.843 1.00 92.62 200 LYS A N 1
ATOM 1528 C CA . LYS A 1 200 ? 0.840 -19.144 -0.350 1.00 92.62 200 LYS A CA 1
ATOM 1529 C C . LYS A 1 200 ? 0.805 -20.490 -1.074 1.00 92.62 200 LYS A C 1
ATOM 1531 O O . LYS A 1 200 ? 1.837 -21.143 -1.156 1.00 92.62 200 LYS A O 1
ATOM 1536 N N . GLU A 1 201 ? -0.365 -20.898 -1.555 1.00 91.38 201 GLU A N 1
ATOM 1537 C CA . GLU A 1 201 ? -0.624 -22.245 -2.069 1.00 91.38 201 GLU A CA 1
ATOM 1538 C C . GLU A 1 201 ? -1.509 -22.207 -3.323 1.00 91.38 201 GLU A C 1
ATOM 1540 O O . GLU A 1 201 ? -2.126 -21.191 -3.643 1.00 91.38 201 GLU A O 1
ATOM 1545 N N . GLY A 1 202 ? -1.585 -23.339 -4.025 1.00 92.94 202 GLY A N 1
ATOM 1546 C CA . GLY A 1 202 ? -2.398 -23.504 -5.228 1.00 92.94 202 GLY A CA 1
ATOM 1547 C C . GLY A 1 202 ? -1.669 -23.161 -6.529 1.00 92.94 202 GLY A C 1
ATOM 1548 O O . GLY A 1 202 ? -0.522 -22.723 -6.543 1.00 92.94 202 GLY A O 1
ATOM 1549 N N . ARG A 1 203 ? -2.366 -23.368 -7.654 1.00 92.00 203 ARG A N 1
ATOM 1550 C CA . ARG A 1 203 ? -1.825 -23.237 -9.026 1.00 92.00 203 ARG A CA 1
ATOM 1551 C C . ARG A 1 203 ? -1.270 -21.852 -9.380 1.00 92.00 203 ARG A C 1
ATOM 1553 O O . ARG A 1 203 ? -0.513 -21.729 -10.332 1.00 92.00 203 ARG A O 1
ATOM 1560 N N . HIS A 1 204 ? -1.684 -20.820 -8.652 1.00 93.00 204 HIS A N 1
ATOM 1561 C CA . HIS A 1 204 ? -1.288 -19.427 -8.864 1.00 93.00 204 HIS A CA 1
ATOM 1562 C C . HIS A 1 204 ? -0.713 -18.825 -7.577 1.00 93.00 204 HIS A C 1
ATOM 1564 O O . HIS A 1 204 ? -0.957 -17.661 -7.264 1.00 93.00 204 HIS A O 1
ATOM 1570 N N . ALA A 1 205 ? -0.001 -19.640 -6.790 1.00 95.44 205 ALA A N 1
ATOM 1571 C CA . ALA A 1 205 ? 0.745 -19.154 -5.639 1.00 95.44 205 ALA A CA 1
ATOM 1572 C C . ALA A 1 205 ? 1.758 -18.086 -6.080 1.00 95.44 205 ALA A C 1
ATOM 1574 O O . ALA A 1 205 ? 2.450 -18.241 -7.085 1.00 95.44 205 ALA A O 1
ATOM 1575 N N . THR A 1 206 ? 1.837 -16.999 -5.320 1.00 96.94 206 THR A N 1
ATOM 1576 C CA . THR A 1 206 ? 2.701 -15.848 -5.617 1.00 96.94 206 THR A CA 1
ATOM 1577 C C . THR A 1 206 ? 3.856 -15.728 -4.631 1.00 96.94 206 THR A C 1
ATOM 1579 O O . THR A 1 206 ? 4.796 -14.975 -4.872 1.00 96.94 206 THR A O 1
ATOM 1582 N N . ARG A 1 207 ? 3.830 -16.474 -3.517 1.00 97.06 207 ARG A N 1
ATOM 1583 C CA . ARG A 1 207 ? 4.952 -16.541 -2.575 1.00 97.06 207 ARG A CA 1
ATOM 1584 C C . ARG A 1 207 ? 6.196 -17.079 -3.286 1.00 97.06 207 ARG A C 1
ATOM 1586 O O . ARG A 1 207 ? 6.183 -18.206 -3.768 1.00 97.06 207 ARG A O 1
ATOM 1593 N N . GLY A 1 208 ? 7.269 -16.292 -3.296 1.00 96.50 208 GLY A N 1
ATOM 1594 C CA . GLY A 1 208 ? 8.512 -16.641 -3.987 1.00 96.50 208 GLY A CA 1
ATOM 1595 C C . GLY A 1 208 ? 8.365 -16.802 -5.504 1.00 96.50 208 GLY A C 1
ATOM 1596 O O . GLY A 1 208 ? 9.187 -17.486 -6.107 1.00 96.50 208 GLY A O 1
ATOM 1597 N N . MET A 1 209 ? 7.326 -16.220 -6.121 1.00 96.44 209 MET A N 1
ATOM 1598 C CA . MET A 1 209 ? 7.154 -16.292 -7.575 1.00 96.44 209 MET A CA 1
ATOM 1599 C C . MET A 1 209 ? 8.277 -15.577 -8.324 1.00 96.44 209 MET A C 1
ATOM 1601 O O . MET A 1 209 ? 8.667 -16.028 -9.393 1.00 96.44 209 MET A O 1
ATOM 1605 N N . ILE A 1 210 ? 8.819 -14.494 -7.755 1.00 97.00 210 ILE A N 1
ATOM 1606 C CA . ILE A 1 210 ? 10.031 -13.867 -8.274 1.00 97.00 210 ILE A CA 1
ATOM 1607 C C . ILE A 1 210 ? 11.198 -14.734 -7.808 1.00 97.00 210 ILE A C 1
ATOM 1609 O O . ILE A 1 210 ? 11.606 -14.672 -6.645 1.00 97.00 210 ILE A O 1
ATOM 1613 N N . ASN A 1 211 ? 11.682 -15.576 -8.715 1.00 95.88 211 ASN A N 1
ATOM 1614 C CA . ASN A 1 211 ? 12.740 -16.559 -8.503 1.00 95.88 211 ASN A CA 1
ATOM 1615 C C . ASN A 1 211 ? 13.830 -16.427 -9.581 1.00 95.88 211 ASN A C 1
ATOM 1617 O O . ASN A 1 211 ? 13.742 -15.581 -10.466 1.00 95.88 211 ASN A O 1
ATOM 1621 N N . ASP A 1 212 ? 14.856 -17.274 -9.521 1.00 95.50 212 ASP A N 1
ATOM 1622 C CA . ASP A 1 212 ? 15.974 -17.227 -10.472 1.00 95.50 212 ASP A CA 1
ATOM 1623 C C . ASP A 1 212 ? 15.531 -17.383 -11.934 1.00 95.50 212 ASP A C 1
ATOM 1625 O O . ASP A 1 212 ? 16.028 -16.661 -12.790 1.00 95.50 212 ASP A O 1
ATOM 1629 N N . ALA A 1 213 ? 14.527 -18.219 -12.216 1.00 92.31 213 ALA A N 1
ATOM 1630 C CA . ALA A 1 213 ? 14.012 -18.397 -13.574 1.00 92.31 213 ALA A CA 1
ATOM 1631 C C . ALA A 1 213 ? 13.319 -17.136 -14.125 1.00 92.31 213 ALA A C 1
ATOM 1633 O O . ALA A 1 213 ? 13.346 -16.913 -15.335 1.00 92.31 213 ALA A O 1
ATOM 1634 N N . PHE A 1 214 ? 12.711 -16.312 -13.263 1.00 93.12 214 PHE A N 1
ATOM 1635 C CA . PHE A 1 214 ? 12.199 -14.989 -13.640 1.00 93.12 214 PHE A CA 1
ATOM 1636 C C . PHE A 1 214 ? 13.341 -14.049 -14.030 1.00 93.12 214 PHE A C 1
ATOM 1638 O O . PHE A 1 214 ? 13.247 -13.354 -15.040 1.00 93.12 214 PHE A O 1
ATOM 1645 N N . LEU A 1 215 ? 14.409 -14.033 -13.229 1.00 97.00 215 LEU A N 1
ATOM 1646 C CA . LEU A 1 215 ? 15.555 -13.152 -13.449 1.00 97.00 215 LEU A CA 1
ATOM 1647 C C . LEU A 1 215 ? 16.328 -13.543 -14.715 1.00 97.00 215 LEU A C 1
ATOM 1649 O O . LEU A 1 215 ? 16.647 -12.678 -15.523 1.00 97.00 215 LEU A O 1
ATOM 1653 N N . ASP A 1 216 ? 16.550 -14.842 -14.927 1.00 96.81 216 ASP A N 1
ATOM 1654 C CA . ASP A 1 216 ? 17.321 -15.380 -16.056 1.00 96.81 216 ASP A CA 1
ATOM 1655 C C . ASP A 1 216 ? 16.680 -15.090 -17.424 1.00 96.81 216 ASP A C 1
ATOM 1657 O O . ASP A 1 216 ? 17.373 -15.010 -18.437 1.00 96.81 216 ASP A O 1
ATOM 1661 N N . GLN A 1 217 ? 15.353 -14.953 -17.469 1.00 95.81 217 GLN A N 1
ATOM 1662 C CA . GLN A 1 217 ? 14.602 -14.698 -18.700 1.00 95.81 217 GLN A CA 1
ATOM 1663 C C . GLN A 1 217 ? 14.407 -13.212 -18.995 1.00 95.81 217 GLN A C 1
ATOM 1665 O O . GLN A 1 217 ? 13.985 -12.865 -20.099 1.00 95.81 217 GLN A O 1
ATOM 1670 N N . ALA A 1 218 ? 14.647 -12.336 -18.023 1.00 97.31 218 ALA A N 1
ATOM 1671 C CA . ALA A 1 218 ? 14.290 -10.936 -18.143 1.00 97.31 218 ALA A CA 1
ATOM 1672 C C . ALA A 1 218 ? 15.275 -10.138 -18.990 1.00 97.31 218 ALA A C 1
ATOM 1674 O O . ALA A 1 218 ? 16.467 -10.435 -19.055 1.00 97.31 218 ALA A O 1
ATOM 1675 N N . ASN A 1 219 ? 14.774 -9.068 -19.607 1.00 96.31 219 ASN A N 1
ATOM 1676 C CA . ASN A 1 219 ? 15.618 -8.084 -20.269 1.00 96.31 219 ASN A CA 1
ATOM 1677 C C . ASN A 1 219 ? 16.657 -7.540 -19.259 1.00 96.31 219 ASN A C 1
ATOM 1679 O O . ASN A 1 219 ? 16.247 -6.915 -18.275 1.00 96.31 219 ASN A O 1
ATOM 1683 N N . PRO A 1 220 ? 17.978 -7.696 -19.492 1.00 95.88 220 PRO A N 1
ATOM 1684 C CA . PRO A 1 220 ? 19.020 -7.274 -18.546 1.00 95.88 220 PRO A CA 1
ATOM 1685 C C . PRO A 1 220 ? 19.034 -5.772 -18.228 1.00 95.88 220 PRO A C 1
ATOM 1687 O O . PRO A 1 220 ? 19.631 -5.351 -17.245 1.00 95.88 220 PRO A O 1
ATOM 1690 N N . SER A 1 221 ? 18.399 -4.943 -19.065 1.00 95.81 221 SER A N 1
ATOM 1691 C CA . SER A 1 221 ? 18.289 -3.490 -18.855 1.00 95.81 221 SER A CA 1
ATOM 1692 C C . SER A 1 221 ? 16.984 -3.063 -18.170 1.00 95.81 221 SER A C 1
ATOM 1694 O O . SER A 1 221 ? 16.770 -1.861 -17.963 1.00 95.81 221 SER A O 1
ATOM 1696 N N . SER A 1 222 ? 16.108 -4.020 -17.842 1.00 97.81 222 SER A N 1
ATOM 1697 C CA . SER A 1 222 ? 14.804 -3.752 -17.236 1.00 97.81 222 SER A CA 1
ATOM 1698 C C . SER A 1 222 ? 14.920 -3.139 -15.837 1.00 97.81 222 SER A C 1
ATOM 1700 O O . SER A 1 222 ? 15.873 -3.368 -15.087 1.00 97.81 222 SER A O 1
ATOM 1702 N N . VAL A 1 223 ? 13.920 -2.335 -15.487 1.00 98.62 223 VAL A N 1
ATOM 1703 C CA . VAL A 1 223 ? 13.689 -1.839 -14.128 1.00 98.62 223 VAL A CA 1
ATOM 1704 C C . VAL A 1 223 ? 12.612 -2.685 -13.472 1.00 98.62 223 VAL A C 1
ATOM 1706 O O . VAL A 1 223 ? 11.538 -2.867 -14.037 1.00 98.62 223 VAL A O 1
ATOM 1709 N N . TRP A 1 224 ? 12.870 -3.139 -12.251 1.00 98.69 224 TRP A N 1
ATOM 1710 C CA . TRP A 1 224 ? 11.930 -3.953 -11.486 1.00 98.69 224 TRP A CA 1
ATOM 1711 C C . TRP A 1 224 ? 11.282 -3.150 -10.371 1.00 98.69 224 TRP A C 1
ATOM 1713 O O . TRP A 1 224 ? 11.974 -2.500 -9.590 1.00 98.69 224 TRP A O 1
ATOM 1723 N N . ILE A 1 225 ? 9.958 -3.222 -10.263 1.00 98.81 225 ILE A N 1
ATOM 1724 C CA . ILE A 1 225 ? 9.195 -2.490 -9.252 1.00 98.81 225 ILE A CA 1
ATOM 1725 C C . ILE A 1 225 ? 8.341 -3.465 -8.448 1.00 98.81 225 ILE A C 1
ATOM 1727 O O . ILE A 1 225 ? 7.444 -4.112 -8.988 1.00 98.81 225 ILE A O 1
ATOM 1731 N N . ASN A 1 226 ? 8.588 -3.550 -7.140 1.00 98.38 226 ASN A N 1
ATOM 1732 C CA . ASN A 1 226 ? 7.730 -4.299 -6.228 1.00 98.38 226 ASN A CA 1
ATOM 1733 C C . ASN A 1 226 ? 7.118 -3.365 -5.180 1.00 98.38 226 ASN A C 1
ATOM 1735 O O . ASN A 1 226 ? 7.769 -2.981 -4.208 1.00 98.38 226 ASN A O 1
ATOM 1739 N N . ALA A 1 227 ? 5.837 -3.056 -5.386 1.00 96.56 227 ALA A N 1
ATOM 1740 C CA . ALA A 1 227 ? 4.965 -2.362 -4.439 1.00 96.56 227 ALA A CA 1
ATOM 1741 C C . ALA A 1 227 ? 3.719 -3.206 -4.093 1.00 96.56 227 ALA A C 1
ATOM 1743 O O . ALA A 1 227 ? 2.667 -2.678 -3.735 1.00 96.56 227 ALA A O 1
ATOM 1744 N N . ALA A 1 228 ? 3.820 -4.532 -4.253 1.00 94.44 228 ALA A N 1
ATOM 1745 C CA . ALA A 1 228 ? 2.749 -5.477 -3.959 1.00 94.44 228 ALA A CA 1
ATOM 1746 C C . ALA A 1 228 ? 2.881 -6.048 -2.544 1.00 94.44 228 ALA A C 1
ATOM 1748 O O . ALA A 1 228 ? 2.273 -5.553 -1.592 1.00 94.44 228 ALA A O 1
ATOM 1749 N N . ARG A 1 229 ? 3.654 -7.129 -2.399 1.00 94.38 229 ARG A N 1
ATOM 1750 C CA . ARG A 1 229 ? 3.915 -7.814 -1.129 1.00 94.38 229 ARG A CA 1
ATOM 1751 C C . ARG A 1 229 ? 5.361 -8.283 -1.094 1.00 94.38 229 ARG A C 1
ATOM 1753 O O . ARG A 1 229 ? 5.876 -8.773 -2.089 1.00 94.38 229 ARG A O 1
ATOM 1760 N N . GLY A 1 230 ? 6.003 -8.176 0.062 1.00 95.94 230 GLY A N 1
ATOM 1761 C CA . GLY A 1 230 ? 7.404 -8.554 0.227 1.00 95.94 230 GLY A CA 1
ATOM 1762 C C . GLY A 1 230 ? 7.703 -10.029 -0.074 1.00 95.94 230 GLY A C 1
ATOM 1763 O O . GLY A 1 230 ? 8.558 -10.304 -0.910 1.00 95.94 230 GLY A O 1
ATOM 1764 N N . PRO A 1 231 ? 6.973 -10.998 0.516 1.00 96.81 231 PRO A N 1
ATOM 1765 C CA . PRO A 1 231 ? 7.255 -12.428 0.335 1.00 96.81 231 PRO A CA 1
ATOM 1766 C C . PRO A 1 231 ? 6.990 -13.003 -1.066 1.00 96.81 231 PRO A C 1
ATOM 1768 O O . PRO A 1 231 ? 7.110 -14.216 -1.251 1.00 96.81 231 PRO A O 1
ATOM 1771 N N . VAL A 1 232 ? 6.618 -12.179 -2.053 1.00 97.31 232 VAL A N 1
ATOM 1772 C CA . VAL A 1 232 ? 6.584 -12.605 -3.466 1.00 97.31 232 VAL A CA 1
ATOM 1773 C C . VAL A 1 232 ? 7.987 -12.848 -4.023 1.00 97.31 232 VAL A C 1
ATOM 1775 O O . VAL A 1 232 ? 8.137 -13.560 -5.010 1.00 97.31 232 VAL A O 1
ATOM 1778 N N . ILE A 1 233 ? 9.008 -12.304 -3.355 1.00 97.56 233 ILE A N 1
ATOM 1779 C CA . ILE A 1 233 ? 10.422 -12.538 -3.621 1.00 97.56 233 ILE A CA 1
ATOM 1780 C C . ILE A 1 233 ? 11.093 -13.108 -2.368 1.00 97.56 233 ILE A C 1
ATOM 1782 O O . ILE A 1 233 ? 10.815 -12.686 -1.243 1.00 97.56 233 ILE A O 1
ATOM 1786 N N . ALA A 1 234 ? 11.960 -14.104 -2.547 1.00 96.50 234 ALA A N 1
ATOM 1787 C CA . ALA A 1 234 ? 12.744 -14.662 -1.450 1.00 96.50 234 ALA A CA 1
ATOM 1788 C C . ALA A 1 234 ? 13.909 -13.722 -1.061 1.00 96.50 234 ALA A C 1
ATOM 1790 O O . ALA A 1 234 ? 14.417 -12.996 -1.920 1.00 96.50 234 ALA A O 1
ATOM 1791 N N . PRO A 1 235 ? 14.375 -13.739 0.205 1.00 96.50 235 PRO A N 1
ATOM 1792 C CA . PRO A 1 235 ? 15.527 -12.958 0.673 1.00 96.50 235 PRO A CA 1
ATOM 1793 C C . PRO A 1 235 ? 16.769 -13.003 -0.230 1.00 96.50 235 PRO A C 1
ATOM 1795 O O . PRO A 1 235 ? 17.398 -11.971 -0.472 1.00 96.50 235 PRO A O 1
ATOM 1798 N N . GLU A 1 236 ? 17.132 -14.189 -0.712 1.00 95.38 236 GLU A N 1
ATOM 1799 C CA . GLU A 1 236 ? 18.315 -14.434 -1.537 1.00 95.38 236 GLU A CA 1
ATOM 1800 C C . GLU A 1 236 ? 18.101 -13.918 -2.963 1.00 95.38 236 GLU A C 1
ATOM 1802 O O . GLU A 1 236 ? 18.959 -13.217 -3.503 1.00 95.38 236 GLU A O 1
ATOM 1807 N N . THR A 1 237 ? 16.921 -14.168 -3.536 1.00 97.62 237 THR A N 1
ATOM 1808 C CA . THR A 1 237 ? 16.553 -13.669 -4.865 1.00 97.62 237 THR A CA 1
ATOM 1809 C C . THR A 1 237 ? 16.473 -12.145 -4.894 1.00 97.62 237 THR A C 1
ATOM 1811 O O . THR A 1 237 ? 16.902 -11.546 -5.873 1.00 97.62 237 THR A O 1
ATOM 1814 N N . LEU A 1 238 ? 16.020 -11.486 -3.819 1.00 98.12 238 LEU A N 1
ATOM 1815 C CA . LEU A 1 238 ? 16.037 -10.019 -3.739 1.00 98.12 238 LEU A CA 1
ATOM 1816 C C . LEU A 1 238 ? 17.459 -9.459 -3.835 1.00 98.12 238 LEU A C 1
ATOM 1818 O O . LEU A 1 238 ? 17.687 -8.481 -4.540 1.00 98.12 238 LEU A O 1
ATOM 1822 N N . ARG A 1 239 ? 18.435 -10.087 -3.167 1.00 96.50 239 ARG A N 1
ATOM 1823 C CA . ARG A 1 239 ? 19.842 -9.659 -3.267 1.00 96.50 239 ARG A CA 1
ATOM 1824 C C . ARG A 1 239 ? 20.352 -9.776 -4.694 1.00 96.50 239 ARG A C 1
ATOM 1826 O O . ARG A 1 239 ? 21.031 -8.867 -5.159 1.00 96.50 239 ARG A O 1
ATOM 1833 N N . ARG A 1 240 ? 20.041 -10.892 -5.357 1.00 96.88 240 ARG A N 1
ATOM 1834 C CA . ARG A 1 240 ? 20.416 -11.131 -6.749 1.00 96.88 240 ARG A CA 1
ATOM 1835 C C . ARG A 1 240 ? 19.780 -10.093 -7.673 1.00 96.88 240 ARG A C 1
ATOM 1837 O O . ARG A 1 240 ? 20.502 -9.409 -8.389 1.00 96.88 240 ARG A O 1
ATOM 1844 N N . LEU A 1 241 ? 18.466 -9.903 -7.557 1.00 98.12 241 LEU A N 1
ATOM 1845 C CA . LEU A 1 241 ? 17.706 -8.911 -8.312 1.00 98.12 241 LEU A CA 1
ATOM 1846 C C . LEU A 1 241 ? 18.331 -7.513 -8.191 1.00 98.12 241 LEU A C 1
ATOM 1848 O O . LEU A 1 241 ? 18.610 -6.886 -9.204 1.00 98.12 241 LEU A O 1
ATOM 1852 N N . CYS A 1 242 ? 18.612 -7.042 -6.973 1.00 97.50 242 CYS A N 1
ATOM 1853 C CA . CYS A 1 242 ? 19.203 -5.715 -6.767 1.00 97.50 242 CYS A CA 1
ATOM 1854 C C . CYS A 1 242 ? 20.668 -5.597 -7.230 1.00 97.50 242 CYS A C 1
ATOM 1856 O O . CYS A 1 242 ? 21.151 -4.484 -7.403 1.00 97.50 242 CYS A O 1
ATOM 1858 N N . ASN A 1 243 ? 21.395 -6.708 -7.398 1.00 96.62 243 ASN A N 1
ATOM 1859 C CA . ASN A 1 243 ? 22.753 -6.683 -7.952 1.00 96.62 243 ASN A CA 1
ATOM 1860 C C . ASN A 1 243 ? 22.752 -6.651 -9.488 1.00 96.62 243 ASN A C 1
ATOM 1862 O O . ASN A 1 243 ? 23.675 -6.099 -10.080 1.00 96.62 243 ASN A O 1
ATOM 1866 N N . GLU A 1 244 ? 21.766 -7.289 -10.122 1.00 97.44 244 GLU A N 1
ATOM 1867 C CA . GLU A 1 244 ? 21.698 -7.458 -11.580 1.00 97.44 244 GLU A CA 1
ATOM 1868 C C . GLU A 1 244 ? 20.862 -6.368 -12.263 1.00 97.44 244 GLU A C 1
ATOM 1870 O O . GLU A 1 244 ? 21.144 -6.001 -13.401 1.00 97.44 244 GLU A O 1
ATOM 1875 N N . PHE A 1 245 ? 19.867 -5.816 -11.564 1.00 98.44 245 PHE A N 1
ATOM 1876 C CA . PHE A 1 245 ? 18.883 -4.898 -12.127 1.00 98.44 245 PHE A CA 1
ATOM 1877 C C . PHE A 1 245 ? 18.743 -3.630 -11.292 1.00 98.44 245 PHE A C 1
ATOM 1879 O O . PHE A 1 245 ? 19.000 -3.590 -10.086 1.00 98.44 245 PHE A O 1
ATOM 1886 N N . ARG A 1 246 ? 18.232 -2.583 -11.940 1.00 98.50 246 ARG A N 1
ATOM 1887 C CA . ARG A 1 246 ? 17.742 -1.400 -11.231 1.00 98.50 246 ARG A CA 1
ATOM 1888 C C . ARG A 1 246 ? 16.374 -1.703 -10.634 1.00 98.50 246 ARG A C 1
ATOM 1890 O O . ARG A 1 246 ? 15.526 -2.307 -11.291 1.00 98.50 246 ARG A O 1
ATOM 1897 N N . THR A 1 247 ? 16.156 -1.286 -9.394 1.00 98.69 247 THR A N 1
ATOM 1898 C CA . THR A 1 247 ? 15.010 -1.736 -8.594 1.00 98.69 247 THR A CA 1
ATOM 1899 C C . THR A 1 247 ? 14.341 -0.608 -7.821 1.00 98.69 247 THR A C 1
ATOM 1901 O O . THR A 1 247 ? 15.005 0.267 -7.270 1.00 98.69 247 THR A O 1
ATOM 1904 N N . VAL A 1 248 ? 13.015 -0.666 -7.733 1.00 98.75 248 VAL A N 1
ATOM 1905 C CA . VAL A 1 248 ? 12.192 0.160 -6.845 1.00 98.75 248 VAL A CA 1
ATOM 1906 C C . VAL A 1 248 ? 11.454 -0.778 -5.897 1.00 98.75 248 VAL A C 1
ATOM 1908 O O . VAL A 1 248 ? 10.557 -1.515 -6.315 1.00 98.75 248 VAL A O 1
ATOM 1911 N N . ILE A 1 249 ? 11.864 -0.798 -4.630 1.00 98.69 249 ILE A N 1
ATOM 1912 C CA . ILE A 1 249 ? 11.372 -1.758 -3.635 1.00 98.69 249 ILE A CA 1
ATOM 1913 C C . ILE A 1 249 ? 10.669 -1.009 -2.504 1.00 98.69 249 ILE A C 1
ATOM 1915 O O . ILE A 1 249 ? 11.311 -0.376 -1.668 1.00 98.69 249 ILE A O 1
ATOM 1919 N N . ASP A 1 250 ? 9.341 -1.107 -2.470 1.00 98.62 250 ASP A N 1
ATOM 1920 C CA . ASP A 1 250 ? 8.525 -0.575 -1.371 1.00 98.62 250 ASP A CA 1
ATOM 1921 C C . ASP A 1 250 ? 8.265 -1.637 -0.291 1.00 98.62 250 ASP A C 1
ATOM 1923 O O . ASP A 1 250 ? 8.066 -1.317 0.874 1.00 98.62 250 ASP A O 1
ATOM 1927 N N . VAL A 1 251 ? 8.278 -2.919 -0.664 1.00 97.56 251 VAL A N 1
ATOM 1928 C CA . VAL A 1 251 ? 7.930 -4.043 0.219 1.00 97.56 251 VAL A CA 1
ATOM 1929 C C . VAL A 1 251 ? 9.039 -5.091 0.243 1.00 97.56 251 VAL A C 1
ATOM 1931 O O . VAL A 1 251 ? 9.591 -5.452 -0.797 1.00 97.56 251 VAL A O 1
ATOM 1934 N N . PHE A 1 252 ? 9.350 -5.620 1.428 1.00 97.94 252 PHE A N 1
ATOM 1935 C CA . PHE A 1 252 ? 10.537 -6.461 1.644 1.00 97.94 252 PHE A CA 1
ATOM 1936 C C . PHE A 1 252 ? 10.170 -7.865 2.150 1.00 97.94 252 PHE A C 1
ATOM 1938 O O . PHE A 1 252 ? 9.191 -8.003 2.883 1.00 97.94 252 PHE A O 1
ATOM 1945 N N . PRO A 1 253 ? 10.945 -8.922 1.817 1.00 96.44 253 PRO A N 1
ATOM 1946 C CA . PRO A 1 253 ? 10.658 -10.307 2.218 1.00 96.44 253 PRO A CA 1
ATOM 1947 C C . PRO A 1 253 ? 10.353 -10.470 3.709 1.00 96.44 253 PRO A C 1
ATOM 1949 O O . PRO A 1 253 ? 9.491 -11.258 4.096 1.00 96.44 253 PRO A O 1
ATOM 1952 N N . SER A 1 254 ? 11.056 -9.695 4.533 1.00 94.94 254 SER A N 1
ATOM 1953 C CA . SER A 1 254 ? 10.732 -9.445 5.930 1.00 94.94 254 SER A CA 1
ATOM 1954 C C . SER A 1 254 ? 10.754 -7.943 6.176 1.00 94.94 254 SER A C 1
ATOM 1956 O O . SER A 1 254 ? 11.661 -7.262 5.697 1.00 94.94 254 SER A O 1
ATOM 1958 N N . GLU A 1 255 ? 9.798 -7.447 6.954 1.00 93.25 255 GLU A N 1
ATOM 1959 C CA . GLU A 1 255 ? 9.734 -6.043 7.355 1.00 93.25 255 GLU A CA 1
ATOM 1960 C C . GLU A 1 255 ? 9.840 -5.937 8.883 1.00 93.25 255 GLU A C 1
ATOM 1962 O O . GLU A 1 255 ? 9.135 -6.683 9.572 1.00 93.25 255 GLU A O 1
ATOM 1967 N N . PRO A 1 256 ? 10.674 -5.031 9.433 1.00 95.25 256 PRO A N 1
ATOM 1968 C CA . PRO A 1 256 ? 11.503 -4.021 8.751 1.00 95.25 256 PRO A CA 1
ATOM 1969 C C . PRO A 1 256 ? 12.575 -4.573 7.802 1.00 95.25 256 PRO A C 1
ATOM 1971 O O . PRO A 1 256 ? 13.053 -5.696 7.973 1.00 95.25 256 PRO A O 1
ATOM 1974 N N . ALA A 1 257 ? 12.919 -3.786 6.780 1.00 95.75 257 ALA A N 1
ATOM 1975 C CA . ALA A 1 257 ? 13.916 -4.164 5.784 1.00 95.75 257 ALA A CA 1
ATOM 1976 C C . ALA A 1 257 ? 15.315 -4.298 6.403 1.00 95.75 257 ALA A C 1
ATOM 1978 O O . ALA A 1 257 ? 15.707 -3.509 7.260 1.00 95.75 257 ALA A O 1
ATOM 1979 N N . LYS A 1 258 ? 16.100 -5.273 5.933 1.00 95.12 258 LYS A N 1
ATOM 1980 C CA . LYS A 1 258 ? 17.512 -5.387 6.316 1.00 95.12 258 LYS A CA 1
ATOM 1981 C C . LYS A 1 258 ? 18.333 -4.266 5.655 1.00 95.12 258 LYS A C 1
ATOM 1983 O O . LYS A 1 258 ? 18.108 -4.005 4.471 1.00 95.12 258 LYS A O 1
ATOM 1988 N N . PRO A 1 259 ? 19.321 -3.668 6.353 1.00 95.56 259 PRO A N 1
ATOM 1989 C CA . PRO A 1 259 ? 20.149 -2.591 5.802 1.00 95.56 259 PRO A CA 1
ATOM 1990 C C . PRO A 1 259 ? 20.795 -2.916 4.450 1.00 95.56 259 PRO A C 1
ATOM 1992 O O . PRO A 1 259 ? 20.816 -2.077 3.557 1.00 95.56 259 PRO A O 1
ATOM 1995 N N . ASP A 1 260 ? 21.251 -4.154 4.253 1.00 94.94 260 ASP A N 1
ATOM 1996 C CA . ASP A 1 260 ? 21.890 -4.560 2.996 1.00 94.94 260 ASP A CA 1
ATOM 1997 C C . ASP A 1 260 ? 20.946 -4.611 1.784 1.00 94.94 260 ASP A C 1
ATOM 1999 O O . ASP A 1 260 ? 21.391 -4.433 0.650 1.00 94.94 260 ASP A O 1
ATOM 2003 N N . TRP A 1 261 ? 19.646 -4.827 1.993 1.00 96.88 261 TRP A N 1
ATOM 2004 C CA . TRP A 1 261 ? 18.650 -4.728 0.930 1.00 96.88 261 TRP A CA 1
ATOM 2005 C C . TRP A 1 261 ? 18.409 -3.271 0.564 1.00 96.88 261 TRP A C 1
ATOM 2007 O O . TRP A 1 261 ? 18.292 -2.959 -0.620 1.00 96.88 261 TRP A O 1
ATOM 2017 N N . LEU A 1 262 ? 18.369 -2.393 1.571 1.00 97.25 262 LEU A N 1
ATOM 2018 C CA . LEU A 1 262 ? 18.215 -0.956 1.371 1.00 97.25 262 LEU A CA 1
ATOM 2019 C C . LEU A 1 262 ? 19.396 -0.385 0.590 1.00 97.25 262 LEU A C 1
ATOM 2021 O O . LEU A 1 262 ? 19.183 0.340 -0.372 1.00 97.25 262 LEU A O 1
ATOM 2025 N N . GLU A 1 263 ? 20.625 -0.750 0.952 1.00 96.06 263 GLU A N 1
ATOM 2026 C CA . GLU A 1 263 ? 21.840 -0.292 0.272 1.00 96.06 263 GLU A CA 1
ATOM 2027 C C . GLU A 1 263 ? 21.866 -0.694 -1.211 1.00 96.06 263 GLU A C 1
ATOM 2029 O O . GLU A 1 263 ? 22.207 0.119 -2.070 1.00 96.06 263 GLU A O 1
ATOM 2034 N N . LYS A 1 264 ? 21.485 -1.942 -1.519 1.00 96.81 264 LYS A N 1
ATOM 2035 C CA . LYS A 1 264 ? 21.582 -2.508 -2.873 1.00 96.81 264 LYS A CA 1
ATOM 2036 C C . LYS A 1 264 ? 20.469 -2.069 -3.817 1.00 96.81 264 LYS A C 1
ATOM 2038 O O . LYS A 1 264 ? 20.706 -1.961 -5.015 1.00 96.81 264 LYS A O 1
ATOM 2043 N N . ALA A 1 265 ? 19.251 -1.875 -3.316 1.00 98.12 265 ALA A N 1
ATOM 2044 C CA . ALA A 1 265 ? 18.135 -1.466 -4.161 1.00 98.12 265 ALA A CA 1
ATOM 2045 C C . ALA A 1 265 ? 18.332 -0.034 -4.689 1.00 98.12 265 ALA A C 1
ATOM 2047 O O . ALA A 1 265 ? 18.882 0.825 -3.996 1.00 98.12 265 ALA A O 1
ATOM 2048 N N . THR A 1 266 ? 17.879 0.260 -5.913 1.00 98.50 266 THR A N 1
ATOM 2049 C CA . THR A 1 266 ? 18.088 1.593 -6.514 1.00 98.50 266 THR A CA 1
ATOM 2050 C C . THR A 1 266 ? 17.274 2.657 -5.781 1.00 98.50 266 THR A C 1
ATOM 2052 O O . THR A 1 266 ? 17.848 3.625 -5.280 1.00 98.50 266 THR A O 1
ATOM 2055 N N . LEU A 1 267 ? 15.969 2.430 -5.640 1.00 98.69 267 LEU A N 1
ATOM 2056 C CA . LEU A 1 267 ? 15.049 3.239 -4.845 1.00 98.69 267 LEU A CA 1
ATOM 2057 C C . LEU A 1 267 ? 14.327 2.349 -3.836 1.00 98.69 267 LEU A C 1
ATOM 2059 O O . LEU A 1 267 ? 13.950 1.216 -4.145 1.00 98.69 267 LEU A O 1
ATOM 2063 N N . VAL A 1 268 ? 14.128 2.872 -2.631 1.00 98.62 268 VAL A N 1
ATOM 2064 C CA . VAL A 1 268 ? 13.432 2.172 -1.550 1.00 98.62 268 VAL A CA 1
ATOM 2065 C C . VAL A 1 268 ? 12.458 3.084 -0.835 1.00 98.62 268 VAL A C 1
ATOM 2067 O O . VAL A 1 268 ? 12.664 4.292 -0.757 1.00 98.62 268 VAL A O 1
ATOM 2070 N N . SER A 1 269 ? 11.417 2.496 -0.265 1.00 98.44 269 SER A N 1
ATOM 2071 C CA . SER A 1 269 ? 10.510 3.191 0.645 1.00 98.44 269 SER A CA 1
ATOM 2072 C C . SER A 1 269 ? 9.930 2.210 1.667 1.00 98.44 269 SER A C 1
ATOM 2074 O O . SER A 1 269 ? 9.919 1.005 1.416 1.00 98.44 269 SER A O 1
ATOM 2076 N N . PRO A 1 270 ? 9.495 2.677 2.850 1.00 97.25 270 PRO A N 1
ATOM 2077 C CA . PRO A 1 270 ? 9.140 1.782 3.948 1.00 97.25 270 PRO A CA 1
ATOM 2078 C C . PRO A 1 270 ? 7.684 1.298 3.871 1.00 97.25 270 PRO A C 1
ATOM 2080 O O . PRO A 1 270 ? 6.917 1.484 4.814 1.00 97.25 270 PRO A O 1
ATOM 2083 N N . HIS A 1 271 ? 7.289 0.671 2.760 1.00 96.00 271 HIS A N 1
ATOM 2084 C CA . HIS A 1 271 ? 5.932 0.162 2.522 1.00 96.00 271 HIS A CA 1
ATOM 2085 C C . HIS A 1 271 ? 4.868 1.272 2.581 1.00 96.00 271 HIS A C 1
ATOM 2087 O O . HIS A 1 271 ? 3.911 1.226 3.358 1.00 96.00 271 HIS A O 1
ATOM 2093 N N . VAL A 1 272 ? 5.066 2.304 1.760 1.00 95.75 272 VAL A N 1
ATOM 2094 C CA . VAL A 1 272 ? 4.290 3.555 1.727 1.00 95.75 272 VAL A CA 1
ATOM 2095 C C . VAL A 1 272 ? 3.865 3.961 0.310 1.00 95.75 272 VAL A C 1
ATOM 2097 O O . VAL A 1 272 ? 3.395 5.083 0.099 1.00 95.75 272 VAL A O 1
ATOM 2100 N N . ALA A 1 273 ? 3.955 3.074 -0.688 1.00 97.00 273 ALA A N 1
ATOM 2101 C CA . ALA A 1 273 ? 3.478 3.381 -2.041 1.00 97.00 273 ALA A CA 1
ATOM 2102 C C . ALA A 1 273 ? 2.012 3.854 -2.033 1.00 97.00 273 ALA A C 1
ATOM 2104 O O . ALA A 1 273 ? 1.663 4.881 -2.620 1.00 97.00 273 ALA A O 1
ATOM 2105 N N . GLY A 1 274 ? 1.168 3.183 -1.247 1.00 94.56 274 GLY A N 1
ATOM 2106 C CA . GLY A 1 274 ? -0.247 3.514 -1.070 1.00 94.56 274 GLY A CA 1
ATOM 2107 C C . GLY A 1 274 ? -0.563 4.690 -0.129 1.00 94.56 274 GLY A C 1
ATOM 2108 O O . GLY A 1 274 ? -1.727 4.838 0.233 1.00 94.56 274 GLY A O 1
ATOM 2109 N N . TYR A 1 275 ? 0.428 5.464 0.341 1.00 94.69 275 TYR A N 1
ATOM 2110 C CA .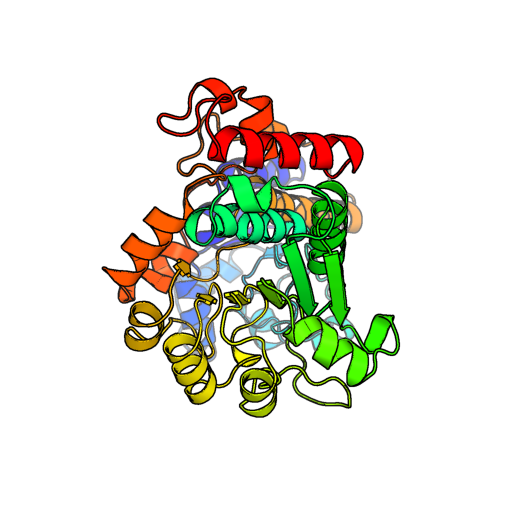 TYR A 1 275 ? 0.267 6.406 1.465 1.00 94.69 275 TYR A CA 1
ATOM 2111 C C . TYR A 1 275 ? 0.079 7.884 1.071 1.00 94.69 275 TYR A C 1
ATOM 2113 O O . TYR A 1 275 ? 0.413 8.780 1.858 1.00 94.69 275 TYR A O 1
ATOM 2121 N N . SER A 1 276 ? -0.524 8.183 -0.087 1.00 95.38 276 SER A N 1
ATOM 2122 C CA . SER A 1 276 ? -1.074 9.533 -0.279 1.00 95.38 276 SER A CA 1
ATOM 2123 C C . SER A 1 276 ? -2.076 9.852 0.840 1.00 95.38 276 SER A C 1
ATOM 2125 O O . SER A 1 276 ? -2.728 8.961 1.400 1.00 95.38 276 SER A O 1
ATOM 2127 N N . TRP A 1 277 ? -2.172 11.125 1.224 1.00 95.31 277 TRP A N 1
ATOM 2128 C CA . TRP A 1 277 ? -3.110 11.575 2.251 1.00 95.31 277 TRP A CA 1
ATOM 2129 C C . TRP A 1 277 ? -4.532 11.145 1.888 1.00 95.31 277 TRP A C 1
ATOM 2131 O O . TRP A 1 277 ? -5.189 10.491 2.697 1.00 95.31 277 TRP A O 1
ATOM 2141 N N . LYS A 1 278 ? -4.952 11.419 0.645 1.00 93.50 278 LYS A N 1
ATOM 2142 C CA . LYS A 1 278 ? -6.288 11.082 0.152 1.00 93.50 278 LYS A CA 1
ATOM 2143 C C . LYS A 1 278 ? -6.565 9.583 0.248 1.00 93.50 278 LYS A C 1
ATOM 2145 O O . LYS A 1 278 ? -7.623 9.213 0.736 1.00 93.50 278 LYS A O 1
ATOM 2150 N N . ALA A 1 279 ? -5.618 8.725 -0.139 1.00 93.75 279 ALA A N 1
ATOM 2151 C CA . ALA A 1 279 ? -5.779 7.272 -0.052 1.00 93.75 279 ALA A CA 1
ATOM 2152 C C . ALA A 1 279 ? -5.972 6.780 1.390 1.00 93.75 279 ALA A C 1
ATOM 2154 O O . ALA A 1 279 ? -6.887 6.005 1.674 1.00 93.75 279 ALA A O 1
ATOM 2155 N N . ARG A 1 280 ? -5.126 7.243 2.319 1.00 94.75 280 ARG A N 1
ATOM 2156 C CA . ARG A 1 280 ? -5.218 6.847 3.733 1.00 94.75 280 ARG A CA 1
ATOM 2157 C C . ARG A 1 280 ? -6.496 7.368 4.385 1.00 94.75 280 ARG A C 1
ATOM 2159 O O . ARG A 1 280 ? -7.187 6.612 5.067 1.00 94.75 280 ARG A O 1
ATOM 2166 N N . PHE A 1 281 ? -6.829 8.632 4.137 1.00 96.19 281 PHE A N 1
ATOM 2167 C CA . PHE A 1 281 ? -8.040 9.257 4.653 1.00 96.19 281 PHE A CA 1
ATOM 2168 C C . PHE A 1 281 ? -9.298 8.571 4.105 1.00 96.19 281 PHE A C 1
ATOM 2170 O O . PHE A 1 281 ? -10.183 8.203 4.873 1.00 96.19 281 PHE A O 1
ATOM 2177 N N . ALA A 1 282 ? -9.355 8.319 2.794 1.00 95.38 282 ALA A N 1
ATOM 2178 C CA . ALA A 1 282 ? -10.476 7.632 2.158 1.00 95.38 282 ALA A CA 1
ATOM 2179 C C . ALA A 1 282 ? -10.654 6.198 2.681 1.00 95.38 282 ALA A C 1
ATOM 2181 O O . ALA A 1 282 ? -11.784 5.732 2.825 1.00 95.38 282 ALA A O 1
ATOM 2182 N N . GLY A 1 283 ? -9.559 5.525 3.059 1.00 95.44 283 GLY A N 1
ATOM 2183 C CA . GLY A 1 283 ? -9.604 4.233 3.741 1.00 95.44 283 GLY A CA 1
ATOM 2184 C C . GLY A 1 283 ? -10.391 4.276 5.053 1.00 95.44 283 GLY A C 1
ATOM 2185 O O . GLY A 1 283 ? -11.295 3.469 5.274 1.00 95.44 283 GLY A O 1
ATOM 2186 N N . VAL A 1 284 ? -10.086 5.253 5.908 1.00 97.00 284 VAL A N 1
ATOM 2187 C CA . VAL A 1 284 ? -10.806 5.477 7.172 1.00 97.00 284 VAL A CA 1
ATOM 2188 C C . VAL A 1 284 ? -12.251 5.894 6.906 1.00 97.00 284 VAL A C 1
ATOM 2190 O O . VAL A 1 284 ? -13.184 5.336 7.483 1.00 97.00 284 VAL A O 1
ATOM 2193 N N . PHE A 1 285 ? -12.442 6.834 5.986 1.00 97.50 285 PHE A N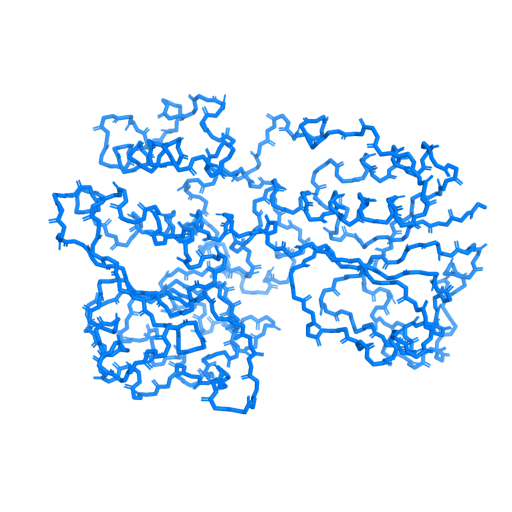 1
ATOM 2194 C CA . PHE A 1 285 ? -13.751 7.353 5.618 1.00 97.50 285 PHE A CA 1
ATOM 2195 C C . PHE A 1 285 ? -14.687 6.243 5.119 1.00 97.50 285 PHE A C 1
ATOM 2197 O O . PHE A 1 285 ? -15.822 6.149 5.578 1.00 97.50 285 PHE A O 1
ATOM 2204 N N . ARG A 1 286 ? -14.205 5.334 4.260 1.00 96.88 286 ARG A N 1
ATOM 2205 C CA . ARG A 1 286 ? -14.977 4.186 3.754 1.00 96.88 286 ARG A CA 1
ATOM 2206 C C . ARG A 1 286 ? -15.372 3.204 4.854 1.00 96.88 286 ARG A C 1
ATOM 2208 O O . ARG A 1 286 ? -16.487 2.677 4.822 1.00 96.88 286 ARG A O 1
ATOM 2215 N N . VAL A 1 287 ? -14.482 2.955 5.815 1.00 97.38 287 VAL A N 1
ATOM 2216 C CA . VAL A 1 287 ? -14.804 2.141 6.996 1.00 97.38 287 VAL A CA 1
ATOM 2217 C C . VAL A 1 287 ? -15.964 2.773 7.763 1.00 97.38 287 VAL A C 1
ATOM 2219 O O . VAL A 1 287 ? -16.943 2.083 8.042 1.00 97.38 287 VAL A O 1
ATOM 2222 N N . LEU A 1 288 ? -15.898 4.080 8.038 1.00 98.12 288 LEU A N 1
ATOM 2223 C CA . LEU A 1 288 ? -16.966 4.793 8.743 1.00 98.12 288 LEU A CA 1
ATOM 2224 C C . LEU A 1 288 ? -18.269 4.820 7.940 1.00 98.12 288 LEU A C 1
ATOM 2226 O O . LEU A 1 288 ? -19.319 4.550 8.512 1.00 98.12 288 LEU A O 1
ATOM 2230 N N . GLN A 1 289 ? -18.222 5.041 6.622 1.00 97.56 289 GLN A N 1
ATOM 2231 C CA . GLN A 1 289 ? -19.405 4.960 5.756 1.00 97.56 289 GLN A CA 1
ATOM 2232 C C . GLN A 1 289 ? -20.069 3.580 5.823 1.00 97.56 289 GLN A C 1
ATOM 2234 O O . GLN A 1 289 ? -21.289 3.482 5.946 1.00 97.56 289 GLN A O 1
ATOM 2239 N N . SER A 1 290 ? -19.273 2.511 5.755 1.00 97.31 290 SER A N 1
ATOM 2240 C CA . SER A 1 290 ? -19.783 1.136 5.770 1.00 97.31 290 SER A CA 1
ATOM 2241 C C . SER A 1 290 ? -20.364 0.773 7.137 1.00 97.31 290 SER A C 1
ATOM 2243 O O . SER A 1 290 ? -21.448 0.195 7.217 1.00 97.31 290 SER A O 1
ATOM 2245 N N . PHE A 1 291 ? -19.682 1.172 8.213 1.00 98.06 291 PHE A N 1
ATOM 2246 C CA . PHE A 1 291 ? -20.177 1.027 9.578 1.00 98.06 291 PHE A CA 1
ATOM 2247 C C . PHE A 1 291 ? -21.476 1.811 9.787 1.00 98.06 291 PHE A C 1
ATOM 2249 O O . PHE A 1 291 ? -22.439 1.279 10.342 1.00 98.06 291 PHE A O 1
ATOM 2256 N N . ALA A 1 292 ? -21.535 3.044 9.282 1.00 98.25 292 ALA A N 1
ATOM 2257 C CA . ALA A 1 292 ? -22.707 3.890 9.392 1.00 98.25 292 ALA A CA 1
ATOM 2258 C C . ALA A 1 292 ? -23.908 3.309 8.652 1.00 98.25 292 ALA A C 1
ATOM 2260 O O . ALA A 1 292 ? -24.988 3.213 9.229 1.00 98.25 292 ALA A O 1
ATOM 2261 N N . ALA A 1 293 ? -23.711 2.835 7.421 1.00 97.88 293 ALA A N 1
ATOM 2262 C CA . ALA A 1 293 ? -24.751 2.159 6.655 1.00 97.88 293 ALA A CA 1
ATOM 2263 C C . ALA A 1 293 ? -25.269 0.908 7.386 1.00 97.88 293 ALA A C 1
ATOM 2265 O O . ALA A 1 293 ? -26.477 0.726 7.520 1.00 97.88 293 ALA A O 1
ATOM 2266 N N . ALA A 1 294 ? -24.367 0.081 7.926 1.00 97.50 294 ALA A N 1
ATOM 2267 C CA . ALA A 1 294 ? -24.734 -1.141 8.644 1.00 97.50 294 ALA A CA 1
ATOM 2268 C C . ALA A 1 294 ? -25.472 -0.881 9.970 1.00 97.50 294 ALA A C 1
ATOM 2270 O O . ALA A 1 294 ? -26.237 -1.729 10.425 1.00 97.50 294 ALA A O 1
ATOM 2271 N N . ARG A 1 295 ? -25.245 0.276 10.604 1.00 97.00 295 ARG A N 1
ATOM 2272 C CA . ARG A 1 295 ? -25.833 0.645 11.903 1.00 97.00 295 ARG A CA 1
ATOM 2273 C C . ARG A 1 295 ? -26.887 1.755 11.812 1.00 97.00 295 ARG A C 1
ATOM 2275 O O . ARG A 1 295 ? -27.375 2.193 12.847 1.00 97.00 295 ARG A O 1
ATOM 2282 N N . SER A 1 296 ? -27.266 2.176 10.601 1.00 97.12 296 SER A N 1
ATOM 2283 C CA . SER A 1 296 ? -28.187 3.301 10.356 1.00 97.12 296 SER A CA 1
ATOM 2284 C C . SER A 1 296 ? -27.760 4.603 11.058 1.00 97.12 296 SER A C 1
ATOM 2286 O O . SER A 1 296 ? -28.582 5.314 11.632 1.00 97.12 296 SER A O 1
ATOM 2288 N N . LEU A 1 297 ? -26.457 4.892 11.032 1.00 97.94 297 LEU A N 1
ATOM 2289 C CA . LEU A 1 297 ? -25.846 6.091 11.608 1.00 97.94 297 LEU A CA 1
ATOM 2290 C C . LEU A 1 297 ? -25.739 7.219 10.570 1.00 97.94 297 LEU A C 1
ATOM 2292 O O .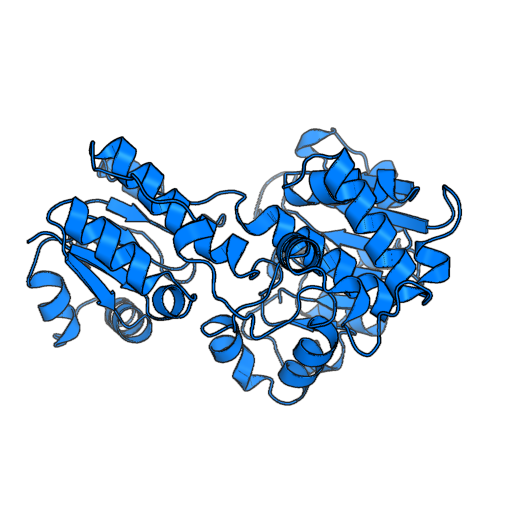 LEU A 1 297 ? -25.727 6.987 9.361 1.00 97.94 297 LEU A O 1
ATOM 2296 N N . SER A 1 298 ? -25.624 8.451 11.057 1.00 97.88 298 SER A N 1
ATOM 2297 C CA . SER A 1 298 ? -25.423 9.659 10.261 1.00 97.88 298 SER A CA 1
ATOM 2298 C C . SER A 1 298 ? -24.003 9.721 9.685 1.00 97.88 298 SER A C 1
ATOM 2300 O O . SER A 1 298 ? -23.025 9.528 10.410 1.00 97.88 298 SER A O 1
ATOM 2302 N N . MET A 1 299 ? -23.884 10.022 8.388 1.00 97.44 299 MET A N 1
ATOM 2303 C CA . MET A 1 299 ? -22.606 10.207 7.683 1.00 97.44 299 MET A CA 1
ATOM 2304 C C . MET A 1 299 ? -22.696 11.357 6.649 1.00 97.44 299 MET A C 1
ATOM 2306 O O . MET A 1 299 ? -22.586 11.108 5.449 1.00 97.44 299 MET A O 1
ATOM 2310 N N . PRO A 1 300 ? -22.944 12.616 7.071 1.00 96.88 300 PRO A N 1
ATOM 2311 C CA . PRO A 1 300 ? -23.130 13.764 6.172 1.00 96.88 300 PRO A CA 1
ATOM 2312 C C . PRO A 1 300 ? -21.810 14.414 5.715 1.00 96.88 300 PRO A C 1
ATOM 2314 O O . PRO A 1 300 ? -21.829 15.485 5.114 1.00 96.88 300 PRO A O 1
ATOM 2317 N N . PHE A 1 301 ? -20.672 13.803 6.037 1.00 97.62 301 PHE A N 1
ATOM 2318 C CA . PHE A 1 301 ? -19.338 14.366 5.844 1.00 97.62 301 PHE A CA 1
ATOM 2319 C C . PHE A 1 301 ? -18.830 14.179 4.416 1.00 97.62 301 PHE A C 1
ATOM 2321 O O . PHE A 1 301 ? -19.246 13.252 3.715 1.00 97.62 301 PHE A O 1
ATOM 2328 N N . ARG A 1 302 ? -17.875 15.013 4.000 1.00 95.75 302 ARG A N 1
ATOM 2329 C CA . ARG A 1 302 ? -17.143 14.854 2.740 1.00 95.75 302 ARG A CA 1
ATOM 2330 C C . ARG A 1 302 ? -15.648 14.788 3.020 1.00 95.75 302 ARG A C 1
ATOM 2332 O O . ARG A 1 302 ? -15.157 15.419 3.946 1.00 95.75 302 ARG A O 1
ATOM 2339 N N . ILE A 1 303 ? -14.902 14.047 2.200 1.00 93.75 303 ILE A N 1
ATOM 2340 C CA . ILE A 1 303 ? -13.439 13.939 2.355 1.00 93.75 303 ILE A CA 1
ATOM 2341 C C . ILE A 1 303 ? -12.771 15.312 2.210 1.00 93.75 303 ILE A C 1
ATOM 2343 O O . ILE A 1 303 ? -11.813 15.610 2.919 1.00 93.75 303 ILE A O 1
ATOM 2347 N N . GLU A 1 304 ? -13.288 16.154 1.312 1.00 91.56 304 GLU A N 1
ATOM 2348 C CA . GLU A 1 304 ? -12.722 17.477 1.037 1.00 91.56 304 GLU A CA 1
ATOM 2349 C C . GLU A 1 304 ? -12.756 18.415 2.252 1.00 91.56 304 GLU A C 1
ATOM 2351 O O . GLU A 1 304 ? -11.881 19.270 2.361 1.00 91.56 304 GLU A O 1
ATOM 2356 N N . ASP A 1 305 ? -13.699 18.217 3.180 1.00 94.81 305 ASP A N 1
ATOM 2357 C CA . ASP A 1 305 ? -13.856 19.050 4.380 1.00 94.81 305 ASP A CA 1
ATOM 2358 C C . ASP A 1 305 ? -12.664 18.907 5.347 1.00 94.81 305 ASP A C 1
ATOM 2360 O O . ASP A 1 305 ? -12.400 19.796 6.151 1.00 94.81 305 ASP A O 1
ATOM 2364 N N . TYR A 1 306 ? -11.911 17.806 5.238 1.00 96.19 306 TYR A N 1
ATOM 2365 C CA . TYR A 1 306 ? -10.788 17.459 6.118 1.00 96.19 306 TYR A CA 1
ATOM 2366 C C . TYR A 1 306 ? -9.433 17.503 5.404 1.00 96.19 306 TYR A C 1
ATOM 2368 O O . TYR A 1 306 ? -8.423 17.013 5.921 1.00 96.19 306 TYR A O 1
ATOM 2376 N N . ARG A 1 307 ? -9.397 18.051 4.186 1.00 92.31 307 ARG A N 1
ATOM 2377 C CA . ARG A 1 307 ? -8.166 18.164 3.407 1.00 92.31 307 ARG A CA 1
ATOM 2378 C C . ARG A 1 307 ? -7.185 19.124 4.079 1.00 92.31 307 ARG A C 1
ATOM 2380 O O . ARG A 1 307 ? -7.563 20.255 4.376 1.00 92.31 307 ARG A O 1
ATOM 2387 N N . PRO A 1 308 ? -5.912 18.733 4.280 1.00 91.06 308 PRO A N 1
ATOM 2388 C CA . PRO A 1 308 ? -4.929 19.641 4.843 1.00 91.06 308 PRO A CA 1
ATOM 2389 C C . PRO A 1 308 ? -4.657 20.789 3.867 1.00 91.06 308 PRO A C 1
ATOM 2391 O O . PRO A 1 308 ? -4.500 20.575 2.666 1.00 91.06 308 PRO A O 1
ATOM 2394 N N . GLU A 1 309 ? -4.511 22.004 4.394 1.00 86.81 309 GLU A N 1
ATOM 2395 C CA . GLU A 1 309 ? -4.165 23.185 3.589 1.00 86.81 309 GLU A CA 1
ATOM 2396 C C . GLU A 1 309 ? -2.796 23.048 2.902 1.00 86.81 309 GLU A C 1
ATOM 2398 O O . GLU A 1 309 ? -2.531 23.653 1.860 1.00 86.81 309 GLU A O 1
ATOM 2403 N N . ARG A 1 310 ? -1.892 22.269 3.511 1.00 88.00 310 ARG A N 1
ATOM 2404 C CA . ARG A 1 310 ? -0.545 22.000 3.006 1.00 88.00 310 ARG A CA 1
ATOM 2405 C C . ARG A 1 310 ? -0.163 20.541 3.219 1.00 88.00 310 ARG A C 1
ATOM 2407 O O . ARG A 1 310 ? -0.341 19.986 4.302 1.00 88.00 310 ARG A O 1
ATOM 2414 N N . PHE A 1 311 ? 0.435 19.955 2.190 1.00 91.94 311 PHE A N 1
ATOM 2415 C CA . PHE A 1 311 ? 1.071 18.645 2.263 1.00 91.94 311 PHE A CA 1
ATOM 2416 C C . PHE A 1 311 ? 2.538 18.797 2.660 1.00 91.94 311 PHE A C 1
ATOM 2418 O O . PHE A 1 311 ? 3.215 19.720 2.206 1.00 91.94 311 PHE A O 1
ATOM 2425 N N . ALA A 1 312 ? 3.011 17.900 3.521 1.00 92.88 312 ALA A N 1
ATOM 2426 C CA . ALA A 1 312 ? 4.406 17.847 3.943 1.00 92.88 312 ALA A CA 1
ATOM 2427 C C . ALA A 1 312 ? 5.322 17.262 2.856 1.00 92.88 312 ALA A C 1
ATOM 2429 O O . ALA A 1 312 ? 6.497 17.611 2.798 1.00 92.88 312 ALA A O 1
ATOM 2430 N N . LEU A 1 313 ? 4.787 16.376 2.011 1.00 92.81 313 LEU A N 1
ATOM 2431 C CA . LEU A 1 313 ? 5.493 15.746 0.897 1.00 92.81 313 LEU A CA 1
ATOM 2432 C C . LEU A 1 313 ? 4.732 15.979 -0.407 1.00 92.81 313 LEU A C 1
ATOM 2434 O O . LEU A 1 313 ? 3.503 15.884 -0.434 1.00 92.81 313 LEU A O 1
ATOM 2438 N N . ASN A 1 314 ? 5.474 16.231 -1.482 1.00 90.69 314 ASN A N 1
ATOM 2439 C CA . ASN A 1 314 ? 4.920 16.368 -2.820 1.00 90.69 314 ASN A CA 1
ATOM 2440 C C . ASN A 1 314 ? 4.829 14.998 -3.509 1.00 90.69 314 ASN A C 1
ATOM 2442 O O . ASN A 1 314 ? 5.811 14.264 -3.573 1.00 90.69 314 ASN A O 1
ATOM 2446 N N . GLY A 1 315 ? 3.658 14.642 -4.036 1.00 90.31 315 GLY A N 1
ATOM 2447 C CA . GLY A 1 315 ? 3.435 13.364 -4.712 1.00 90.31 315 GLY A CA 1
ATOM 2448 C C . GLY A 1 315 ? 4.296 13.119 -5.960 1.00 90.31 315 GLY A C 1
ATOM 2449 O O . GLY A 1 315 ? 4.475 11.961 -6.323 1.00 90.31 315 GLY A O 1
ATOM 2450 N N . LEU A 1 316 ? 4.843 14.159 -6.598 1.00 89.81 316 LEU A N 1
ATOM 2451 C CA . LEU A 1 316 ? 5.578 14.074 -7.868 1.00 89.81 316 LEU A CA 1
ATOM 2452 C C . LEU A 1 316 ? 7.077 13.777 -7.704 1.00 89.81 316 LEU A C 1
ATOM 2454 O O . LEU A 1 316 ? 7.658 13.172 -8.600 1.00 89.81 316 LEU A O 1
ATOM 2458 N N . ASP A 1 317 ? 7.704 14.176 -6.591 1.00 86.69 317 ASP A N 1
ATOM 2459 C CA . ASP A 1 317 ? 9.167 14.090 -6.409 1.00 86.69 317 ASP A CA 1
ATOM 2460 C C . ASP A 1 317 ? 9.628 13.559 -5.033 1.00 86.69 317 ASP A C 1
ATOM 2462 O O . ASP A 1 317 ? 10.828 13.450 -4.782 1.00 86.69 317 ASP A O 1
ATOM 2466 N N . PHE A 1 318 ? 8.710 13.139 -4.150 1.00 92.88 318 PHE A N 1
ATOM 2467 C CA . PHE A 1 318 ? 9.060 12.658 -2.801 1.00 92.88 318 PHE A CA 1
ATOM 2468 C C . PHE A 1 318 ? 10.022 11.460 -2.767 1.00 92.88 318 PHE A C 1
ATOM 2470 O O . PHE A 1 318 ? 10.695 11.249 -1.757 1.00 92.88 318 PHE A O 1
ATOM 2477 N N . LEU A 1 319 ? 10.028 10.620 -3.808 1.00 95.50 319 LEU A N 1
ATOM 2478 C CA . LEU A 1 319 ? 10.577 9.267 -3.716 1.00 95.50 319 LEU A CA 1
ATOM 2479 C C . LEU A 1 319 ? 12.101 9.240 -3.561 1.00 95.50 319 LEU A C 1
ATOM 2481 O O . LEU A 1 319 ? 12.618 8.395 -2.832 1.00 95.50 319 LEU A O 1
ATOM 2485 N N . GLU A 1 320 ? 12.824 10.159 -4.202 1.00 95.12 320 GLU A N 1
ATOM 2486 C CA . GLU A 1 320 ? 14.282 10.223 -4.064 1.00 95.12 320 GLU A CA 1
ATOM 2487 C C . GLU A 1 320 ? 14.679 10.573 -2.624 1.00 95.12 320 GLU A C 1
ATOM 2489 O O . GLU A 1 320 ? 15.471 9.858 -2.007 1.00 95.12 320 GLU A O 1
ATOM 2494 N N . ALA A 1 321 ? 14.067 11.617 -2.057 1.00 95.06 321 ALA A N 1
ATOM 2495 C CA . ALA A 1 321 ? 14.308 12.029 -0.677 1.00 95.06 321 ALA A CA 1
ATOM 2496 C C . ALA A 1 321 ? 13.882 10.946 0.330 1.00 95.06 321 ALA A C 1
ATOM 2498 O O . ALA A 1 321 ? 14.600 10.683 1.295 1.00 95.06 321 ALA A O 1
ATOM 2499 N N . GLU A 1 322 ? 12.751 10.273 0.089 1.00 96.56 322 GLU A N 1
ATOM 2500 C CA . GLU A 1 322 ? 12.301 9.146 0.913 1.00 96.56 322 GLU A CA 1
ATOM 2501 C C . GLU A 1 322 ? 13.317 8.000 0.891 1.00 96.56 322 GLU A C 1
ATOM 2503 O O . GLU A 1 322 ? 13.701 7.480 1.942 1.00 96.56 322 GLU A O 1
ATOM 2508 N N . SER A 1 323 ? 13.806 7.649 -0.300 1.00 98.06 323 SER A N 1
ATOM 2509 C CA . SER A 1 323 ? 14.799 6.595 -0.460 1.00 98.06 323 SER A CA 1
ATOM 2510 C C . SER A 1 323 ? 16.118 6.946 0.215 1.00 98.06 323 SER A C 1
ATOM 2512 O O . SER A 1 323 ? 16.720 6.068 0.832 1.00 98.06 323 SER A O 1
ATOM 2514 N N . GLN A 1 324 ? 16.590 8.187 0.099 1.00 97.38 324 GLN A N 1
ATOM 2515 C CA . GLN A 1 324 ? 17.822 8.633 0.752 1.00 97.38 324 GLN A CA 1
ATOM 2516 C C . GLN A 1 324 ? 17.682 8.604 2.276 1.00 97.38 324 GLN A C 1
ATOM 2518 O O . GLN A 1 324 ? 18.555 8.065 2.957 1.00 97.38 324 GLN A O 1
ATOM 2523 N N . SER A 1 325 ? 16.559 9.105 2.803 1.00 96.19 325 SER A N 1
ATOM 2524 C CA . SER A 1 325 ? 16.271 9.095 4.239 1.00 96.19 325 SER A CA 1
ATOM 2525 C C . SER A 1 325 ? 16.295 7.673 4.799 1.00 96.19 325 SER A C 1
ATOM 2527 O O . SER A 1 325 ? 17.020 7.414 5.758 1.00 96.19 325 SER A O 1
ATOM 2529 N N . LEU A 1 326 ? 15.572 6.734 4.177 1.00 97.44 326 LEU A N 1
ATOM 2530 C CA . LEU A 1 326 ? 15.502 5.352 4.660 1.00 97.44 326 LEU A CA 1
ATOM 2531 C C . LEU A 1 326 ? 16.845 4.613 4.544 1.00 97.44 326 LEU A C 1
ATOM 2533 O O . LEU A 1 326 ? 17.187 3.822 5.417 1.00 97.44 326 LEU A O 1
ATOM 2537 N N . LYS A 1 327 ? 17.630 4.872 3.489 1.00 98.00 327 LYS A N 1
ATOM 2538 C CA . LYS A 1 327 ? 18.985 4.306 3.352 1.00 98.00 327 LYS A CA 1
ATOM 2539 C C . LYS A 1 327 ? 19.944 4.841 4.419 1.00 98.00 327 LYS A C 1
ATOM 2541 O O . LYS A 1 327 ? 20.811 4.099 4.868 1.00 98.00 327 LYS A O 1
ATOM 2546 N N . SER A 1 328 ? 19.799 6.110 4.809 1.00 97.50 328 SER A N 1
ATOM 2547 C CA . SER A 1 328 ? 20.650 6.744 5.825 1.00 97.50 328 SER A CA 1
ATOM 2548 C C . SER A 1 328 ? 20.327 6.311 7.257 1.00 97.50 328 SER A C 1
ATOM 2550 O O . SER A 1 328 ? 21.223 6.284 8.096 1.00 97.50 328 SER A O 1
ATOM 2552 N N . ASP A 1 329 ? 19.073 5.937 7.515 1.00 97.38 329 ASP A N 1
ATOM 2553 C CA . ASP A 1 329 ? 18.597 5.458 8.812 1.00 97.38 329 ASP A CA 1
ATOM 2554 C C . ASP A 1 329 ? 17.633 4.268 8.628 1.00 97.38 329 ASP A C 1
ATOM 2556 O O . ASP A 1 329 ? 16.409 4.440 8.645 1.00 97.38 329 ASP A O 1
ATOM 2560 N N . PRO A 1 330 ? 18.161 3.045 8.427 1.00 96.69 330 PRO A N 1
ATOM 2561 C CA . PRO A 1 330 ? 17.350 1.835 8.283 1.00 96.69 330 PRO A CA 1
ATOM 2562 C C . PRO A 1 330 ? 16.418 1.548 9.466 1.00 96.69 330 PRO A C 1
ATOM 2564 O O . PRO A 1 330 ? 15.335 0.987 9.273 1.00 96.69 330 PRO A O 1
ATOM 2567 N N . ASP A 1 331 ? 16.812 1.938 10.682 1.00 96.50 331 ASP A N 1
ATOM 2568 C CA . ASP A 1 331 ? 16.036 1.686 11.900 1.00 96.50 331 ASP A CA 1
ATOM 2569 C C . ASP A 1 331 ? 14.747 2.528 11.928 1.00 96.50 331 ASP A C 1
ATOM 2571 O O . ASP A 1 331 ? 13.746 2.127 12.534 1.00 96.50 331 ASP A O 1
ATOM 2575 N N . SER A 1 332 ? 14.709 3.631 11.168 1.00 95.62 332 SER A N 1
ATOM 2576 C CA . SER A 1 332 ? 13.517 4.468 10.996 1.00 95.62 332 SER A CA 1
ATOM 2577 C C . SER A 1 332 ? 12.356 3.779 10.268 1.00 95.62 332 SER A C 1
ATOM 2579 O O . SER A 1 332 ? 11.241 4.292 10.327 1.00 95.62 332 SER A O 1
ATOM 2581 N N . PHE A 1 333 ? 12.545 2.618 9.619 1.00 96.12 333 PHE A N 1
ATOM 2582 C CA . PHE A 1 333 ? 11.539 1.974 8.751 1.00 96.12 333 PHE A CA 1
ATOM 2583 C C . PHE A 1 333 ? 10.128 1.939 9.363 1.00 96.12 333 PHE A C 1
ATOM 2585 O O . PHE A 1 333 ? 9.151 2.364 8.744 1.00 96.12 333 PHE A O 1
ATOM 2592 N N . SER A 1 334 ? 10.005 1.429 10.595 1.00 91.69 334 SER A N 1
ATOM 2593 C CA . SER A 1 334 ? 8.695 1.281 11.246 1.00 91.69 334 SER A CA 1
ATOM 2594 C C . SER A 1 334 ? 8.114 2.616 11.688 1.00 91.69 334 SER A C 1
ATOM 2596 O O . SER A 1 334 ? 6.915 2.840 11.524 1.00 91.69 334 SER A O 1
ATOM 2598 N N . GLU A 1 335 ? 8.945 3.502 12.242 1.00 91.75 335 GLU A N 1
ATOM 2599 C CA . GLU A 1 335 ? 8.503 4.831 12.662 1.00 91.75 335 GLU A CA 1
ATOM 2600 C C . GLU A 1 335 ? 8.024 5.633 11.453 1.00 91.75 335 GLU A C 1
ATOM 2602 O O . GLU A 1 335 ? 6.905 6.153 11.453 1.00 91.75 335 GLU A O 1
ATOM 2607 N N . ARG A 1 336 ? 8.840 5.663 10.396 1.00 93.50 336 ARG A N 1
ATOM 2608 C CA . ARG A 1 336 ? 8.571 6.376 9.156 1.00 93.50 336 ARG A CA 1
ATOM 2609 C C . ARG A 1 336 ? 7.289 5.892 8.498 1.00 93.50 336 ARG A C 1
ATOM 2611 O O . ARG A 1 336 ? 6.478 6.720 8.095 1.00 93.50 336 ARG A O 1
ATOM 2618 N N . ARG A 1 337 ? 7.057 4.576 8.452 1.00 92.06 337 ARG A N 1
ATOM 2619 C CA . ARG A 1 337 ? 5.796 4.002 7.964 1.00 92.06 337 ARG A CA 1
ATOM 2620 C C . ARG A 1 337 ? 4.610 4.423 8.832 1.00 92.06 337 ARG A C 1
ATOM 2622 O O . ARG A 1 337 ? 3.602 4.894 8.315 1.00 92.06 337 ARG A O 1
ATOM 2629 N N . ASN A 1 338 ? 4.708 4.271 10.150 1.00 88.81 338 ASN A N 1
ATOM 2630 C CA . ASN A 1 338 ? 3.576 4.503 11.054 1.00 88.81 338 ASN A CA 1
ATOM 2631 C C . ASN A 1 338 ? 3.216 5.991 11.195 1.00 88.81 338 ASN A C 1
ATOM 2633 O O . ASN A 1 338 ? 2.059 6.322 11.442 1.00 88.81 338 ASN A O 1
ATOM 2637 N N . ARG A 1 339 ? 4.187 6.891 11.021 1.00 89.94 339 ARG A N 1
ATOM 2638 C CA . ARG A 1 339 ? 4.017 8.350 11.107 1.00 89.94 339 ARG A CA 1
ATOM 2639 C C . ARG A 1 339 ? 4.359 9.034 9.788 1.00 89.94 339 ARG A C 1
ATOM 2641 O O . ARG A 1 339 ? 4.941 10.116 9.768 1.00 89.94 339 ARG A O 1
ATOM 2648 N N . TYR A 1 340 ? 3.999 8.390 8.679 1.00 93.50 340 TYR A N 1
ATOM 2649 C CA . TYR A 1 340 ? 4.308 8.914 7.357 1.00 93.50 340 TYR A CA 1
ATOM 2650 C C . TYR A 1 340 ? 3.635 10.281 7.147 1.00 93.50 340 TYR A C 1
ATOM 2652 O O . TYR A 1 340 ? 2.406 10.358 7.309 1.00 93.50 340 TYR A O 1
ATOM 2660 N N . PRO A 1 341 ? 4.383 11.340 6.779 1.00 93.06 341 PRO A N 1
ATOM 2661 C CA . PRO A 1 341 ? 3.830 12.681 6.613 1.00 93.06 341 PRO A CA 1
ATOM 2662 C C . PRO A 1 341 ? 2.706 12.741 5.571 1.00 93.06 341 PRO A C 1
ATOM 2664 O O . PRO A 1 341 ? 2.526 11.828 4.760 1.00 93.06 341 PRO A O 1
ATOM 2667 N N . SER A 1 342 ? 1.929 13.825 5.573 1.00 94.38 342 SER A N 1
ATOM 2668 C CA . SER A 1 342 ? 0.906 14.040 4.549 1.00 94.38 342 SER A CA 1
ATOM 2669 C C . SER A 1 342 ? 1.569 14.207 3.178 1.00 94.38 342 SER A C 1
ATOM 2671 O O . SER A 1 342 ? 2.262 15.191 2.924 1.00 94.38 342 SER A O 1
ATOM 2673 N N . ARG A 1 343 ? 1.358 13.232 2.291 1.00 95.62 343 ARG A N 1
ATOM 2674 C CA . ARG A 1 343 ? 1.792 13.279 0.893 1.00 95.62 343 ARG A CA 1
ATOM 2675 C C . ARG A 1 343 ? 0.609 13.625 0.003 1.00 95.62 343 ARG A C 1
ATOM 2677 O O . ARG A 1 343 ? -0.432 12.977 0.122 1.00 95.62 343 ARG A O 1
ATOM 2684 N N . SER A 1 344 ? 0.756 14.606 -0.874 1.00 93.94 344 SER A N 1
ATOM 2685 C CA . SER A 1 344 ? -0.247 14.889 -1.902 1.00 93.94 344 SER A CA 1
ATOM 2686 C C . SER A 1 344 ? -0.396 13.726 -2.892 1.00 93.94 344 SER A C 1
ATOM 2688 O O . SER A 1 344 ? 0.523 12.931 -3.103 1.00 93.94 344 SER A O 1
ATOM 2690 N N . SER A 1 345 ? -1.582 13.604 -3.482 1.00 91.94 345 SER A N 1
ATOM 2691 C CA . SER A 1 345 ? -1.809 12.851 -4.722 1.00 91.94 345 SER A CA 1
ATOM 2692 C C . SER A 1 345 ? -1.486 13.716 -5.946 1.00 91.94 345 SER A C 1
ATOM 2694 O O . SER A 1 345 ? -1.349 14.935 -5.837 1.00 91.94 345 SER A O 1
ATOM 2696 N N . PHE A 1 346 ? -1.427 13.124 -7.137 1.00 89.38 346 PHE A N 1
ATOM 2697 C CA . PHE A 1 346 ? -1.274 13.870 -8.390 1.00 89.38 346 PHE A CA 1
ATOM 2698 C C . PHE A 1 346 ? -2.437 14.847 -8.594 1.00 89.38 346 PHE A C 1
ATOM 2700 O O . PHE A 1 346 ? -2.220 15.988 -8.993 1.00 89.38 346 PHE A O 1
ATOM 2707 N N . ARG A 1 347 ? -3.663 14.447 -8.226 1.00 82.88 347 ARG A N 1
ATOM 2708 C CA . ARG A 1 347 ? -4.834 15.337 -8.241 1.00 82.88 347 ARG A CA 1
ATOM 2709 C C . ARG A 1 347 ? -4.639 16.548 -7.346 1.00 82.88 347 ARG A C 1
ATOM 2711 O O . ARG A 1 347 ? -4.998 17.657 -7.727 1.00 82.88 347 ARG A O 1
ATOM 2718 N N . ASP A 1 348 ? -4.098 16.327 -6.149 1.00 86.75 348 ASP A N 1
ATOM 2719 C CA . ASP A 1 348 ? -3.879 17.416 -5.210 1.00 86.75 348 ASP A CA 1
ATOM 2720 C C . ASP A 1 348 ? -2.938 18.465 -5.812 1.00 86.75 348 ASP A C 1
ATOM 2722 O O . ASP A 1 348 ? -3.207 19.657 -5.708 1.00 86.75 348 ASP A O 1
ATOM 2726 N N . GLU A 1 349 ? -1.880 18.021 -6.491 1.00 83.31 349 GLU A N 1
ATOM 2727 C CA . GLU A 1 349 ? -0.925 18.898 -7.172 1.00 83.31 349 GLU A CA 1
ATOM 2728 C C . GLU A 1 349 ? -1.534 19.615 -8.390 1.00 83.31 349 GLU A C 1
ATOM 2730 O O . GLU A 1 349 ? -1.253 20.799 -8.603 1.00 83.31 349 GLU A O 1
ATOM 2735 N N . MET A 1 350 ? -2.414 18.942 -9.144 1.00 75.00 350 MET A N 1
ATOM 2736 C CA . MET A 1 350 ? -3.182 19.548 -10.241 1.00 75.00 350 MET A CA 1
ATOM 2737 C C . MET A 1 350 ? -4.102 20.666 -9.743 1.00 75.00 350 MET A C 1
ATOM 2739 O O . MET A 1 350 ? -4.070 21.778 -10.266 1.00 75.00 350 MET A O 1
ATOM 2743 N N . GLU A 1 351 ? -4.912 20.389 -8.719 1.00 75.31 351 GLU A N 1
ATOM 2744 C CA . GLU A 1 351 ? -5.886 21.343 -8.172 1.00 75.31 351 GLU A CA 1
ATOM 2745 C C . GLU A 1 351 ? -5.216 22.541 -7.491 1.00 75.31 351 GLU A C 1
ATOM 2747 O O . GLU A 1 351 ? -5.764 23.641 -7.492 1.00 75.31 351 GLU A O 1
ATOM 2752 N N . LEU A 1 352 ? -4.017 22.350 -6.934 1.00 71.94 352 LEU A N 1
ATOM 2753 C CA . LEU A 1 352 ? -3.231 23.427 -6.335 1.00 71.94 352 LEU A CA 1
ATOM 2754 C C . LEU A 1 352 ? -2.462 24.267 -7.375 1.00 71.94 352 LEU A C 1
ATOM 2756 O O . LEU A 1 352 ? -1.772 25.209 -6.983 1.00 71.94 352 LEU A O 1
ATOM 2760 N N . GLY A 1 353 ? -2.561 23.947 -8.674 1.00 62.00 353 GLY A N 1
ATOM 2761 C CA . GLY A 1 353 ? -1.929 24.703 -9.762 1.00 62.00 353 GLY A CA 1
ATOM 2762 C C . GLY A 1 353 ? -0.397 24.665 -9.742 1.00 62.00 353 GLY A C 1
ATOM 2763 O O . GLY A 1 353 ? 0.254 25.585 -10.232 1.00 62.00 353 GLY A O 1
ATOM 2764 N N . ARG A 1 354 ? 0.209 23.632 -9.140 1.00 61.72 354 ARG A N 1
ATOM 2765 C CA . ARG A 1 354 ? 1.644 23.630 -8.793 1.00 61.72 354 ARG A CA 1
ATOM 2766 C C . ARG A 1 354 ? 2.592 23.140 -9.883 1.00 61.72 354 ARG A C 1
ATOM 2768 O O . ARG A 1 354 ? 3.798 23.149 -9.653 1.00 61.72 354 ARG A O 1
ATOM 2775 N N . LEU A 1 355 ? 2.102 22.824 -11.083 1.00 53.31 355 LEU A N 1
ATOM 2776 C CA . LEU A 1 355 ? 2.977 22.560 -12.236 1.00 53.31 355 LEU A CA 1
ATOM 2777 C C . LEU A 1 355 ? 3.914 23.737 -12.554 1.00 53.31 355 LEU A C 1
ATOM 2779 O O . LEU A 1 355 ? 5.001 23.518 -13.065 1.00 53.31 355 LEU A O 1
ATOM 2783 N N . GLU A 1 356 ? 3.526 24.976 -12.241 1.00 46.03 356 GLU A N 1
ATOM 2784 C CA . GLU A 1 356 ? 4.363 26.161 -12.490 1.00 46.03 356 GLU A CA 1
ATOM 2785 C C . GLU A 1 356 ? 5.290 26.514 -11.310 1.00 46.03 356 GLU A C 1
ATOM 2787 O O . GLU A 1 356 ? 6.273 27.232 -11.486 1.00 46.03 356 GLU A O 1
ATOM 2792 N N . GLY A 1 357 ? 4.988 26.018 -10.102 1.00 44.16 357 GLY A N 1
ATOM 2793 C CA . GLY A 1 357 ? 5.626 26.437 -8.846 1.00 44.16 357 GLY A CA 1
ATOM 2794 C C . GLY A 1 357 ? 6.662 25.468 -8.276 1.00 44.16 357 GLY A C 1
ATOM 2795 O O . GLY A 1 357 ? 7.316 25.790 -7.283 1.00 44.16 357 GLY A O 1
ATOM 2796 N N . LEU A 1 358 ? 6.820 24.286 -8.869 1.00 51.31 358 LEU A N 1
ATOM 2797 C CA . LEU A 1 358 ? 7.806 23.306 -8.428 1.00 51.31 358 LEU A CA 1
ATOM 2798 C C . LEU A 1 358 ? 9.179 23.708 -8.961 1.00 51.31 358 LEU A C 1
ATOM 2800 O O . LEU A 1 358 ? 9.433 23.676 -10.165 1.00 51.31 358 LEU A O 1
ATOM 2804 N N . SER A 1 359 ? 10.067 24.116 -8.054 1.00 42.03 359 SER A N 1
ATOM 2805 C CA . SER A 1 359 ? 11.450 24.508 -8.333 1.00 42.03 359 SER A CA 1
ATOM 2806 C C . SER A 1 359 ? 12.250 23.315 -8.883 1.00 42.03 359 SER A C 1
ATOM 2808 O O . SER A 1 359 ? 12.982 22.661 -8.152 1.00 42.03 359 SER A O 1
ATOM 2810 N N . GLY A 1 360 ? 12.058 22.995 -10.164 1.00 48.59 360 GLY A N 1
ATOM 2811 C CA . GLY A 1 360 ? 12.633 21.831 -10.854 1.00 48.59 360 GLY A CA 1
ATOM 2812 C C . GLY A 1 360 ? 11.741 21.299 -11.984 1.00 48.59 360 GLY A C 1
ATOM 2813 O O . GLY A 1 360 ? 12.235 20.861 -13.024 1.00 48.59 360 GLY A O 1
ATOM 2814 N N . LEU A 1 361 ? 10.422 21.440 -11.843 1.00 54.75 361 LEU A N 1
ATOM 2815 C CA . LEU A 1 361 ? 9.418 21.019 -12.819 1.00 54.75 361 LEU A CA 1
ATOM 2816 C C . LEU A 1 361 ? 8.857 22.242 -13.546 1.00 54.75 361 LEU A C 1
ATOM 2818 O O . LEU A 1 361 ? 7.680 22.549 -13.457 1.00 54.75 361 LEU A O 1
ATOM 2822 N N . ASN A 1 362 ? 9.704 22.972 -14.274 1.00 57.59 362 ASN A N 1
ATOM 2823 C CA . ASN A 1 362 ? 9.192 23.952 -15.234 1.00 57.59 362 ASN A CA 1
ATOM 2824 C C . ASN A 1 362 ? 8.307 23.204 -16.253 1.00 57.59 362 ASN A C 1
ATOM 2826 O O . ASN A 1 362 ? 8.745 22.179 -16.769 1.00 57.59 362 ASN A O 1
ATOM 2830 N N . ALA A 1 363 ? 7.109 23.698 -16.581 1.00 58.12 363 ALA A N 1
ATOM 2831 C CA . ALA A 1 363 ? 6.242 23.101 -17.607 1.00 58.12 363 ALA A CA 1
ATOM 2832 C C . ALA A 1 363 ? 6.962 22.894 -18.962 1.00 58.12 363 ALA A C 1
ATOM 2834 O O . ALA A 1 363 ? 6.627 21.989 -19.723 1.00 58.12 363 ALA A O 1
ATOM 2835 N N . GLY A 1 364 ? 8.004 23.687 -19.244 1.00 60.78 364 GLY A N 1
ATOM 2836 C CA . GLY A 1 364 ? 8.889 23.519 -20.402 1.00 60.78 364 GLY A CA 1
ATOM 2837 C C . GLY A 1 364 ? 10.022 22.487 -20.247 1.00 60.78 364 GLY A C 1
ATOM 2838 O O . GLY A 1 364 ? 10.728 22.222 -21.221 1.00 60.78 364 GLY A O 1
ATOM 2839 N N . SER A 1 365 ? 10.240 21.906 -19.062 1.00 77.50 365 SER A N 1
ATOM 2840 C CA . SER A 1 365 ? 11.261 20.877 -18.811 1.00 77.50 365 SER A CA 1
ATOM 2841 C C . SER A 1 365 ? 10.777 19.485 -19.235 1.00 77.50 365 SER A C 1
ATOM 2843 O O . SER A 1 365 ? 9.578 19.236 -19.350 1.00 77.50 365 SER A O 1
ATOM 2845 N N . ALA A 1 366 ? 11.709 18.552 -19.460 1.00 80.31 366 ALA A N 1
ATOM 2846 C CA . ALA A 1 366 ? 11.371 17.167 -19.810 1.00 80.31 366 ALA A CA 1
ATOM 2847 C C . ALA A 1 366 ? 10.518 16.484 -18.724 1.00 80.31 366 ALA A C 1
ATOM 2849 O O . ALA A 1 366 ? 9.568 15.767 -19.028 1.00 80.31 366 ALA A O 1
ATOM 2850 N N . HIS A 1 367 ? 10.796 16.782 -17.452 1.00 81.94 367 HIS A N 1
ATOM 2851 C CA . HIS A 1 367 ? 10.010 16.278 -16.331 1.00 81.94 367 HIS A CA 1
ATOM 2852 C C . HIS A 1 367 ? 8.605 16.904 -16.277 1.00 81.94 367 HIS A C 1
ATOM 2854 O O . HIS A 1 367 ? 7.627 16.194 -16.053 1.00 81.94 367 HIS A O 1
ATOM 2860 N N . GLY A 1 368 ? 8.487 18.215 -16.527 1.00 81.56 368 GLY A N 1
ATOM 2861 C CA . GLY A 1 368 ? 7.191 18.896 -16.604 1.00 81.56 368 GLY A CA 1
ATOM 2862 C C . GLY A 1 368 ? 6.310 18.337 -17.724 1.00 81.56 368 GLY A C 1
ATOM 2863 O O . GLY A 1 368 ? 5.132 18.068 -17.499 1.00 81.56 368 GLY A O 1
ATOM 2864 N N . ARG A 1 369 ? 6.892 18.061 -18.902 1.00 85.62 369 ARG A N 1
ATOM 2865 C CA . ARG A 1 369 ? 6.191 17.392 -20.013 1.00 85.62 369 ARG A CA 1
ATOM 2866 C C . ARG A 1 369 ? 5.681 16.003 -19.632 1.00 85.62 369 ARG A C 1
ATOM 2868 O O . ARG A 1 369 ? 4.538 15.679 -19.940 1.00 85.62 369 ARG A O 1
ATOM 2875 N N . TYR A 1 370 ? 6.502 15.203 -18.952 1.00 90.06 370 TYR A N 1
ATOM 2876 C CA . TYR A 1 370 ? 6.124 13.857 -18.513 1.00 90.06 370 TYR A CA 1
ATOM 2877 C C . TYR A 1 370 ? 4.905 13.869 -17.584 1.00 90.06 370 TYR A C 1
ATOM 2879 O O . TYR A 1 370 ? 3.903 13.212 -17.873 1.00 90.06 370 TYR A O 1
ATOM 2887 N N . PHE A 1 371 ? 4.944 14.670 -16.515 1.00 88.81 371 PHE A N 1
ATOM 2888 C CA . PHE A 1 371 ? 3.803 14.777 -15.602 1.00 88.81 371 PHE A CA 1
ATOM 2889 C C . PHE A 1 371 ? 2.593 15.470 -16.242 1.00 88.81 371 PHE A C 1
ATOM 2891 O O . PHE A 1 371 ? 1.461 15.095 -15.951 1.00 88.81 371 PHE A O 1
ATOM 2898 N N . GLY A 1 372 ? 2.805 16.403 -17.176 1.00 87.25 372 GLY A N 1
ATOM 2899 C CA . GLY A 1 372 ? 1.730 16.991 -17.979 1.00 87.25 372 GLY A CA 1
ATOM 2900 C C . GLY A 1 372 ? 0.940 15.938 -18.763 1.00 87.25 372 GLY A C 1
ATOM 2901 O O . GLY A 1 372 ? -0.281 15.873 -18.636 1.00 87.25 372 GLY A O 1
ATOM 2902 N N . ARG A 1 373 ? 1.629 15.039 -19.484 1.00 88.75 373 ARG A N 1
ATOM 2903 C CA . ARG A 1 373 ? 0.984 13.930 -20.217 1.00 88.75 373 ARG A CA 1
ATOM 2904 C C . ARG A 1 373 ? 0.246 12.962 -19.290 1.00 88.75 373 ARG A C 1
ATOM 2906 O O . ARG A 1 373 ? -0.818 12.457 -19.639 1.00 88.75 373 ARG A O 1
ATOM 2913 N N . ILE A 1 374 ? 0.796 12.703 -18.103 1.00 90.81 374 ILE A N 1
ATOM 2914 C CA . ILE A 1 374 ? 0.119 11.912 -17.066 1.00 90.81 374 ILE A CA 1
ATOM 2915 C C . ILE A 1 374 ? -1.192 12.589 -16.660 1.00 90.81 374 ILE A C 1
ATOM 2917 O O . ILE A 1 374 ? -2.225 11.931 -16.606 1.00 90.81 374 ILE A O 1
ATOM 2921 N N . PHE A 1 375 ? -1.180 13.893 -16.396 1.00 88.44 375 PHE A N 1
ATOM 2922 C CA . PHE A 1 375 ? -2.378 14.614 -15.966 1.00 88.44 375 PHE A CA 1
ATOM 2923 C C . PHE A 1 375 ? -3.454 14.672 -17.056 1.00 88.44 375 PHE A C 1
ATOM 2925 O O . PHE A 1 375 ? -4.636 14.509 -16.753 1.00 88.44 375 PHE A O 1
ATOM 2932 N N . GLU A 1 376 ? -3.058 14.822 -18.321 1.00 87.31 376 GLU A N 1
ATOM 2933 C CA . GLU A 1 376 ? -3.959 14.677 -19.473 1.00 87.31 376 GLU A CA 1
ATOM 2934 C C . GLU A 1 376 ? -4.606 13.284 -19.499 1.00 87.31 376 GLU A C 1
ATOM 2936 O O . GLU A 1 376 ? -5.834 13.174 -19.510 1.00 87.31 376 GLU A O 1
ATOM 2941 N N . ALA A 1 377 ? -3.800 12.220 -19.400 1.00 89.56 377 ALA A N 1
ATOM 2942 C CA . ALA A 1 377 ? -4.297 10.845 -19.347 1.00 89.56 377 ALA A CA 1
ATOM 2943 C C . ALA A 1 377 ? -5.259 10.613 -18.170 1.00 89.56 377 ALA A C 1
ATOM 2945 O O . ALA A 1 377 ? -6.277 9.937 -18.319 1.00 89.56 377 ALA A O 1
ATOM 2946 N N . TRP A 1 378 ? -4.967 11.190 -17.005 1.00 87.75 378 TRP A N 1
ATOM 2947 C CA . TRP A 1 378 ? -5.820 11.091 -15.822 1.00 87.75 378 TRP A CA 1
ATOM 2948 C C . TRP A 1 378 ? -7.193 11.723 -16.025 1.00 87.75 378 TRP A C 1
ATOM 2950 O O . TRP A 1 378 ? -8.204 11.117 -15.656 1.00 87.75 378 TRP A O 1
ATOM 2960 N N . ASN A 1 379 ? -7.226 12.914 -16.628 1.00 84.00 379 ASN A N 1
ATOM 2961 C CA . ASN A 1 379 ? -8.462 13.623 -16.944 1.00 84.00 379 ASN A CA 1
ATOM 2962 C C . ASN A 1 379 ? -9.322 12.829 -17.935 1.00 84.00 379 ASN A C 1
ATOM 2964 O O . ASN A 1 379 ? -10.528 12.698 -17.731 1.00 84.00 379 ASN A O 1
ATOM 2968 N N . GLU A 1 380 ? -8.708 12.258 -18.974 1.00 87.94 380 GLU A N 1
ATOM 2969 C CA . GLU A 1 380 ? -9.411 11.452 -19.980 1.00 87.94 380 GLU A CA 1
ATOM 2970 C C . GLU A 1 380 ? -9.954 10.128 -19.434 1.00 87.94 380 GLU A C 1
ATOM 2972 O O . GLU A 1 380 ? -10.987 9.641 -19.890 1.00 87.94 380 GLU A O 1
ATOM 2977 N N . LEU A 1 381 ? -9.245 9.516 -18.486 1.00 87.81 381 LEU A N 1
ATOM 2978 C CA . LEU A 1 381 ? -9.635 8.242 -17.883 1.00 87.81 381 LEU A CA 1
ATOM 2979 C C . LEU A 1 381 ? -10.604 8.406 -16.706 1.00 87.81 381 LEU A C 1
ATOM 2981 O O . LEU A 1 381 ? -11.048 7.399 -16.154 1.00 87.81 381 LEU A O 1
ATOM 2985 N N . HIS A 1 382 ? -10.924 9.643 -16.311 1.00 84.69 382 HIS A N 1
ATOM 2986 C CA . HIS A 1 382 ? -11.760 9.949 -15.147 1.00 84.69 382 HIS A CA 1
ATOM 2987 C C . HIS A 1 382 ? -11.298 9.209 -13.881 1.00 84.69 382 HIS A C 1
ATOM 2989 O O . HIS A 1 382 ? -12.107 8.720 -13.092 1.00 84.69 382 HIS A O 1
ATOM 2995 N N . LEU A 1 383 ? -9.978 9.100 -13.690 1.00 75.44 383 LEU A N 1
ATOM 2996 C CA . LEU A 1 383 ? -9.399 8.404 -12.537 1.00 75.44 383 LEU A CA 1
ATOM 2997 C C . LEU A 1 383 ? -9.554 9.196 -11.230 1.00 75.44 383 LEU A C 1
ATOM 2999 O O . LEU A 1 383 ? -9.144 8.708 -10.180 1.00 75.44 383 LEU A O 1
ATOM 3003 N N . TYR A 1 384 ? -10.154 10.389 -11.271 1.00 62.91 384 TYR A N 1
ATOM 3004 C CA . TYR A 1 384 ? -10.400 11.239 -10.114 1.00 62.91 384 TYR A CA 1
ATOM 3005 C C . TYR A 1 384 ? -11.764 11.912 -10.146 1.00 62.91 384 TYR A C 1
ATOM 3007 O O . TYR A 1 384 ? -12.118 12.499 -11.187 1.00 62.91 384 TYR A O 1
#

Foldseek 3Di:
DAEAEDEPLLVLQFLSVVLQCVQQVQFVYHYDYDHLVVVVVCVVVLVPDPDPVLVVLVPHAYAEYEDELVAADAPSSCVSRVYQEYEYLEQDCPRYDVVRCVVVVHYYFFDHLLLQQLLLLLVLLVVVVQDVLVQLQDAAASAEAQEEDCPNNNVVNQLLSVLSNHHYQYDDCVVPVDDVVSLLVSLAGQEREYADAQACDDPPHQQQCLDPVSVVSHDQNHEYEYLHEARSHDPVSLLVCLQRYAYEEAYHNDPPDDLSSLVSHNFYALSCSSPASSSSLVSSLSRSVVSCVVVVGDDPDDSVVRDDPDFPAESNHRGVVRSVVCNVPSVCSVVCVSNPTHYHRLVRCVVVVCCCPPPVNHCPDSSVVSSVSSVVSCVVVVVD

Secondary structure (DSSP, 8-state):
-EEEEEEHHHHTSTTHHHHHHHHHHHTTEEEEEE-HHHHHHHHHTTT-S--HHHHHHHSS-EEEEE--TTS-BSHHHHHHH--S-EEESSS--TTB-HHHHHHHT--EEE-TTTTHHHHHHHHHHHGGGTS-HHHHTSSTTSSEEEEE--SHHHHHHHHHHHHTT-EEEEE-HHHH---HHHHHHHHTSSEEEE------SSTT--TT-B-HHHHHHS-TT-EEEE-S-GGGB-HHHHHHHHHHSEEEESS-SSSSPPHHHHHHSSEE-SS-TT-BHHHHHHHHHHHHHHHHHHHT------GGGG--SS-SB-TTTHHHHHHHHHHH-GGGHHHHHHT---BPPHHHHHHTTTTTTSTT--TTSHHHHHHHHHHHHHHHTT--

Radius of gyration: 21.67 Å; chains: 1; bounding box: 51×50×64 Å

Sequence (384 aa):
MKRILYPDHTAAIAGVPELMQDFAGANGLEASRYELSDLQKLLASEGTASSEFAAWLQESPIALLSVPTTVRIDERLLRLTESEAFATASTGTDHVDFSFLEREGLPYFSAPGENALSVVEYVLAALPLLFDPDRLCKAEGDFSLGIVGYGRIGSALGAVAHRLGWTVRAYDPPLFHSTEEDLHSVLQSDVITFHVPLTKEGRHATRGMINDAFLDQANPSSVWINAARGPVIAPETLRRLCNEFRTVIDVFPSEPAKPDWLEKATLVSPHVAGYSWKARFAGVFRVLQSFAAARSLSMPFRIEDYRPERFALNGLDFLEAESQSLKSDPDSFSERRNRYPSRSSFRDEMELGRLEGLSGLNAGSAHGRYFGRIFEAWNELHLY

pLDDT: mean 92.13, std 9.58, range [42.03, 98.81]

Organism: NCBI:txid183

InterPro domains:
  IPR006139 D-isomer specific 2-hydroxyacid dehydrogenase, catalytic domain [PF00389] (72-274)
  IPR006140 D-isomer specific 2-hydroxyacid dehydrogenase, NAD-binding domain [PF02826] (144-273)
  IPR029752 D-isomer specific 2-hydroxyacid dehydrogenase, NAD-binding domain conserved site 1 [PS00065] (145-172)
  IPR036291 NAD(P)-binding domain superfamily [SSF51735] (141-274)
  IPR050223 D-isomer specific 2-hydroxyacid dehydrogenase [PTHR10996] (32-291)